Protein 2FB5 (pdb70)

Secondary structure (DSSP, 8-state):
--HHHHHHHHHHHHHHHHHHHHHHHHHHHHHHHHTT-TT--GGGGHHHHHHHHHHHHHHHHHHHHHHHHTTT-S-HHHHHHHHHHHHHHT--EEEEE--SS--TTT-B-SEEEEEEP-HHHHHHHTSTTSTT-SSEEEEETTEEEEEEEB-PPP--TTS-TT--HHHHHHHHHHTTSS-EEEEE-TTT--EEEEETTEEEEE--/--HHHHHHHHHHHHHHHHHHHHHHHHHHHHHHHHTT-TT--GGGGHHHHHHHHHHHHHHHHHHHHHHHHTTT-S-HHHHHHHHHHHHHTT--EEEEE--SS--TTT-B-SEEEEEEP-HHHHHHHTSTTSTT-SSEEEEETTEEEEEEEB-PPP--SSS-TT--HHHHHHHHHHTTSS-EEEEE-TTT--EEEEETTEEEEE--/--HHHHHHHHHHHHHHHHHHHHHHHHHHHHHHHHTT-TT--GGGGHHHHHHHHHHHHHHHHHHHHHHHHTTT-S-HHHHHHHHHHHHHHT--EEEEE--SS--TTT-B-SEEEEEEP-HHHHHHHTSTTSTT-SSEEEEETTEEEEEEEB-PPP--SS--TT--HHHHHHHHHHTTSS-EEEEE-TTT--EEEEETTEEEEE--

Solvent-accessible surface area: 32958 Å² total; per-residue (Å²): 49,14,31,36,98,30,84,6,79,9,9,75,33,69,40,75,14,91,95,35,76,106,81,6,104,139,28,87,40,76,14,158,100,11,101,123,126,178,133,83,80,29,129,95,61,66,137,60,14,123,113,32,101,54,40,27,81,52,36,25,5,54,30,95,12,22,33,60,0,16,85,66,6,98,8,24,77,93,3,32,49,0,2,73,73,0,30,83,119,107,22,7,0,8,0,0,0,17,40,114,82,96,2,130,98,51,12,98,84,40,62,84,48,99,23,123,1,38,10,102,52,0,21,66,4,3,133,70,71,39,129,42,54,113,22,0,0,18,0,93,53,36,97,0,41,2,0,22,2,106,8,42,72,2,184,45,129,165,44,75,126,157,33,40,92,51,20,77,7,0,7,2,0,1,76,134,12,32,0,0,0,7,0,0,14,103,143,87,4,147,10,2,6,0,25,116,26,90,50,90,68,9,47,59,45,16,31,38,94,29,82,7,79,7,10,74,31,68,38,72,15,91,95,32,75,110,81,11,106,133,23,93,42,76,14,157,92,14,111,127,125,186,125,87,79,29,132,94,79,80,138,60,24,133,108,31,114,42,42,21,59,58,32,25,2,54,31,94,11,23,33,58,0,12,85,67,6,97,8,24,75,93,3,30,51,0,3,75,87,2,29,86,156,108,19,7,0,8,0,0,0,17,38,115,80,96,2,133,93,53,12,98,85,43,62,86,47,96,23,124,0,39,11,98,52,0,43,66,4,3,120,68,69,39,129,42,52,112,24,0,0,18,0,95,55,34,96,0,37,2,0,22,2,112,9,45,83,3,188,47,124,164,35,78,130,159,21,41,89,54,10,80,6,0,2,2,0,1,76,135,12,30,0,0,0,6,0,0,10,102,145,87,4,88,8,0,6,0,23,119,22,92,43,91,81,8,47,55,43,15,31,37,98,32,84,6,79,9,9,75,31,70,40,73,14,88,99,33,76,110,78,12,100,142,25,92,43,80,15,158,95,13,110,129,126,186,132,85,79,29,133,92,72,67,132,56,20,128,114,32,106,52,42,22,80,57,32,25,6,53,32,95,8,22,32,59,0,13,86,64,5,98,8,24,71,93,2,26,51,0,1,81,72,0,29,84,116,108,21,8,0,8,0,0,0,18,38,116,81,90,2,130,95,58,12,116,85,44,63,86,47,95,23,125,1,38,10,99,50,0,22,66,3,3,133,69,70,39,129,41,54,112,22,0,0,17,0,97,54,37,94,0,39,2,0,22,3,110,9,47,83,7,191,47,119,158,68,78,118,150,33,41,87,54,20,74,6,0,17,3,0,1,77,133,12,31,0,0,0,3,0,0,15,110,131,81,4,144,9,1,6,0,24,117,28,91,51,93,68,8,45,50

Structure (mmCIF, N/CA/C/O backbone):
data_2FB5
#
_entry.id   2FB5
#
_cell.length_a   109.614
_cell.length_b   109.609
_cell.length_c   77.484
_cell.angle_alpha   90.00
_cell.angle_beta   90.07
_cell.angle_gamma   90.00
#
_symmetry.space_group_name_H-M   'C 1 2 1'
#
loop_
_entity.id
_entity.type
_entity.pdbx_description
1 polymer 'hypothetical Membrane Spanning Protein'
2 water water
#
loop_
_atom_site.group_PDB
_atom_site.id
_atom_site.type_symbol
_atom_site.label_atom_id
_atom_site.label_alt_id
_atom_site.label_comp_id
_atom_site.label_asym_id
_atom_site.label_entity_id
_atom_site.label_seq_id
_atom_site.pdbx_PDB_ins_code
_atom_site.Cartn_x
_atom_site.Cartn_y
_atom_site.Cartn_z
_atom_site.occupancy
_atom_site.B_iso_or_equiv
_atom_site.auth_seq_id
_atom_site.auth_comp_id
_atom_site.auth_asym_id
_atom_site.auth_atom_id
_atom_site.pdbx_PDB_model_num
ATOM 1 N N . SER A 1 2 ? 39.278 99.098 13.274 1.00 33.57 2 SER A N 1
ATOM 2 C CA . SER A 1 2 ? 40.428 99.872 13.805 1.00 32.14 2 SER A CA 1
ATOM 3 C C . SER A 1 2 ? 40.068 101.152 14.568 1.00 30.58 2 SER A C 1
ATOM 4 O O . SER A 1 2 ? 40.945 101.776 15.174 1.00 30.02 2 SER A O 1
ATOM 7 N N . ASN A 1 3 ? 38.802 101.542 14.530 1.00 28.11 3 ASN A N 1
ATOM 8 C CA . ASN A 1 3 ? 38.262 102.480 15.509 1.00 26.54 3 ASN A CA 1
ATOM 9 C C . ASN A 1 3 ? 38.299 101.788 16.889 1.00 25.86 3 ASN A C 1
ATOM 10 O O . ASN A 1 3 ? 37.518 100.887 17.154 1.00 24.61 3 ASN A O 1
ATOM 15 N N . ALA A 1 4 ? 39.229 102.196 17.753 1.00 25.40 4 ALA A N 1
ATOM 16 C CA . ALA A 1 4 ? 39.381 101.562 19.067 1.00 25.49 4 ALA A CA 1
ATOM 17 C C . ALA A 1 4 ? 38.112 101.561 19.946 1.00 26.12 4 ALA A C 1
ATOM 18 O O . ALA A 1 4 ? 37.899 100.622 20.720 1.00 25.51 4 ALA A O 1
ATOM 20 N N . MET A 1 5 ? 37.289 102.606 19.846 1.00 26.57 5 MET A N 1
ATOM 21 C CA . MET A 1 5 ? 36.033 102.672 20.597 1.00 27.69 5 MET A CA 1
ATOM 22 C C . MET A 1 5 ? 35.126 101.532 20.136 1.00 27.70 5 MET A C 1
ATOM 23 O O . MET A 1 5 ? 34.644 100.744 20.962 1.00 27.22 5 MET A O 1
ATOM 28 N N . HIS A 1 6 ? 34.921 101.436 18.820 1.00 27.87 6 HIS A N 1
ATOM 29 C CA . HIS A 1 6 ? 34.122 100.366 18.221 1.00 28.72 6 HIS A CA 1
ATOM 30 C C . HIS A 1 6 ? 34.668 98.980 18.578 1.00 28.20 6 HIS A C 1
ATOM 31 O O . HIS A 1 6 ? 33.912 98.112 19.011 1.00 27.83 6 HIS A O 1
ATOM 38 N N . GLU A 1 7 ? 35.979 98.789 18.429 1.00 27.86 7 GLU A N 1
ATOM 39 C CA . GLU A 1 7 ? 36.621 97.499 18.726 1.00 27.76 7 GLU A CA 1
ATOM 40 C C . GLU A 1 7 ? 36.471 97.108 20.198 1.00 27.53 7 GLU A C 1
ATOM 41 O O . GLU A 1 7 ? 36.362 95.923 20.525 1.00 27.01 7 GLU A O 1
ATOM 47 N N . TRP A 1 8 ? 36.498 98.104 21.081 1.00 27.62 8 TRP A N 1
ATOM 48 C CA . TRP A 1 8 ? 36.311 97.857 22.506 1.00 27.80 8 TRP A CA 1
ATOM 49 C C . TRP A 1 8 ? 34.908 97.303 22.787 1.00 27.42 8 TRP A C 1
ATOM 50 O O . TRP A 1 8 ? 34.746 96.322 23.527 1.00 27.13 8 TRP A O 1
ATOM 61 N N . GLY A 1 9 ? 33.907 97.948 22.204 1.00 26.30 9 GLY A N 1
ATOM 62 C CA . GLY A 1 9 ? 32.543 97.417 22.196 1.00 26.21 9 GLY A CA 1
ATOM 63 C C . GLY A 1 9 ? 32.486 95.982 21.708 1.00 25.92 9 GLY A C 1
ATOM 64 O O . GLY A 1 9 ? 31.782 95.162 22.291 1.00 25.91 9 GLY A O 1
ATOM 65 N N . LEU A 1 10 ? 33.214 95.661 20.638 1.00 25.73 10 LEU A N 1
ATOM 66 C CA . LEU A 1 10 ? 33.172 94.290 20.097 1.00 25.74 10 LEU A CA 1
ATOM 67 C C . LEU A 1 10 ? 33.818 93.292 21.048 1.00 25.37 10 LEU A C 1
ATOM 68 O O . LEU A 1 10 ? 33.310 92.189 21.222 1.00 25.71 10 LEU A O 1
ATOM 73 N N . SER A 1 11 ? 34.942 93.684 21.640 1.00 24.40 11 SER A N 1
ATOM 74 C CA . SER A 1 11 ? 35.616 92.862 22.629 1.00 24.68 11 SER A CA 1
ATOM 75 C C . SER A 1 11 ? 34.672 92.594 23.779 1.00 24.72 11 SER A C 1
ATOM 76 O O . SER A 1 11 ? 34.546 91.451 24.233 1.00 24.57 11 SER A O 1
ATOM 79 N N . GLU A 1 12 ? 34.004 93.652 24.245 1.00 24.36 12 GLU A N 1
ATOM 80 C CA . GLU A 1 12 ? 33.123 93.541 25.405 1.00 24.59 12 GLU A CA 1
ATOM 81 C C . GLU A 1 12 ? 31.934 92.627 25.123 1.00 24.60 12 GLU A C 1
ATOM 82 O O . GLU A 1 12 ? 31.491 91.905 26.010 1.00 24.37 12 GLU A O 1
ATOM 88 N N . GLU A 1 13 ? 31.442 92.628 23.890 1.00 24.61 13 GLU A N 1
ATOM 89 C CA . GLU A 1 13 ? 30.338 91.736 23.543 1.00 25.72 13 GLU A CA 1
ATOM 90 C C . GLU A 1 13 ? 30.763 90.265 23.463 1.00 25.80 13 GLU A C 1
ATOM 91 O O . GLU A 1 13 ? 29.972 89.377 23.784 1.00 25.31 13 GLU A O 1
ATOM 97 N N . LEU A 1 14 ? 31.997 90.017 23.023 1.00 25.66 14 LEU A N 1
ATOM 98 C CA . LEU A 1 14 ? 32.565 88.662 23.021 1.00 26.00 14 LEU A CA 1
ATOM 99 C C . LEU A 1 14 ? 32.726 88.119 24.439 1.00 26.25 14 LEU A C 1
ATOM 100 O O . LEU A 1 14 ? 32.495 86.917 24.682 1.00 26.20 14 LEU A O 1
ATOM 105 N N . LYS A 1 15 ? 33.130 89.007 25.351 1.00 26.04 15 LYS A N 1
ATOM 106 C CA . LYS A 1 15 ? 33.233 88.703 26.779 1.00 26.44 15 LYS A CA 1
ATOM 107 C C . LYS A 1 15 ? 31.873 88.306 27.348 1.00 26.66 15 LYS A C 1
ATOM 108 O O . LYS A 1 15 ? 31.761 87.315 28.071 1.00 26.88 15 LYS A O 1
ATOM 114 N N . ILE A 1 16 ? 30.843 89.081 27.005 1.00 26.58 16 ILE A N 1
ATOM 115 C CA . ILE A 1 16 ? 29.467 88.782 27.394 1.00 26.47 16 ILE A CA 1
ATOM 116 C C . ILE A 1 16 ? 29.038 87.407 26.881 1.00 26.34 16 ILE A C 1
ATOM 117 O O . ILE A 1 16 ? 28.499 86.606 27.639 1.00 26.11 16 ILE A O 1
ATOM 122 N N . GLN A 1 17 ? 29.276 87.134 25.604 1.00 25.96 17 GLN A N 1
ATOM 123 C CA . GLN A 1 17 ? 28.977 85.812 25.030 1.00 26.66 17 GLN A CA 1
ATOM 124 C C . GLN A 1 17 ? 29.703 84.672 25.734 1.00 26.13 17 GLN A C 1
ATOM 125 O O . GLN A 1 17 ? 29.134 83.601 25.932 1.00 27.13 17 GLN A O 1
ATOM 131 N N . THR A 1 18 ? 30.967 84.893 26.087 1.00 25.48 18 THR A N 1
ATOM 132 C CA . THR A 1 18 ? 31.737 83.889 26.819 1.00 24.75 18 THR A CA 1
ATOM 133 C C . THR A 1 18 ? 31.098 83.602 28.190 1.00 24.93 18 THR A C 1
ATOM 134 O O . THR A 1 18 ? 30.890 82.441 28.552 1.00 24.23 18 THR A O 1
ATOM 138 N N . LYS A 1 19 ? 30.748 84.661 28.918 1.00 24.98 19 LYS A N 1
ATOM 139 C CA . LYS A 1 19 ? 30.105 84.529 30.228 1.00 26.09 19 LYS A CA 1
ATOM 140 C C . LYS A 1 19 ? 28.779 83.790 30.109 1.00 26.77 19 LYS A C 1
ATOM 141 O O . LYS A 1 19 ? 28.462 82.946 30.950 1.00 27.29 19 LYS A O 1
ATOM 147 N N . GLN A 1 20 ? 28.020 84.100 29.063 1.00 26.59 20 GLN A N 1
ATOM 148 C CA . GLN A 1 20 ? 26.734 83.444 28.826 1.00 27.71 20 GLN A CA 1
ATOM 149 C C . GLN A 1 20 ? 26.879 81.943 28.544 1.00 27.12 20 GLN A C 1
ATOM 150 O O . GLN A 1 20 ? 26.072 81.151 29.021 1.00 27.46 20 GLN A O 1
ATOM 156 N N . MET A 1 21 ? 27.900 81.539 27.797 1.00 26.89 21 MET A N 1
ATOM 157 C CA . MET A 1 21 ? 28.128 80.106 27.600 1.00 26.80 21 MET A CA 1
ATOM 158 C C . MET A 1 21 ? 28.559 79.407 28.879 1.00 25.97 21 MET A C 1
ATOM 159 O O . MET A 1 21 ? 28.183 78.264 29.104 1.00 24.81 21 MET A O 1
ATOM 164 N N . ILE A 1 22 ? 29.355 80.088 29.701 1.00 25.93 22 ILE A N 1
ATOM 165 C CA . ILE A 1 22 ? 29.748 79.543 30.995 1.00 26.10 22 ILE A CA 1
ATOM 166 C C . ILE A 1 22 ? 28.503 79.330 31.868 1.00 27.15 22 ILE A C 1
ATOM 167 O O . ILE A 1 22 ? 28.381 78.293 32.515 1.00 26.82 22 ILE A O 1
ATOM 172 N N . GLU A 1 23 ? 27.580 80.297 31.864 1.00 28.02 23 GLU A N 1
ATOM 173 C CA . GLU A 1 23 ? 26.335 80.175 32.632 1.00 29.49 23 GLU A CA 1
ATOM 174 C C . GLU A 1 23 ? 25.485 79.007 32.155 1.00 28.80 23 GLU A C 1
ATOM 175 O O . GLU A 1 23 ? 24.892 78.303 32.965 1.00 28.68 23 GLU A O 1
ATOM 181 N N . ILE A 1 24 ? 25.425 78.811 30.841 1.00 28.43 24 ILE A N 1
ATOM 182 C CA . ILE A 1 24 ? 24.697 77.686 30.254 1.00 28.33 24 ILE A CA 1
ATOM 183 C C . ILE A 1 24 ? 25.263 76.332 30.738 1.00 28.00 24 ILE A C 1
ATOM 184 O O . ILE A 1 24 ? 24.504 75.429 31.121 1.00 26.96 24 ILE A O 1
ATOM 189 N N . ALA A 1 25 ? 26.597 76.222 30.751 1.00 27.08 25 ALA A N 1
ATOM 190 C CA . ALA A 1 25 ? 27.276 75.027 31.247 1.00 26.74 25 ALA A CA 1
ATOM 191 C C . ALA A 1 25 ? 27.034 74.816 32.741 1.00 26.68 25 ALA A C 1
ATOM 192 O O . ALA A 1 25 ? 26.772 73.692 33.177 1.00 26.28 25 ALA A O 1
ATOM 194 N N . GLU A 1 26 ? 27.126 75.891 33.518 1.00 26.45 26 GLU A N 1
ATOM 195 C CA . GLU A 1 26 ? 26.880 75.836 34.962 1.00 26.72 26 GLU A CA 1
ATOM 196 C C . GLU A 1 26 ? 25.476 75.323 35.272 1.00 27.42 26 GLU A C 1
ATOM 197 O O . GLU A 1 26 ? 25.285 74.515 36.185 1.00 27.07 26 GLU A O 1
ATOM 203 N N . LYS A 1 27 ? 24.500 75.831 34.521 1.00 27.27 27 LYS A N 1
ATOM 204 C CA . LYS A 1 27 ? 23.092 75.444 34.674 1.00 28.99 27 LYS A CA 1
ATOM 205 C C . LYS A 1 27 ? 22.877 73.964 34.350 1.00 28.29 27 LYS A C 1
ATOM 206 O O . LYS A 1 27 ? 22.238 73.245 35.121 1.00 28.77 27 LYS A O 1
ATOM 212 N N . GLU A 1 28 ? 23.407 73.511 33.217 1.00 27.87 28 GLU A N 1
ATOM 213 C CA . GLU A 1 28 ? 23.309 72.104 32.835 1.00 27.87 28 GLU A CA 1
ATOM 214 C C . GLU A 1 28 ? 23.942 71.174 33.880 1.00 27.50 28 GLU A C 1
ATOM 215 O O . GLU A 1 28 ? 23.386 70.110 34.175 1.00 27.21 28 GLU A O 1
ATOM 221 N N . LEU A 1 29 ? 25.084 71.566 34.447 1.00 26.99 29 LEU A N 1
ATOM 222 C CA . LEU A 1 29 ? 25.710 70.771 35.506 1.00 27.07 29 LEU A CA 1
ATOM 223 C C . LEU A 1 29 ? 24.815 70.674 36.743 1.00 27.58 29 LEU A C 1
ATOM 224 O O . LEU A 1 29 ? 24.682 69.597 37.336 1.00 27.54 29 LEU A O 1
ATOM 229 N N . SER A 1 30 ? 24.197 71.791 37.135 1.00 28.07 30 SER A N 1
ATOM 230 C CA . SER A 1 30 ? 23.310 71.762 38.299 1.00 28.93 30 SER A CA 1
ATOM 231 C C . SER A 1 30 ? 22.087 70.874 38.026 1.00 28.62 30 SER A C 1
ATOM 232 O O . SER A 1 30 ? 21.663 70.141 38.911 1.00 29.16 30 SER A O 1
ATOM 235 N N . ILE A 1 31 ? 21.563 70.900 36.800 1.00 28.96 31 ILE A N 1
ATOM 236 C CA . ILE A 1 31 ? 20.479 70.001 36.388 1.00 29.22 31 ILE A CA 1
ATOM 237 C C . ILE A 1 31 ? 20.915 68.542 36.578 1.00 29.14 31 ILE A C 1
ATOM 238 O O . ILE A 1 31 ? 20.216 67.738 37.199 1.00 28.72 31 ILE A O 1
ATOM 243 N N . MET A 1 32 ? 22.085 68.220 36.042 1.00 28.33 32 MET A N 1
ATOM 244 C CA . MET A 1 32 ? 22.652 66.882 36.121 1.00 28.94 32 MET A CA 1
ATOM 245 C C . MET A 1 32 ? 22.826 66.457 37.590 1.00 28.16 32 MET A C 1
ATOM 246 O O . MET A 1 32 ? 22.511 65.332 37.957 1.00 27.30 32 MET A O 1
ATOM 251 N N . ARG A 1 33 ? 23.296 67.374 38.430 1.00 28.39 33 ARG A N 1
ATOM 252 C CA . ARG A 1 33 ? 23.549 67.065 39.842 1.00 28.77 33 ARG A CA 1
ATOM 253 C C . ARG A 1 33 ? 22.257 66.710 40.599 1.00 28.93 33 ARG A C 1
ATOM 254 O O . ARG A 1 33 ? 22.254 65.841 41.478 1.00 28.57 33 ARG A O 1
ATOM 262 N N . ASN A 1 34 ? 21.165 67.379 40.255 1.00 28.71 34 ASN A N 1
ATOM 263 C CA . ASN A 1 34 ? 19.868 67.054 40.833 1.00 29.52 34 ASN A CA 1
ATOM 264 C C . ASN A 1 34 ? 19.246 65.811 40.190 1.00 29.36 34 ASN A C 1
ATOM 265 O O . ASN A 1 34 ? 18.636 64.995 40.889 1.00 30.32 34 ASN A O 1
ATOM 270 N N . ALA A 1 35 ? 19.432 65.645 38.882 1.00 28.12 35 ALA A N 1
ATOM 271 C CA . ALA A 1 35 ? 18.812 64.523 38.153 1.00 27.78 35 ALA A CA 1
ATOM 272 C C . ALA A 1 35 ? 19.334 63.128 38.541 1.00 27.46 35 ALA A C 1
ATOM 273 O O . ALA A 1 35 ? 18.599 62.145 38.447 1.00 27.02 35 ALA A O 1
ATOM 275 N N . ILE A 1 36 ? 20.594 63.039 38.972 1.00 26.68 36 ILE A N 1
ATOM 276 C CA . ILE A 1 36 ? 21.203 61.739 39.240 1.00 26.71 36 ILE A CA 1
ATOM 277 C C . ILE A 1 36 ? 20.474 60.973 40.359 1.00 27.58 36 ILE A C 1
ATOM 278 O O . ILE A 1 36 ? 20.476 59.731 40.373 1.00 26.94 36 ILE A O 1
ATOM 283 N N . ASP A 1 37 ? 19.826 61.707 41.263 1.00 28.83 37 ASP A N 1
ATOM 284 C CA . ASP A 1 37 ? 19.083 61.088 42.362 1.00 30.73 37 ASP A CA 1
ATOM 285 C C . ASP A 1 37 ? 17.816 60.362 41.920 1.00 31.59 37 ASP A C 1
ATOM 286 O O . ASP A 1 37 ? 17.289 59.529 42.660 1.00 31.88 37 ASP A O 1
ATOM 291 N N . LYS A 1 38 ? 17.337 60.661 40.720 1.00 32.09 38 LYS A N 1
ATOM 292 C CA . LYS A 1 38 ? 16.111 60.051 40.223 1.00 33.20 38 LYS A CA 1
ATOM 293 C C . LYS A 1 38 ? 16.385 58.784 39.405 1.00 34.32 38 LYS A C 1
ATOM 294 O O . LYS A 1 38 ? 17.068 58.825 38.387 1.00 33.81 38 LYS A O 1
ATOM 300 N N . GLU A 1 39 ? 15.860 57.647 39.850 1.00 36.02 39 GLU A N 1
ATOM 301 C CA . GLU A 1 39 ? 16.195 56.399 39.155 1.00 37.68 39 GLU A CA 1
ATOM 302 C C . GLU A 1 39 ? 15.439 56.213 37.835 1.00 37.42 39 GLU A C 1
ATOM 303 O O . GLU A 1 39 ? 15.714 55.262 37.102 1.00 38.28 39 GLU A O 1
ATOM 309 N N . ASP A 1 40 ? 14.531 57.135 37.506 1.00 36.88 40 ASP A N 1
ATOM 310 C CA . ASP A 1 40 ? 13.998 57.209 36.137 1.00 36.54 40 ASP A CA 1
ATOM 311 C C . ASP A 1 40 ? 14.817 58.148 35.229 1.00 35.63 40 ASP A C 1
ATOM 312 O O . ASP A 1 40 ? 14.372 58.541 34.138 1.00 35.66 40 ASP A O 1
ATOM 317 N N . GLU A 1 41 ? 16.019 58.494 35.683 1.00 33.99 41 GLU A N 1
ATOM 318 C CA . GLU A 1 41 ? 16.956 59.296 34.902 1.00 32.85 41 GLU A CA 1
ATOM 319 C C . GLU A 1 41 ? 18.327 58.621 34.838 1.00 31.62 41 GLU A C 1
ATOM 320 O O . GLU A 1 41 ? 18.768 57.984 35.808 1.00 30.89 41 GLU A O 1
ATOM 326 N N . CYS A 1 42 ? 18.994 58.779 33.696 1.00 29.42 42 CYS A N 1
ATOM 327 C CA . CYS A 1 42 ? 20.383 58.386 33.541 1.00 28.71 42 CYS A CA 1
ATOM 328 C C . CYS A 1 42 ? 21.140 59.554 32.930 1.00 27.99 42 CYS A C 1
ATOM 329 O O . CYS A 1 42 ? 20.977 59.852 31.742 1.00 27.60 42 CYS A O 1
ATOM 332 N N . ILE A 1 43 ? 21.969 60.210 33.741 1.00 26.97 43 ILE A N 1
ATOM 333 C CA . ILE A 1 43 ? 22.567 61.493 33.344 1.00 26.34 43 ILE A CA 1
ATOM 334 C C . ILE A 1 43 ? 23.642 61.360 32.264 1.00 26.41 43 ILE A C 1
ATOM 335 O O . ILE A 1 43 ? 24.136 62.361 31.737 1.00 25.61 43 ILE A O 1
ATOM 340 N N . LEU A 1 44 ? 23.986 60.118 31.931 1.00 26.24 44 LEU A N 1
ATOM 341 C CA . LEU A 1 44 ? 24.908 59.844 30.844 1.00 26.82 44 LEU A CA 1
ATOM 342 C C . LEU A 1 44 ? 24.396 60.393 29.506 1.00 27.80 44 LEU A C 1
ATOM 343 O O . LEU A 1 44 ? 25.188 60.711 28.622 1.00 27.54 44 LEU A O 1
ATOM 348 N N . CYS A 1 45 ? 23.080 60.526 29.373 1.00 28.96 45 CYS A N 1
ATOM 349 C CA . CYS A 1 45 ? 22.496 61.069 28.157 1.00 31.26 45 CYS A CA 1
ATOM 350 C C . CYS A 1 45 ? 22.794 62.564 27.971 1.00 31.79 45 CYS A C 1
ATOM 351 O O . CYS A 1 45 ? 22.577 63.107 26.893 1.00 32.39 45 CYS A O 1
ATOM 354 N N . LYS A 1 46 ? 23.301 63.222 29.011 1.00 32.62 46 LYS A N 1
ATOM 355 C CA . LYS A 1 46 ? 23.575 64.664 28.957 1.00 33.73 46 LYS A CA 1
ATOM 356 C C . LYS A 1 46 ? 25.047 65.025 28.754 1.00 34.07 46 LYS A C 1
ATOM 357 O O . LYS A 1 46 ? 25.382 66.207 28.620 1.00 34.10 46 LYS A O 1
ATOM 363 N N . MET A 1 47 ? 25.915 64.016 28.726 1.00 34.15 47 MET A N 1
ATOM 364 C CA . MET A 1 47 ? 27.364 64.241 28.669 1.00 34.44 47 MET A CA 1
ATOM 365 C C . MET A 1 47 ? 27.841 64.888 27.365 1.00 34.87 47 MET A C 1
ATOM 366 O O . MET A 1 47 ? 28.691 65.777 27.392 1.00 35.00 47 MET A O 1
ATOM 371 N N . GLU A 1 48 ? 27.297 64.436 26.237 1.00 35.23 48 GLU A N 1
ATOM 372 C CA . GLU A 1 48 ? 27.578 65.027 24.928 1.00 36.05 48 GLU A CA 1
ATOM 373 C C . GLU A 1 48 ? 27.273 66.531 24.951 1.00 35.36 48 GLU A C 1
ATOM 374 O O . GLU A 1 48 ? 28.120 67.340 24.571 1.00 35.45 48 GLU A O 1
ATOM 380 N N . ASP A 1 49 ? 26.077 66.889 25.422 1.00 34.57 49 ASP A N 1
ATOM 381 C CA . ASP A 1 49 ? 25.666 68.290 25.572 1.00 33.76 49 ASP A CA 1
ATOM 382 C C . ASP A 1 49 ? 26.674 69.115 26.379 1.00 32.72 49 ASP A C 1
ATOM 383 O O . ASP A 1 49 ? 27.148 70.149 25.908 1.00 32.14 49 ASP A O 1
ATOM 388 N N . ILE A 1 50 ? 27.002 68.669 27.588 1.00 31.46 50 ILE A N 1
ATOM 389 C CA . ILE A 1 50 ? 27.932 69.437 28.428 1.00 30.93 50 ILE A CA 1
ATOM 390 C C . ILE A 1 50 ? 29.326 69.550 27.799 1.00 30.40 50 ILE A C 1
ATOM 391 O O . ILE A 1 50 ? 29.941 70.614 27.853 1.00 29.85 50 ILE A O 1
ATOM 396 N N . HIS A 1 51 ? 29.801 68.478 27.165 1.00 30.02 51 HIS A N 1
ATOM 397 C CA . HIS A 1 51 ? 31.063 68.537 26.423 1.00 29.98 51 HIS A CA 1
ATOM 398 C C . HIS A 1 51 ? 31.042 69.634 25.349 1.00 29.36 51 HIS A C 1
ATOM 399 O O . HIS A 1 51 ? 31.974 70.429 25.259 1.00 28.81 51 HIS A O 1
ATOM 406 N N . HIS A 1 52 ? 29.966 69.683 24.563 1.00 28.78 52 HIS A N 1
ATOM 407 C CA . HIS A 1 52 ? 29.775 70.715 23.546 1.00 29.14 52 HIS A CA 1
ATOM 408 C C . HIS A 1 52 ? 29.780 72.127 24.149 1.00 28.19 52 HIS A C 1
ATOM 409 O O . HIS A 1 52 ? 30.423 73.035 23.614 1.00 28.05 52 HIS A O 1
ATOM 416 N N . MET A 1 53 ? 29.075 72.291 25.273 1.00 26.65 53 MET A N 1
ATOM 417 C CA . MET A 1 53 ? 28.970 73.565 25.969 1.00 25.28 53 MET A CA 1
ATOM 418 C C . MET A 1 53 ? 30.355 74.056 26.373 1.00 25.74 53 MET A C 1
ATOM 419 O O . MET A 1 53 ? 30.683 75.233 26.228 1.00 24.91 53 MET A O 1
ATOM 424 N N . LEU A 1 54 ? 31.168 73.133 26.869 1.00 25.90 54 LEU A N 1
ATOM 425 C CA . LEU A 1 54 ? 32.531 73.453 27.274 1.00 27.35 54 LEU A CA 1
ATOM 426 C C . LEU A 1 54 ? 33.401 73.793 26.065 1.00 27.03 54 LEU A C 1
ATOM 427 O O . LEU A 1 54 ? 34.276 74.659 26.141 1.00 26.98 54 LEU A O 1
ATOM 432 N N . ALA A 1 55 ? 33.155 73.099 24.955 1.00 26.98 55 ALA A N 1
ATOM 433 C CA . ALA A 1 55 ? 33.832 73.397 23.694 1.00 27.34 55 ALA A CA 1
ATOM 434 C C . ALA A 1 55 ? 33.490 74.811 23.214 1.00 27.33 55 ALA A C 1
ATOM 435 O O . ALA A 1 55 ? 34.360 75.523 22.710 1.00 27.59 55 ALA A O 1
ATOM 437 N N . ASN A 1 56 ? 32.220 75.199 23.365 1.00 27.06 56 ASN A N 1
ATOM 438 C CA . ASN A 1 56 ? 31.765 76.552 23.069 1.00 26.77 56 ASN A CA 1
ATOM 439 C C . ASN A 1 56 ? 32.398 77.608 23.986 1.00 26.56 56 ASN A C 1
ATOM 440 O O . ASN A 1 56 ? 32.760 78.684 23.523 1.00 26.81 56 ASN A O 1
ATOM 445 N N . VAL A 1 57 ? 32.514 77.316 25.279 1.00 25.72 57 VAL A N 1
ATOM 446 C CA . VAL A 1 57 ? 33.200 78.227 26.198 1.00 25.46 57 VAL A CA 1
ATOM 447 C C . VAL A 1 57 ? 34.614 78.465 25.684 1.00 25.70 57 VAL A C 1
ATOM 448 O O . VAL A 1 57 ? 35.059 79.604 25.612 1.00 25.00 57 VAL A O 1
ATOM 452 N N . GLN A 1 58 ? 35.305 77.387 25.316 1.00 26.21 58 GLN A N 1
ATOM 453 C CA . GLN A 1 58 ? 36.694 77.477 24.859 1.00 27.80 58 GLN A CA 1
ATOM 454 C C . GLN A 1 58 ? 36.804 78.327 23.587 1.00 27.08 58 GLN A C 1
ATOM 455 O O . GLN A 1 58 ? 37.682 79.166 23.483 1.00 27.23 58 GLN A O 1
ATOM 461 N N . THR A 1 59 ? 35.884 78.122 22.649 1.00 26.82 59 THR A N 1
ATOM 462 C CA . THR A 1 59 ? 35.871 78.851 21.387 1.00 27.16 59 THR A CA 1
ATOM 463 C C . THR A 1 59 ? 35.597 80.336 21.590 1.00 26.46 59 THR A C 1
ATOM 464 O O . THR A 1 59 ? 36.285 81.182 21.016 1.00 26.78 59 THR A O 1
ATOM 468 N N . LEU A 1 60 ? 34.604 80.653 22.418 1.00 25.71 60 LEU A N 1
ATOM 469 C CA . LEU A 1 60 ? 34.234 82.047 22.694 1.00 24.77 60 LEU A CA 1
ATOM 470 C C . LEU A 1 60 ? 35.371 82.769 23.405 1.00 24.27 60 LEU A C 1
ATOM 471 O O . LEU A 1 60 ? 35.718 83.899 23.051 1.00 23.56 60 LEU A O 1
ATOM 476 N N . ALA A 1 61 ? 35.951 82.119 24.413 1.00 23.15 61 ALA A N 1
ATOM 477 C CA . ALA A 1 61 ? 37.035 82.737 25.179 1.00 23.36 61 ALA A CA 1
ATOM 478 C C . ALA A 1 61 ? 38.251 83.038 24.300 1.00 23.50 61 ALA A C 1
ATOM 479 O O . ALA A 1 61 ? 38.867 84.102 24.425 1.00 23.35 61 ALA A O 1
ATOM 481 N N . ALA A 1 62 ? 38.605 82.090 23.431 1.00 23.55 62 ALA A N 1
ATOM 482 C CA . ALA A 1 62 ? 39.734 82.276 22.519 1.00 23.79 62 ALA A CA 1
ATOM 483 C C . ALA A 1 62 ? 39.475 83.443 21.564 1.00 23.57 62 ALA A C 1
ATOM 484 O O . ALA A 1 62 ? 40.347 84.283 21.367 1.00 23.77 62 ALA A O 1
ATOM 486 N N . THR A 1 63 ? 38.279 83.495 20.987 1.00 23.37 63 THR A N 1
ATOM 487 C CA . THR A 1 63 ? 37.876 84.609 20.130 1.00 23.91 63 THR A CA 1
ATOM 488 C C . THR A 1 63 ? 37.951 85.934 20.894 1.00 23.82 63 THR A C 1
ATOM 489 O O . THR A 1 63 ? 38.432 86.944 20.359 1.00 23.47 63 THR A O 1
ATOM 493 N N . TYR A 1 64 ? 37.487 85.928 22.146 1.00 23.39 64 TYR A N 1
ATOM 494 C CA . TYR A 1 64 ? 37.561 87.124 22.978 1.00 23.64 64 TYR A CA 1
ATOM 495 C C . TYR A 1 64 ? 39.005 87.593 23.166 1.00 23.73 64 TYR A C 1
ATOM 496 O O . TYR A 1 64 ? 39.312 88.768 22.952 1.00 23.31 64 TYR A O 1
ATOM 505 N N . TYR A 1 65 ? 39.889 86.695 23.591 1.00 24.19 65 TYR A N 1
ATOM 506 C CA . TYR A 1 65 ? 41.271 87.112 23.832 1.00 24.40 65 TYR A CA 1
ATOM 507 C C . TYR A 1 65 ? 42.027 87.554 22.574 1.00 24.65 65 TYR A C 1
ATOM 508 O O . TYR A 1 65 ? 42.792 88.517 22.631 1.00 25.47 65 TYR A O 1
ATOM 517 N N . ILE A 1 66 ? 41.811 86.875 21.453 1.00 24.82 66 ILE A N 1
ATOM 518 C CA . ILE A 1 66 ? 42.456 87.273 20.194 1.00 25.29 66 ILE A CA 1
ATOM 519 C C . ILE A 1 66 ? 42.018 88.706 19.880 1.00 25.47 66 ILE A C 1
ATOM 520 O O . ILE A 1 66 ? 42.850 89.562 19.593 1.00 25.46 66 ILE A O 1
ATOM 525 N N . GLN A 1 67 ? 40.713 88.962 19.987 1.00 25.76 67 GLN A N 1
ATOM 526 C CA . GLN A 1 67 ? 40.147 90.297 19.768 1.00 25.72 67 GLN A CA 1
ATOM 527 C C . GLN A 1 67 ? 40.698 91.357 20.728 1.00 25.54 67 GLN A C 1
ATOM 528 O O . GLN A 1 67 ? 41.106 92.428 20.288 1.00 25.97 67 GLN A O 1
ATOM 534 N N . ALA A 1 68 ? 40.714 91.055 22.027 1.00 24.64 68 ALA A N 1
ATOM 535 C CA . ALA A 1 68 ? 41.149 91.997 23.047 1.00 24.41 68 ALA A CA 1
ATOM 536 C C . ALA A 1 68 ? 42.650 92.292 22.963 1.00 23.92 68 ALA A C 1
ATOM 537 O O . ALA A 1 68 ? 43.071 93.446 23.112 1.00 23.63 68 ALA A O 1
ATOM 539 N N . TYR A 1 69 ? 43.447 91.254 22.720 1.00 23.53 69 TYR A N 1
ATOM 540 C CA . TYR A 1 69 ? 44.908 91.403 22.650 1.00 23.55 69 TYR A CA 1
ATOM 541 C C . TYR A 1 69 ? 45.439 91.932 21.315 1.00 23.24 69 TYR A C 1
ATOM 542 O O . TYR A 1 69 ? 46.490 92.573 21.279 1.00 22.58 69 TYR A O 1
ATOM 551 N N . LEU A 1 70 ? 44.727 91.646 20.223 1.00 22.45 70 LEU A N 1
ATOM 552 C CA . LEU A 1 70 ? 45.229 91.980 18.889 1.00 23.19 70 LEU A CA 1
ATOM 553 C C . LEU A 1 70 ? 44.532 93.155 18.182 1.00 23.66 70 LEU A C 1
ATOM 554 O O . LEU A 1 70 ? 45.152 93.812 17.351 1.00 23.44 70 LEU A O 1
ATOM 559 N N . SER A 1 71 ? 43.273 93.440 18.510 1.00 23.92 71 SER A N 1
ATOM 560 C CA . SER A 1 71 ? 42.541 94.463 17.747 1.00 25.02 71 SER A CA 1
ATOM 561 C C . SER A 1 71 ? 43.197 95.854 17.725 1.00 24.98 71 SER A C 1
ATOM 562 O O . SER A 1 71 ? 43.058 96.553 16.724 1.00 25.26 71 SER A O 1
ATOM 565 N N . PRO A 1 72 ? 43.884 96.270 18.814 1.00 24.99 72 PRO A N 1
ATOM 566 C CA . PRO A 1 72 ? 44.568 97.558 18.737 1.00 24.93 72 PRO A CA 1
ATOM 567 C C . PRO A 1 72 ? 45.793 97.574 17.827 1.00 24.87 72 PRO A C 1
ATOM 568 O O . PRO A 1 72 ? 46.313 98.656 17.515 1.00 24.90 72 PRO A O 1
ATOM 572 N N . TYR A 1 73 ? 46.252 96.395 17.407 1.00 23.84 73 TYR A N 1
ATOM 573 C CA . TYR A 1 73 ? 47.546 96.287 16.735 1.00 23.39 73 TYR A CA 1
ATOM 574 C C . TYR A 1 73 ? 47.493 95.742 15.319 1.00 22.81 73 TYR A C 1
ATOM 575 O O . TYR A 1 73 ? 48.455 95.888 14.555 1.00 22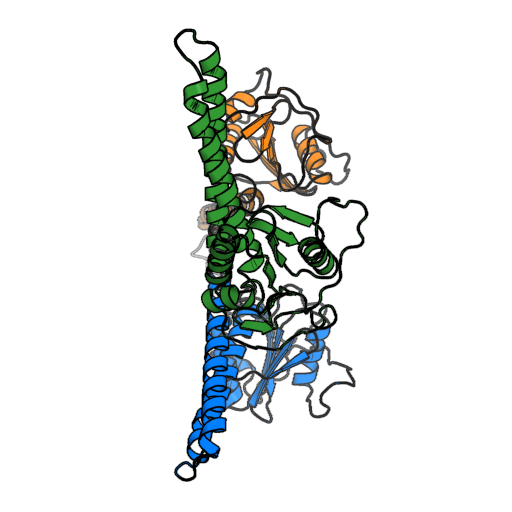.36 73 TYR A O 1
ATOM 584 N N . THR A 1 74 ? 46.373 95.130 14.958 1.00 22.49 74 THR A N 1
ATOM 585 C CA . THR A 1 74 ? 46.200 94.650 13.606 1.00 22.77 74 THR A CA 1
ATOM 586 C C . THR A 1 74 ? 44.734 94.704 13.220 1.00 22.93 74 THR A C 1
ATOM 587 O O . THR A 1 74 ? 43.857 94.606 14.072 1.00 23.74 74 THR A O 1
ATOM 591 N N . GLU A 1 75 ? 44.471 94.863 11.934 1.00 22.79 75 GLU A N 1
ATOM 592 C CA . GLU A 1 75 ? 43.113 94.747 11.423 1.00 23.28 75 GLU A CA 1
ATOM 593 C C . GLU A 1 75 ? 42.959 93.428 10.687 1.00 23.40 75 GLU A C 1
ATOM 594 O O . GLU A 1 75 ? 41.951 93.193 10.015 1.00 22.64 75 GLU A O 1
ATOM 600 N N . SER A 1 76 ? 43.970 92.569 10.804 1.00 22.80 76 SER A N 1
ATOM 601 C CA . SER A 1 76 ? 43.982 91.307 10.070 1.00 23.93 76 SER A CA 1
ATOM 602 C C . SER A 1 76 ? 43.716 90.046 10.909 1.00 24.20 76 SER A C 1
ATOM 603 O O . SER A 1 76 ? 44.064 88.952 10.490 1.00 24.55 76 SER A O 1
ATOM 606 N N . SER A 1 77 ? 43.088 90.172 12.068 1.00 25.02 77 SER A N 1
ATOM 607 C CA . SER A 1 77 ? 42.953 88.997 12.939 1.00 26.34 77 SER A CA 1
ATOM 608 C C . SER A 1 77 ? 42.041 87.915 12.362 1.00 26.16 77 SER A C 1
ATOM 609 O O . SER A 1 77 ? 42.243 86.742 12.642 1.00 26.38 77 SER A O 1
ATOM 612 N N . SER A 1 78 ? 41.067 88.276 11.524 1.00 26.81 78 SER A N 1
ATOM 613 C CA . SER A 1 78 ? 40.225 87.246 10.932 1.00 26.67 78 SER A CA 1
ATOM 614 C C . SER A 1 78 ? 41.007 86.404 9.906 1.00 26.07 78 SER A C 1
ATOM 615 O O . SER A 1 78 ? 40.864 85.181 9.861 1.00 25.63 78 SER A O 1
ATOM 618 N N . PHE A 1 79 ? 41.869 87.057 9.126 1.00 25.26 79 PHE A N 1
ATOM 619 C CA . PHE A 1 79 ? 42.739 86.384 8.156 1.00 24.72 79 PHE A CA 1
ATOM 620 C C . PHE A 1 79 ? 43.744 85.465 8.857 1.00 24.43 79 PHE A C 1
ATOM 621 O O . PHE A 1 79 ? 43.996 84.343 8.410 1.00 24.11 79 PHE A O 1
ATOM 629 N N . ILE A 1 80 ? 44.340 85.967 9.936 1.00 23.45 80 ILE A N 1
ATOM 630 C CA . ILE A 1 80 ? 45.271 85.180 10.751 1.00 23.53 80 ILE A CA 1
ATOM 631 C C . ILE A 1 80 ? 44.534 83.957 11.332 1.00 24.53 80 ILE A C 1
ATOM 632 O O . ILE A 1 80 ? 45.028 82.842 11.230 1.00 24.88 80 ILE A O 1
ATOM 637 N N . THR A 1 81 ? 43.346 84.175 11.898 1.00 24.62 81 THR A N 1
ATOM 638 C CA . THR A 1 81 ? 42.528 83.091 12.469 1.00 25.47 81 THR A CA 1
ATOM 639 C C . THR A 1 81 ? 42.187 82.030 11.408 1.00 25.41 81 THR A C 1
ATOM 640 O O . THR A 1 81 ? 42.334 80.833 11.643 1.00 25.77 81 THR A O 1
ATOM 644 N N . THR A 1 82 ? 41.754 82.472 10.231 1.00 25.44 82 THR A N 1
ATOM 645 C CA . THR A 1 82 ? 41.483 81.544 9.129 1.00 25.45 82 THR A CA 1
ATOM 646 C C . THR A 1 82 ? 42.709 80.692 8.772 1.00 25.51 82 THR A C 1
ATOM 647 O O . THR A 1 82 ? 42.619 79.464 8.668 1.00 24.84 82 THR A O 1
ATOM 651 N N . ALA A 1 83 ? 43.856 81.345 8.606 1.00 25.45 83 ALA A N 1
ATOM 652 C CA . ALA A 1 83 ? 45.088 80.635 8.278 1.00 25.82 83 ALA A CA 1
ATOM 653 C C . ALA A 1 83 ? 45.418 79.600 9.361 1.00 26.18 83 ALA A C 1
ATOM 654 O O . ALA A 1 83 ? 45.730 78.449 9.050 1.00 26.26 83 ALA A O 1
ATOM 656 N N . ILE A 1 84 ? 45.331 80.018 10.623 1.00 26.85 84 ILE A N 1
ATOM 657 C CA . ILE A 1 84 ? 45.609 79.150 11.766 1.00 27.70 84 ILE A CA 1
ATOM 658 C C . ILE A 1 84 ? 44.706 77.917 11.814 1.00 27.65 84 ILE A C 1
ATOM 659 O O . ILE A 1 84 ? 45.180 76.820 12.091 1.00 27.72 84 ILE A O 1
ATOM 664 N N . GLN A 1 85 ? 43.415 78.116 11.557 1.00 28.00 85 GLN A N 1
ATOM 665 C CA . GLN A 1 85 ? 42.442 77.024 11.494 1.00 28.92 85 GLN A CA 1
ATOM 666 C C . GLN A 1 85 ? 42.840 76.019 10.424 1.00 28.47 85 GLN A C 1
ATOM 667 O O . GLN A 1 85 ? 42.804 74.812 10.660 1.00 29.08 85 GLN A O 1
ATOM 673 N N . HIS A 1 86 ? 43.222 76.520 9.249 1.00 27.88 86 HIS A N 1
ATOM 674 C CA . HIS A 1 86 ? 43.600 75.675 8.123 1.00 27.22 86 HIS A CA 1
ATOM 675 C C . HIS A 1 86 ? 44.883 74.907 8.371 1.00 26.74 86 HIS A C 1
ATOM 676 O O . HIS A 1 86 ? 44.969 73.712 8.073 1.00 26.10 86 HIS A O 1
ATOM 683 N N . LEU A 1 87 ? 45.876 75.599 8.931 1.00 25.85 87 LEU A N 1
ATOM 684 C CA . LEU A 1 87 ? 47.138 74.976 9.300 1.00 25.89 87 LEU A CA 1
ATOM 685 C C . LEU A 1 87 ? 46.944 73.916 10.383 1.00 26.17 87 LEU A C 1
ATOM 686 O O . LEU A 1 87 ? 47.544 72.840 10.318 1.00 26.24 87 LEU A O 1
ATOM 691 N N . SER A 1 88 ? 46.119 74.230 11.379 1.00 26.62 88 SER A N 1
ATOM 692 C CA . SER A 1 88 ? 45.801 73.280 12.448 1.00 27.34 88 SER A CA 1
ATOM 693 C C . SER A 1 88 ? 45.199 71.987 11.889 1.00 27.72 88 SER A C 1
ATOM 694 O O . SER A 1 88 ? 45.654 70.891 12.210 1.00 27.95 88 SER A O 1
ATOM 697 N N . ALA A 1 89 ? 44.189 72.128 11.035 1.00 28.50 89 ALA A N 1
ATOM 698 C CA . ALA A 1 89 ? 43.523 70.983 10.418 1.00 29.00 89 ALA A CA 1
ATOM 699 C C . ALA A 1 89 ? 44.501 70.068 9.669 1.00 30.02 89 ALA A C 1
ATOM 700 O O . ALA A 1 89 ? 44.392 68.833 9.737 1.00 30.50 89 ALA A O 1
ATOM 702 N N . ARG A 1 90 ? 45.461 70.677 8.975 1.00 29.80 90 ARG A N 1
ATOM 703 C CA . ARG A 1 90 ? 46.440 69.958 8.172 1.00 30.83 90 ARG A CA 1
ATOM 704 C C . ARG A 1 90 ? 47.641 69.521 9.021 1.00 30.34 90 ARG A C 1
ATOM 705 O O . ARG A 1 90 ? 48.532 68.831 8.530 1.00 30.16 90 ARG A O 1
ATOM 713 N N . LYS A 1 91 ? 47.656 69.922 10.293 1.00 30.11 91 LYS A N 1
ATOM 714 C CA . LYS A 1 91 ? 48.805 69.699 11.173 1.00 30.56 91 LYS A CA 1
ATOM 715 C C . LYS A 1 91 ? 50.115 70.226 10.591 1.00 29.56 91 LYS A C 1
ATOM 716 O O . LYS A 1 91 ? 51.146 69.549 10.647 1.00 30.49 91 LYS A O 1
ATOM 722 N N . HIS A 1 92 ? 50.070 71.441 10.045 1.00 28.49 92 HIS A N 1
ATOM 723 C CA . HIS A 1 92 ? 51.265 72.129 9.559 1.00 27.51 92 HIS A CA 1
ATOM 724 C C . HIS A 1 92 ? 51.786 73.068 10.625 1.00 27.20 92 HIS A C 1
ATOM 725 O O . HIS A 1 92 ? 51.089 74.021 11.003 1.00 26.79 92 HIS A O 1
ATOM 732 N N . GLY A 1 93 ? 53.006 72.806 11.094 1.00 26.01 93 GLY A N 1
ATOM 733 C CA . GLY A 1 93 ? 53.653 73.652 12.090 1.00 25.85 93 GLY A CA 1
ATOM 734 C C . GLY A 1 93 ? 53.697 75.096 11.633 1.00 25.16 93 GLY A C 1
ATOM 735 O O . GLY A 1 93 ? 53.949 75.373 10.460 1.00 24.90 93 GLY A O 1
ATOM 736 N N . ALA A 1 94 ? 53.411 76.014 12.553 1.00 24.28 94 ALA A N 1
ATOM 737 C CA . ALA A 1 94 ? 53.387 77.431 12.231 1.00 23.13 94 ALA A CA 1
ATOM 738 C C . ALA A 1 94 ? 53.784 78.223 13.449 1.00 22.36 94 ALA A C 1
ATOM 739 O O . ALA A 1 94 ? 53.527 77.797 14.568 1.00 22.56 94 ALA A O 1
ATOM 741 N N . LEU A 1 95 ? 54.383 79.389 13.215 1.00 21.88 95 LEU A N 1
ATOM 742 C CA . LEU A 1 95 ? 54.859 80.260 14.276 1.00 21.28 95 LEU A CA 1
ATOM 743 C C . LEU A 1 95 ? 54.688 81.696 13.787 1.00 21.44 95 LEU A C 1
ATOM 744 O O . LEU A 1 95 ? 55.448 82.147 12.928 1.00 21.75 95 LEU A O 1
ATOM 749 N N . ILE A 1 96 ? 53.672 82.390 14.304 1.00 20.97 96 ILE A N 1
ATOM 750 C CA . ILE A 1 96 ? 53.316 83.726 13.819 1.00 20.70 96 ILE A CA 1
ATOM 751 C C . ILE A 1 96 ? 53.384 84.773 14.921 1.00 20.61 96 ILE A C 1
ATOM 752 O O . ILE A 1 96 ? 52.572 84.766 15.852 1.00 21.04 96 ILE A O 1
ATOM 757 N N . VAL A 1 97 ? 54.359 85.669 14.804 1.00 21.38 97 VAL A N 1
ATOM 758 C CA . VAL A 1 97 ? 54.557 86.769 15.754 1.00 21.17 97 VAL A CA 1
ATOM 759 C C . VAL A 1 97 ? 53.676 87.952 15.341 1.00 21.79 97 VAL A C 1
ATOM 760 O O . VAL A 1 97 ? 53.767 88.425 14.205 1.00 21.27 97 VAL A O 1
ATOM 764 N N . VAL A 1 98 ? 52.824 88.431 16.245 1.00 21.57 98 VAL A N 1
ATOM 765 C CA . VAL A 1 98 ? 52.129 89.677 15.978 1.00 21.68 98 VAL A CA 1
ATOM 766 C C . VAL A 1 98 ? 52.732 90.775 16.841 1.00 21.79 98 VAL A C 1
ATOM 767 O O . VAL A 1 98 ? 52.620 90.734 18.066 1.00 21.76 98 VAL A O 1
ATOM 771 N N . GLU A 1 99 ? 53.395 91.729 16.188 1.00 21.39 99 GLU A N 1
ATOM 772 C CA . GLU A 1 99 ? 53.966 92.883 16.860 1.00 21.80 99 GLU A CA 1
ATOM 773 C C . GLU A 1 99 ? 52.865 93.687 17.526 1.00 22.01 99 GLU A C 1
ATOM 774 O O . GLU A 1 99 ? 51.803 93.939 16.920 1.00 21.18 99 GLU A O 1
ATOM 780 N N . ARG A 1 100 ? 53.109 94.068 18.776 1.00 21.82 100 ARG A N 1
ATOM 781 C CA . ARG A 1 100 ? 52.130 94.865 19.520 1.00 22.81 100 ARG A CA 1
ATOM 782 C C . ARG A 1 100 ? 52.718 96.260 19.804 1.00 23.29 100 ARG A C 1
ATOM 783 O O . ARG A 1 100 ? 53.087 96.956 18.852 1.00 23.19 100 ARG A O 1
ATOM 791 N N . ASN A 1 101 ? 52.813 96.680 21.062 1.00 23.94 101 ASN A N 1
ATOM 792 C CA . ASN A 1 101 ? 53.312 98.029 21.341 1.00 25.85 101 ASN A CA 1
ATOM 793 C C . ASN A 1 101 ? 54.839 98.169 21.227 1.00 26.54 101 ASN A C 1
ATOM 794 O O . ASN A 1 101 ? 55.347 99.262 20.960 1.00 27.22 101 ASN A O 1
ATOM 799 N N . GLU A 1 102 ? 55.571 97.076 21.420 1.00 26.48 102 GLU A N 1
ATOM 800 C CA . GLU A 1 102 ? 57.029 97.135 21.427 1.00 27.30 102 GLU A CA 1
ATOM 801 C C . GLU A 1 102 ? 57.658 96.629 20.125 1.00 26.95 102 GLU A C 1
ATOM 802 O O . GLU A 1 102 ? 57.231 95.601 19.567 1.00 26.02 102 GLU A O 1
ATOM 808 N N . THR A 1 103 ? 58.665 97.357 19.640 1.00 26.63 103 THR A N 1
ATOM 809 C CA . THR A 1 103 ? 59.348 96.981 18.391 1.00 26.75 103 THR A CA 1
ATOM 810 C C . THR A 1 103 ? 60.285 95.794 18.627 1.00 26.47 103 THR A C 1
ATOM 811 O O . THR A 1 103 ? 60.796 95.601 19.731 1.00 26.09 103 THR A O 1
ATOM 815 N N . LEU A 1 104 ? 60.509 95.004 17.584 1.00 25.67 104 LEU A N 1
ATOM 816 C CA . LEU A 1 104 ? 61.097 93.684 17.752 1.00 25.38 104 LEU A CA 1
ATOM 817 C C . LEU A 1 104 ? 62.383 93.426 16.967 1.00 25.17 104 LEU A C 1
ATOM 818 O O . LEU A 1 104 ? 62.924 92.319 17.019 1.00 24.04 104 LEU A O 1
ATOM 823 N N . GLU A 1 105 ? 62.870 94.438 16.249 1.00 25.37 105 GLU A N 1
ATOM 824 C CA . GLU A 1 105 ? 64.005 94.247 15.332 1.00 25.82 105 GLU A CA 1
ATOM 825 C C . GLU A 1 105 ? 65.317 93.834 16.026 1.00 25.40 105 GLU A C 1
ATOM 826 O O . GLU A 1 105 ? 66.142 93.158 15.422 1.00 25.10 105 GLU A O 1
ATOM 832 N N . ALA A 1 106 ? 65.499 94.223 17.284 1.00 24.72 106 ALA A N 1
ATOM 833 C CA . ALA A 1 106 ? 66.705 93.826 18.021 1.00 24.62 106 ALA A CA 1
ATOM 834 C C . ALA A 1 106 ? 66.596 92.403 18.576 1.00 24.13 106 ALA A C 1
ATOM 835 O O . ALA A 1 106 ? 67.595 91.810 18.974 1.00 23.82 106 ALA A O 1
ATOM 837 N N . LEU A 1 107 ? 65.379 91.858 18.593 1.00 23.92 107 LEU A N 1
ATOM 838 C CA . LEU A 1 107 ? 65.129 90.541 19.192 1.00 23.88 107 LEU A CA 1
ATOM 839 C C . LEU A 1 107 ? 64.960 89.410 18.179 1.00 24.35 107 LEU A C 1
ATOM 840 O O . LEU A 1 107 ? 65.094 88.230 18.526 1.00 24.15 107 LEU A O 1
ATOM 845 N N . ILE A 1 108 ? 64.629 89.779 16.941 1.00 24.48 108 ILE A N 1
ATOM 846 C CA . ILE A 1 108 ? 64.353 88.814 15.888 1.00 24.71 108 ILE A CA 1
ATOM 847 C C . ILE A 1 108 ? 65.470 88.878 14.857 1.00 24.86 108 ILE A C 1
ATOM 848 O O . ILE A 1 108 ? 65.831 89.961 14.395 1.00 25.47 108 ILE A O 1
ATOM 853 N N . GLN A 1 109 ? 66.032 87.726 14.511 1.00 24.91 109 GLN A N 1
ATOM 854 C CA . GLN A 1 109 ? 66.975 87.675 13.407 1.00 25.54 109 GLN A CA 1
ATOM 855 C C . GLN A 1 109 ? 66.193 87.359 12.130 1.00 24.45 109 GLN A C 1
ATOM 856 O O . GLN A 1 109 ? 65.576 86.294 12.013 1.00 24.17 109 GLN A O 1
ATOM 862 N N . THR A 1 110 ? 66.219 88.297 11.190 1.00 24.11 110 THR A N 1
ATOM 863 C CA . THR A 1 110 ? 65.399 88.213 9.976 1.00 23.81 110 THR A CA 1
ATOM 864 C C . THR A 1 110 ? 65.854 87.075 9.062 1.00 23.90 110 THR A C 1
ATOM 865 O O . THR A 1 110 ? 67.049 86.904 8.822 1.00 23.61 110 THR A O 1
ATOM 869 N N . GLY A 1 111 ? 64.893 86.291 8.568 1.00 23.42 111 GLY A N 1
ATOM 870 C CA . GLY A 1 111 ? 65.174 85.291 7.552 1.00 23.35 111 GLY A CA 1
ATOM 871 C C . GLY A 1 111 ? 65.098 85.965 6.200 1.00 23.48 111 GLY A C 1
ATOM 872 O O . GLY A 1 111 ? 66.089 86.467 5.697 1.00 23.38 111 GLY A O 1
ATOM 873 N N . THR A 1 112 ? 63.899 85.991 5.628 1.00 22.81 112 THR A N 1
ATOM 874 C CA . THR A 1 112 ? 63.638 86.616 4.339 1.00 22.79 112 THR A CA 1
ATOM 875 C C . THR A 1 112 ? 62.622 87.739 4.533 1.00 22.43 112 THR A C 1
ATOM 876 O O . THR A 1 112 ? 61.598 87.539 5.169 1.00 22.63 112 THR A O 1
ATOM 880 N N . THR A 1 113 ? 62.905 88.915 3.979 1.00 21.77 113 THR A N 1
ATOM 881 C CA . THR A 1 113 ? 61.988 90.052 4.064 1.00 21.04 113 THR A CA 1
ATOM 882 C C . THR A 1 113 ? 60.955 89.951 2.944 1.00 20.57 113 THR A C 1
ATOM 883 O O . THR A 1 113 ? 61.319 89.743 1.781 1.00 19.97 113 THR A O 1
ATOM 887 N N . LEU A 1 114 ? 59.680 90.084 3.303 1.00 20.47 114 LEU A N 1
ATOM 888 C CA . LEU A 1 114 ? 58.581 90.101 2.324 1.00 20.36 114 LEU A CA 1
ATOM 889 C C . LEU A 1 114 ? 57.890 91.461 2.210 1.00 20.38 114 LEU A C 1
ATOM 890 O O . LEU A 1 114 ? 57.553 91.895 1.103 1.00 20.23 114 LEU A O 1
ATOM 895 N N . ASN A 1 115 ? 57.641 92.122 3.346 1.00 20.31 115 ASN A N 1
ATOM 896 C CA . ASN A 1 115 ? 56.821 93.345 3.353 1.00 20.08 115 ASN A CA 1
ATOM 897 C C . ASN A 1 115 ? 55.558 93.168 2.491 1.00 19.71 115 ASN A C 1
ATOM 898 O O . ASN A 1 115 ? 55.215 94.046 1.690 1.00 19.72 115 ASN A O 1
ATOM 903 N N . ALA A 1 116 ? 54.870 92.040 2.682 1.00 19.07 116 ALA A N 1
ATOM 904 C CA . ALA A 1 116 ? 53.716 91.642 1.839 1.00 19.12 116 ALA A CA 1
ATOM 905 C C . ALA A 1 116 ? 52.367 91.951 2.463 1.00 19.57 116 ALA A C 1
ATOM 906 O O . ALA A 1 116 ? 52.236 91.990 3.686 1.00 19.51 116 ALA A O 1
ATOM 908 N N . HIS A 1 117 ? 51.358 92.121 1.610 1.00 19.61 117 HIS A N 1
ATOM 909 C CA . HIS A 1 117 ? 49.979 92.166 2.038 1.00 20.42 117 HIS A CA 1
ATOM 910 C C . HIS A 1 117 ? 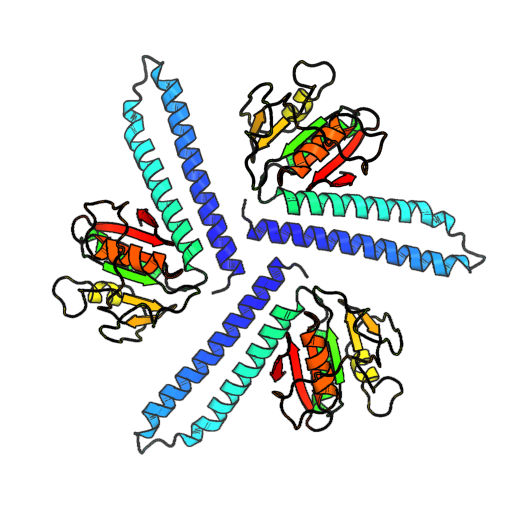49.658 90.843 2.743 1.00 20.77 117 HIS A C 1
ATOM 911 O O . HIS A 1 117 ? 49.919 89.754 2.213 1.00 20.14 117 HIS A O 1
ATOM 918 N N . LEU A 1 118 ? 49.131 90.935 3.963 1.00 21.14 118 LEU A N 1
ATOM 919 C CA . LEU A 1 118 ? 48.798 89.732 4.725 1.00 21.00 118 LEU A CA 1
ATOM 920 C C . LEU A 1 118 ? 47.488 89.170 4.225 1.00 21.40 118 LEU A C 1
ATOM 921 O O . LEU A 1 118 ? 46.466 89.865 4.249 1.00 20.47 118 LEU A O 1
ATOM 926 N N . THR A 1 119 ? 47.522 87.915 3.764 1.00 21.63 119 THR A N 1
ATOM 927 C CA . THR A 1 119 ? 46.291 87.188 3.413 1.00 21.73 119 THR A CA 1
ATOM 928 C C . THR A 1 119 ? 46.436 85.799 4.007 1.00 21.48 119 THR A C 1
ATOM 929 O O . THR A 1 119 ? 47.550 85.368 4.296 1.00 21.37 119 THR A O 1
ATOM 933 N N . ALA A 1 120 ? 45.322 85.103 4.195 1.00 21.30 120 ALA A N 1
ATOM 934 C CA . ALA A 1 120 ? 45.387 83.721 4.640 1.00 21.93 120 ALA A CA 1
ATOM 935 C C . ALA A 1 120 ? 46.124 82.794 3.651 1.00 21.98 120 ALA A C 1
ATOM 936 O O . ALA A 1 120 ? 47.020 82.065 4.079 1.00 22.83 120 ALA A O 1
ATOM 938 N N . PRO A 1 121 ? 45.788 82.816 2.333 1.00 22.32 121 PRO A N 1
ATOM 939 C CA . PRO A 1 121 ? 46.597 81.969 1.436 1.00 22.44 121 PRO A CA 1
ATOM 940 C C . PRO A 1 121 ? 48.126 82.174 1.577 1.00 22.53 121 PRO A C 1
ATOM 941 O O . PRO A 1 121 ? 48.880 81.204 1.528 1.00 22.62 121 PRO A O 1
ATOM 945 N N . LEU A 1 122 ? 48.583 83.411 1.754 1.00 21.93 122 LEU A N 1
ATOM 946 C CA . LEU A 1 122 ? 50.025 83.621 1.850 1.00 22.02 122 LEU A CA 1
ATOM 947 C C . LEU A 1 122 ? 50.610 83.029 3.143 1.00 21.89 122 LEU A C 1
ATOM 948 O O . LEU A 1 122 ? 51.680 82.391 3.135 1.00 22.90 122 LEU A O 1
ATOM 953 N N . LEU A 1 123 ? 49.917 83.214 4.256 1.00 22.39 123 LEU A N 1
ATOM 954 C CA . LEU A 1 123 ? 50.387 82.631 5.522 1.00 22.71 123 LEU A CA 1
ATOM 955 C C . LEU A 1 123 ? 50.435 81.108 5.399 1.00 23.39 123 LEU A C 1
ATOM 956 O O . LEU A 1 123 ? 51.376 80.459 5.865 1.00 23.28 123 LEU A O 1
ATOM 961 N N . GLU A 1 124 ? 49.412 80.536 4.771 1.00 23.47 124 GLU A N 1
ATOM 962 C CA . GLU A 1 124 ? 49.348 79.082 4.636 1.00 24.36 124 GLU A CA 1
ATOM 963 C C . GLU A 1 124 ? 50.431 78.546 3.702 1.00 24.01 124 GLU A C 1
ATOM 964 O O . GLU A 1 124 ? 50.978 77.474 3.935 1.00 24.84 124 GLU A O 1
ATOM 970 N N . SER A 1 125 ? 50.738 79.309 2.656 1.00 23.72 125 SER A N 1
ATOM 971 C CA . SER A 1 125 ? 51.790 78.971 1.715 1.00 23.07 125 SER A CA 1
ATOM 972 C C . SER A 1 125 ? 53.166 78.984 2.409 1.00 22.79 125 SER A C 1
ATOM 973 O O . SER A 1 125 ? 53.980 78.070 2.225 1.00 21.79 125 SER A O 1
ATOM 976 N N . ILE A 1 126 ? 53.413 80.008 3.218 1.00 22.06 126 ILE A N 1
ATOM 977 C CA . ILE A 1 126 ? 54.690 80.130 3.948 1.00 22.50 126 ILE A CA 1
ATOM 978 C C . ILE A 1 126 ? 54.978 78.900 4.810 1.00 22.82 126 ILE A C 1
ATOM 979 O O . ILE A 1 126 ? 56.124 78.442 4.883 1.00 23.35 126 ILE A O 1
ATOM 984 N N . PHE A 1 127 ? 53.937 78.368 5.457 1.00 23.41 127 PHE A N 1
ATOM 985 C CA . PHE A 1 127 ? 54.086 77.232 6.377 1.00 24.07 127 PHE A CA 1
ATOM 986 C C . PHE A 1 127 ? 53.754 75.863 5.776 1.00 25.31 127 PHE A C 1
ATOM 987 O O . PHE A 1 127 ? 53.562 74.870 6.510 1.00 24.94 127 PHE A O 1
ATOM 995 N N . TYR A 1 128 ? 53.688 75.793 4.447 1.00 25.83 128 TYR A N 1
ATOM 996 C CA . TYR A 1 128 ? 53.528 74.491 3.799 1.00 26.28 128 TYR A CA 1
ATOM 997 C C . TYR A 1 128 ? 54.790 73.651 4.030 1.00 26.19 128 TYR A C 1
ATOM 998 O O . TYR A 1 128 ? 55.887 74.107 3.751 1.00 26.21 128 TYR A O 1
ATOM 1007 N N . PRO A 1 129 ? 54.641 72.423 4.566 1.00 26.78 129 PRO A N 1
ATOM 1008 C CA . PRO A 1 129 ? 55.834 71.666 4.972 1.00 27.23 129 PRO A CA 1
ATOM 1009 C C . PRO A 1 129 ? 56.787 71.381 3.816 1.00 27.44 129 PRO A C 1
ATOM 1010 O O . PRO A 1 129 ? 56.352 71.090 2.695 1.00 27.81 129 PRO A O 1
ATOM 1014 N N . GLY A 1 130 ? 58.075 71.517 4.093 1.00 27.66 130 GLY A N 1
ATOM 1015 C CA . GLY A 1 130 ? 59.108 71.259 3.102 1.00 28.32 130 GLY A CA 1
ATOM 1016 C C . GLY A 1 130 ? 59.559 72.466 2.288 1.00 28.61 130 GLY A C 1
ATOM 1017 O O . GLY A 1 130 ? 60.626 72.412 1.678 1.00 28.70 130 GLY A O 1
ATOM 1018 N N . ASN A 1 131 ? 58.761 73.541 2.262 1.00 27.98 131 ASN A N 1
ATOM 1019 C CA . ASN A 1 131 ? 59.077 74.705 1.414 1.00 28.28 131 ASN A CA 1
ATOM 1020 C C . ASN A 1 131 ? 60.188 75.587 2.007 1.00 28.54 131 ASN A C 1
ATOM 1021 O O . ASN A 1 131 ? 60.459 75.508 3.190 1.00 29.63 131 ASN A O 1
ATOM 1026 N N . PRO A 1 132 ? 60.842 76.427 1.180 1.00 28.52 132 PRO A N 1
ATOM 1027 C CA . PRO A 1 132 ? 61.941 77.258 1.655 1.00 28.32 132 PRO A CA 1
ATOM 1028 C C . PRO A 1 132 ? 61.642 78.191 2.848 1.00 28.48 132 PRO A C 1
ATOM 1029 O O . PRO A 1 132 ? 62.568 78.565 3.555 1.00 28.07 132 PRO A O 1
ATOM 1033 N N . LEU A 1 133 ? 60.382 78.549 3.095 1.00 27.67 133 LEU A N 1
ATOM 1034 C CA . LEU A 1 133 ? 60.095 79.561 4.136 1.00 27.37 133 LEU A CA 1
ATOM 1035 C C . LEU A 1 133 ? 59.430 79.037 5.416 1.00 27.76 133 LEU A C 1
ATOM 1036 O O . LEU A 1 133 ? 59.119 79.813 6.339 1.00 27.70 133 LEU A O 1
ATOM 1041 N N . HIS A 1 134 ? 59.236 77.723 5.484 1.00 28.26 134 HIS A N 1
ATOM 1042 C CA . HIS A 1 134 ? 58.446 77.127 6.547 1.00 29.04 134 HIS A CA 1
ATOM 1043 C C . HIS A 1 134 ? 59.192 77.079 7.887 1.00 29.34 134 HIS A C 1
ATOM 1044 O O . HIS A 1 134 ? 58.563 77.116 8.927 1.00 29.49 134 HIS A O 1
ATOM 1051 N N . ASP A 1 135 ? 60.519 77.013 7.854 1.00 29.93 135 ASP A N 1
ATOM 1052 C CA . ASP A 1 135 ? 61.309 76.794 9.073 1.00 30.87 135 ASP A CA 1
ATOM 1053 C C . ASP A 1 135 ? 61.681 78.121 9.756 1.00 30.57 135 ASP A C 1
ATOM 1054 O O . ASP A 1 135 ? 62.687 78.740 9.425 1.00 32.19 135 ASP A O 1
ATOM 1059 N N . GLY A 1 136 ? 60.877 78.542 10.725 1.00 29.44 136 GLY A N 1
ATOM 1060 C CA . GLY A 1 136 ? 61.109 79.802 11.432 1.00 27.06 136 GLY A CA 1
ATOM 1061 C C . GLY A 1 136 ? 59.806 80.568 11.571 1.00 25.91 136 GLY A C 1
ATOM 1062 O O . GLY A 1 136 ? 58.753 80.048 11.227 1.00 25.76 136 GLY A O 1
ATOM 1063 N N . ALA A 1 137 ? 59.881 81.799 12.071 1.00 24.35 137 ALA A N 1
ATOM 1064 C CA . ALA A 1 137 ? 58.698 82.585 12.403 1.00 23.17 137 ALA A CA 1
ATOM 1065 C C . ALA A 1 137 ? 58.340 83.591 11.325 1.00 22.70 137 ALA A C 1
ATOM 1066 O O . ALA A 1 137 ? 59.217 84.190 10.705 1.00 22.49 137 ALA A O 1
ATOM 1068 N N . VAL A 1 138 ? 57.041 83.795 11.140 1.00 21.47 138 VAL A N 1
ATOM 1069 C CA . VAL A 1 138 ? 56.549 84.947 10.402 1.00 21.07 138 VAL A CA 1
ATOM 1070 C C . VAL A 1 138 ? 56.394 86.117 11.375 1.00 21.10 138 VAL A C 1
ATOM 1071 O O . VAL A 1 138 ? 55.956 85.926 12.508 1.00 21.59 138 VAL A O 1
ATOM 1075 N N . LEU A 1 139 ? 56.765 87.314 10.935 1.00 20.68 139 LEU A N 1
ATOM 1076 C CA . LEU A 1 139 ? 56.507 88.533 11.695 1.00 20.76 139 LEU A CA 1
ATOM 1077 C C . LEU A 1 139 ? 55.398 89.314 11.008 1.00 20.72 139 LEU A C 1
ATOM 1078 O O . LEU A 1 139 ? 55.490 89.586 9.813 1.00 19.85 139 LEU A O 1
ATOM 1083 N N . VAL A 1 140 ? 54.376 89.693 11.775 1.00 20.81 140 VAL A N 1
ATOM 1084 C CA . VAL A 1 140 ? 53.251 90.474 11.254 1.00 21.38 140 VAL A CA 1
ATOM 1085 C C . VAL A 1 140 ? 53.283 91.845 11.944 1.00 22.06 140 VAL A C 1
ATOM 1086 O O . VAL A 1 140 ? 53.398 91.920 13.169 1.00 22.01 140 VAL A O 1
ATOM 1090 N N . LYS A 1 141 ? 53.223 92.914 11.154 1.00 21.44 141 LYS A N 1
ATOM 1091 C CA . LYS A 1 141 ? 53.046 94.254 11.695 1.00 21.78 141 LYS A CA 1
ATOM 1092 C C . LYS A 1 141 ? 51.777 94.791 11.063 1.00 21.93 141 LYS A C 1
ATOM 1093 O O . LYS A 1 141 ? 51.755 95.057 9.869 1.00 21.44 141 LYS A O 1
ATOM 1099 N N . ASN A 1 142 ? 50.733 94.935 11.875 1.00 22.00 142 ASN A N 1
ATOM 1100 C CA . ASN A 1 142 ? 49.422 95.395 11.403 1.00 22.58 142 ASN A CA 1
ATOM 1101 C C . ASN A 1 142 ? 48.903 94.498 10.273 1.00 22.22 142 ASN A C 1
ATOM 1102 O O . ASN A 1 142 ? 48.600 93.330 10.522 1.00 22.65 142 ASN A O 1
ATOM 1107 N N . ASN A 1 143 ? 48.827 95.008 9.041 1.00 21.84 143 ASN A N 1
ATOM 1108 C CA . ASN A 1 143 ? 48.272 94.235 7.934 1.00 21.22 143 ASN A CA 1
ATOM 1109 C C . ASN A 1 143 ? 49.337 93.779 6.926 1.00 21.05 143 ASN A C 1
ATOM 1110 O O . ASN A 1 143 ? 49.023 93.492 5.767 1.00 19.21 143 ASN A O 1
ATOM 1115 N N . HIS A 1 144 ? 50.594 93.707 7.377 1.00 20.47 144 HIS A N 1
ATOM 1116 C CA . HIS A 1 144 ? 51.685 93.238 6.524 1.00 20.92 144 HIS A CA 1
ATOM 1117 C C . HIS A 1 144 ? 52.381 92.033 7.140 1.00 20.79 144 HIS A C 1
ATOM 1118 O O . HIS A 1 144 ? 52.498 91.930 8.358 1.00 19.83 144 HIS A O 1
ATOM 1125 N N . ILE A 1 145 ? 52.837 91.130 6.282 1.00 20.13 145 ILE A N 1
ATOM 1126 C CA . ILE A 1 145 ? 53.768 90.093 6.668 1.00 20.07 145 ILE A CA 1
ATOM 1127 C C . ILE A 1 145 ? 55.126 90.723 6.410 1.00 20.17 145 ILE A C 1
ATOM 1128 O O . ILE A 1 145 ? 55.521 90.922 5.260 1.00 20.34 145 ILE A O 1
ATOM 1133 N N . VAL A 1 146 ? 55.821 91.093 7.480 1.00 19.44 146 VAL A N 1
ATOM 1134 C CA . VAL A 1 146 ? 57.108 91.768 7.338 1.00 19.03 146 VAL A CA 1
ATOM 1135 C C . VAL A 1 146 ? 58.133 90.798 6.750 1.00 18.95 146 VAL A C 1
ATOM 1136 O O . VAL A 1 146 ? 58.844 91.131 5.798 1.00 19.18 146 VAL A O 1
ATOM 1140 N N . SER A 1 147 ? 58.213 89.604 7.339 1.00 19.23 147 SER A N 1
ATOM 1141 C CA . SER A 1 147 ? 59.260 88.651 7.039 1.00 19.21 147 SER A CA 1
ATOM 1142 C C . SER A 1 147 ? 58.856 87.254 7.482 1.00 20.03 147 SER A C 1
ATOM 1143 O O . SER A 1 147 ? 57.881 87.091 8.221 1.00 19.98 147 SER A O 1
ATOM 1146 N N . ALA A 1 148 ? 59.631 86.258 7.045 1.00 20.12 148 ALA A N 1
ATOM 1147 C CA . ALA A 1 148 ? 59.383 84.855 7.371 1.00 20.29 148 ALA A CA 1
ATOM 1148 C C . ALA A 1 148 ? 60.705 84.148 7.594 1.00 20.55 148 ALA A C 1
ATOM 1149 O O . ALA A 1 148 ? 61.766 84.711 7.319 1.00 20.03 148 ALA A O 1
ATOM 1151 N N . ALA A 1 149 ? 60.638 82.903 8.060 1.00 21.09 149 ALA A N 1
ATOM 1152 C CA . ALA A 1 149 ? 61.830 82.118 8.373 1.00 21.76 149 ALA A CA 1
ATOM 1153 C C . ALA A 1 149 ? 62.714 82.839 9.404 1.00 22.11 149 ALA A C 1
ATOM 1154 O O . ALA A 1 149 ? 63.944 82.680 9.426 1.00 22.58 149 ALA A O 1
ATOM 1156 N N . ASN A 1 150 ? 62.077 83.645 10.255 1.00 22.44 150 ASN A N 1
ATOM 1157 C CA . ASN A 1 150 ? 62.807 84.423 11.269 1.00 22.82 150 ASN A CA 1
ATOM 1158 C C . ASN A 1 150 ? 63.258 83.527 12.425 1.00 23.00 150 ASN A C 1
ATOM 1159 O O . ASN A 1 150 ? 62.622 82.508 12.710 1.00 22.57 150 ASN A O 1
ATOM 1164 N N . ILE A 1 151 ? 64.338 83.926 13.093 1.00 23.27 151 ILE A N 1
ATOM 1165 C CA . ILE A 1 151 ? 64.824 83.238 14.295 1.00 24.26 151 ILE A CA 1
ATOM 1166 C C . ILE A 1 151 ? 64.504 84.048 15.553 1.00 24.06 151 ILE A C 1
ATOM 1167 O O . ILE A 1 151 ? 64.870 85.221 15.651 1.00 24.64 151 ILE A O 1
ATOM 1172 N N . LEU A 1 152 ? 63.821 83.411 16.502 1.00 23.45 152 LEU A N 1
ATOM 1173 C CA . LEU A 1 152 ? 63.432 84.027 17.772 1.00 23.82 152 LEU A CA 1
ATOM 1174 C C . LEU A 1 152 ? 64.277 83.466 18.915 1.00 24.03 152 LEU A C 1
ATOM 1175 O O . LEU A 1 152 ? 64.788 82.355 18.788 1.00 23.39 152 LEU A O 1
ATOM 1180 N N . PRO A 1 153 ? 64.385 84.206 20.043 1.00 24.67 153 PRO A N 1
ATOM 1181 C CA . PRO A 1 153 ? 65.097 83.647 21.217 1.00 26.00 153 PRO A CA 1
ATOM 1182 C C . PRO A 1 153 ? 64.273 82.511 21.842 1.00 26.95 153 PRO A C 1
ATOM 1183 O O . PRO A 1 153 ? 63.041 82.579 21.852 1.00 26.91 153 PRO A O 1
ATOM 1187 N N . LEU A 1 154 ? 64.937 81.456 22.300 1.00 28.22 154 LEU A N 1
ATOM 1188 C CA . LEU A 1 154 ? 64.231 80.329 22.897 1.00 30.28 154 LEU A CA 1
ATOM 1189 C C . LEU A 1 154 ? 64.199 80.515 24.399 1.00 31.69 154 LEU A C 1
ATOM 1190 O O . LEU A 1 154 ? 65.210 80.913 24.983 1.00 31.23 154 LEU A O 1
ATOM 1195 N N . THR A 1 155 ? 63.062 80.228 25.032 1.00 33.32 155 THR A N 1
ATOM 1196 C CA . THR A 1 155 ? 63.018 80.286 26.494 1.00 36.08 155 THR A CA 1
ATOM 1197 C C . THR A 1 155 ? 64.029 79.319 27.120 1.00 38.45 155 THR A C 1
ATOM 1198 O O . THR A 1 155 ? 64.243 78.221 26.606 1.00 38.76 155 THR A O 1
ATOM 1202 N N . LYS A 1 156 ? 64.648 79.752 28.213 1.00 41.94 156 LYS A N 1
ATOM 1203 C CA . LYS A 1 156 ? 65.523 78.901 29.029 1.00 45.23 156 LYS A CA 1
ATOM 1204 C C . LYS A 1 156 ? 64.733 78.316 30.193 1.00 47.18 156 LYS A C 1
ATOM 1205 O O . LYS A 1 156 ? 65.210 77.407 30.878 1.00 47.51 156 LYS A O 1
ATOM 1211 N N . SER A 1 157 ? 63.530 78.850 30.419 1.00 49.31 157 SER A N 1
ATOM 1212 C CA . SER A 1 157 ? 62.726 78.504 31.589 1.00 51.54 157 SER A CA 1
ATOM 1213 C C . SER A 1 157 ? 62.732 77.014 31.888 1.00 53.25 157 SER A C 1
ATOM 1214 O O . SER A 1 157 ? 62.429 76.196 31.018 1.00 53.44 157 SER A O 1
ATOM 1217 N N . THR A 1 158 ? 63.094 76.677 33.124 1.00 55.39 158 THR A N 1
ATOM 1218 C CA . THR A 1 158 ? 63.073 75.291 33.599 1.00 57.42 158 THR A CA 1
ATOM 1219 C C . THR A 1 158 ? 61.649 74.882 33.991 1.00 58.69 158 THR A C 1
ATOM 1220 O O . THR A 1 158 ? 61.324 73.690 34.046 1.00 59.08 158 THR A O 1
ATOM 1224 N N . GLU A 1 159 ? 60.808 75.887 34.242 1.00 60.16 159 GLU A N 1
ATOM 1225 C CA . GLU A 1 159 ? 59.424 75.693 34.688 1.00 61.58 159 GLU A CA 1
ATOM 1226 C C . GLU A 1 159 ? 58.430 75.455 33.546 1.00 62.05 159 GLU A C 1
ATOM 1227 O O . GLU A 1 159 ? 57.214 75.535 33.753 1.00 62.32 159 GLU A O 1
ATOM 1233 N N . VAL A 1 160 ? 58.940 75.163 32.348 1.00 62.56 160 VAL A N 1
ATOM 1234 C CA . VAL A 1 160 ? 58.079 74.915 31.180 1.00 62.90 160 VAL A CA 1
ATOM 1235 C C . VAL A 1 160 ? 57.537 73.488 31.151 1.00 62.76 160 VAL A C 1
ATOM 1236 O O . VAL A 1 160 ? 57.811 72.685 32.047 1.00 63.16 160 VAL A O 1
ATOM 1240 N N . ASP A 1 161 ? 56.752 73.193 30.117 1.00 62.42 161 ASP A N 1
ATOM 1241 C CA . ASP A 1 161 ? 56.411 71.821 29.762 1.00 61.92 161 ASP A CA 1
ATOM 1242 C C . ASP A 1 161 ? 57.620 71.245 29.009 1.00 61.31 161 ASP A C 1
ATOM 1243 O O . ASP A 1 161 ? 58.038 71.807 27.991 1.00 61.58 161 ASP A O 1
ATOM 1248 N N . PRO A 1 162 ? 58.213 70.149 29.528 1.00 60.47 162 PRO A N 1
ATOM 1249 C CA . PRO A 1 162 ? 59.405 69.542 28.906 1.00 59.56 162 PRO A CA 1
ATOM 1250 C C . PRO A 1 162 ? 59.141 68.868 27.550 1.00 58.51 162 PRO A C 1
ATOM 1251 O O . PRO A 1 162 ? 60.086 68.592 26.803 1.00 58.58 162 PRO A O 1
ATOM 1255 N N . GLU A 1 163 ? 57.873 68.610 27.239 1.00 57.08 163 GLU A N 1
ATOM 1256 C CA . GLU A 1 163 ? 57.495 68.038 25.947 1.00 55.60 163 GLU A CA 1
ATOM 1257 C C . GLU A 1 163 ? 57.361 69.099 24.839 1.00 54.03 163 GLU A C 1
ATOM 1258 O O . GLU A 1 163 ? 56.946 68.775 23.711 1.00 54.07 163 GLU A O 1
ATOM 1264 N N . LEU A 1 164 ? 57.707 70.352 25.154 1.00 51.49 164 LEU A N 1
ATOM 1265 C CA . LEU A 1 164 ? 57.582 71.458 24.188 1.00 48.99 164 LEU A CA 1
ATOM 1266 C C . LEU A 1 164 ? 58.755 71.506 23.224 1.00 46.74 164 LEU A C 1
ATOM 1267 O O . LEU A 1 164 ? 59.913 71.524 23.644 1.00 46.19 164 LEU A O 1
ATOM 1272 N N . GLY A 1 165 ? 58.431 71.550 21.933 1.00 44.42 165 GLY A N 1
ATOM 1273 C CA . GLY A 1 165 ? 59.423 71.678 20.872 1.00 41.74 165 GLY A CA 1
ATOM 1274 C C . GLY A 1 165 ? 59.920 73.100 20.693 1.00 39.88 165 GLY A C 1
ATOM 1275 O O . GLY A 1 165 ? 59.503 74.016 21.407 1.00 39.44 165 GLY A O 1
ATOM 1276 N N . THR A 1 166 ? 60.812 73.280 19.725 1.00 37.92 166 THR A N 1
ATOM 1277 C CA . THR A 1 166 ? 61.486 74.561 19.520 1.00 36.23 166 THR A CA 1
ATOM 1278 C C . THR A 1 166 ? 60.537 75.685 19.073 1.00 34.27 166 THR A C 1
ATOM 1279 O O . THR A 1 166 ? 60.764 76.843 19.420 1.00 33.74 166 THR A O 1
ATOM 1283 N N . ARG A 1 167 ? 59.485 75.348 18.322 1.00 32.33 167 ARG A N 1
ATOM 1284 C CA . ARG A 1 167 ? 58.464 76.328 17.944 1.00 30.77 167 ARG A CA 1
ATOM 1285 C C . ARG A 1 167 ? 57.830 76.961 19.174 1.00 29.77 167 ARG A C 1
ATOM 1286 O O . ARG A 1 167 ? 57.718 78.185 19.276 1.00 29.44 167 ARG A O 1
ATOM 1294 N N . HIS A 1 168 ? 57.403 76.113 20.103 1.00 28.50 168 HIS A N 1
ATOM 1295 C CA . HIS A 1 168 ? 56.740 76.582 21.307 1.00 27.58 168 HIS A CA 1
ATOM 1296 C C . HIS A 1 168 ? 57.710 77.340 22.203 1.00 27.07 168 HIS A C 1
ATOM 1297 O O . HIS A 1 168 ? 57.356 78.365 22.779 1.00 26.72 168 HIS A O 1
ATOM 1304 N N . ARG A 1 169 ? 58.935 76.840 22.314 1.00 26.34 169 ARG A N 1
ATOM 1305 C CA . ARG A 1 169 ? 59.951 77.522 23.121 1.00 26.37 169 ARG A CA 1
ATOM 1306 C C . ARG A 1 169 ? 60.350 78.887 22.558 1.00 25.58 169 ARG A C 1
ATOM 1307 O O . ARG A 1 169 ? 60.726 79.776 23.316 1.00 25.60 169 ARG A O 1
ATOM 1315 N N . ALA A 1 170 ? 60.285 79.044 21.235 1.00 25.04 170 ALA A N 1
ATOM 1316 C CA . ALA A 1 170 ? 60.610 80.321 20.583 1.00 24.83 170 ALA A CA 1
ATOM 1317 C C . ALA A 1 170 ? 59.508 81.350 20.831 1.00 24.88 170 ALA A C 1
ATOM 1318 O O . ALA A 1 170 ? 59.783 82.536 21.043 1.00 24.53 170 ALA A O 1
ATOM 1320 N N . ALA A 1 171 ? 58.262 80.882 20.786 1.00 24.33 171 ALA A N 1
ATOM 1321 C CA . ALA A 1 171 ? 57.113 81.706 21.089 1.00 24.62 171 ALA A CA 1
ATOM 1322 C C . ALA A 1 171 ? 57.192 82.214 22.525 1.00 24.93 171 ALA A C 1
ATOM 1323 O O . ALA A 1 171 ? 57.073 83.414 22.779 1.00 24.21 171 ALA A O 1
ATOM 1325 N N . ILE A 1 172 ? 57.389 81.287 23.459 1.00 24.98 172 ILE A N 1
ATOM 1326 C CA . ILE A 1 172 ? 57.502 81.645 24.864 1.00 25.42 172 ILE A CA 1
ATOM 1327 C C . ILE A 1 172 ? 58.675 82.595 25.029 1.00 24.81 172 ILE A C 1
ATOM 1328 O O . ILE A 1 172 ? 58.548 83.626 25.692 1.00 25.66 172 ILE A O 1
ATOM 1333 N N . GLY A 1 173 ? 59.789 82.267 24.380 1.00 24.57 173 GLY A N 1
ATOM 1334 C CA . GLY A 1 173 ? 61.035 83.031 24.509 1.00 23.72 173 GLY A CA 1
ATOM 1335 C C . GLY A 1 173 ? 60.898 84.476 24.067 1.00 23.37 173 GLY A C 1
ATOM 1336 O O . GLY A 1 173 ? 61.368 85.385 24.748 1.00 22.57 173 GLY A O 1
ATOM 1337 N N . LEU A 1 174 ? 60.238 84.700 22.926 1.00 22.56 174 LEU A N 1
ATOM 1338 C CA . LEU A 1 174 ? 60.017 86.062 22.459 1.00 21.92 174 LEU A CA 1
ATOM 1339 C C . LEU A 1 174 ? 59.027 86.803 23.367 1.00 22.27 174 LEU A C 1
ATOM 1340 O O . LEU A 1 174 ? 59.192 88.005 23.641 1.00 22.04 174 LEU A O 1
ATOM 1345 N N . SER A 1 175 ? 58.014 86.086 23.847 1.00 22.47 175 SER A N 1
ATOM 1346 C CA . SER A 1 175 ? 56.994 86.694 24.697 1.00 22.93 175 SER A CA 1
ATOM 1347 C C . SER A 1 175 ? 57.524 87.155 26.063 1.00 23.25 175 SER A C 1
ATOM 1348 O O . SER A 1 175 ? 56.873 87.979 26.727 1.00 23.16 175 SER A O 1
ATOM 1351 N N . GLU A 1 176 ? 58.679 86.616 26.468 1.00 23.47 176 GLU A N 1
ATOM 1352 C CA . GLU A 1 176 ? 59.370 87.004 27.722 1.00 24.56 176 GLU A CA 1
ATOM 1353 C C . GLU A 1 176 ? 60.129 88.324 27.587 1.00 24.51 176 GLU A C 1
ATOM 1354 O O . GLU A 1 176 ? 60.415 88.986 28.581 1.00 25.03 176 GLU A O 1
ATOM 1360 N N . LYS A 1 177 ? 60.481 88.693 26.361 1.00 24.19 177 LYS A N 1
ATOM 1361 C CA . LYS A 1 177 ? 61.341 89.853 26.125 1.00 24.37 177 LYS A CA 1
ATOM 1362 C C . LYS A 1 177 ? 60.595 91.030 25.515 1.00 24.42 177 LYS A C 1
ATOM 1363 O O . LYS A 1 177 ? 61.172 92.096 25.307 1.00 24.62 177 LYS A O 1
ATOM 1369 N N . SER A 1 178 ? 59.317 90.817 25.216 1.00 24.38 178 SER A N 1
ATOM 1370 C CA . SER A 1 178 ? 58.482 91.819 24.559 1.00 24.65 178 SER A CA 1
ATOM 1371 C C . SER A 1 178 ? 57.009 91.580 24.846 1.00 24.40 178 SER A C 1
ATOM 1372 O O . SER A 1 178 ? 56.628 90.551 25.402 1.00 24.58 178 SER A O 1
ATOM 1375 N N . ASP A 1 179 ? 56.177 92.535 24.451 1.00 24.51 179 ASP A N 1
ATOM 1376 C CA . ASP A 1 179 ? 54.739 92.396 24.585 1.00 24.69 179 ASP A CA 1
ATOM 1377 C C . ASP A 1 179 ? 54.123 91.769 23.323 1.00 24.23 179 ASP A C 1
ATOM 1378 O O . ASP A 1 179 ? 52.908 91.784 23.144 1.00 23.80 179 ASP A O 1
ATOM 1383 N N . ALA A 1 180 ? 54.952 91.208 22.444 1.00 23.90 180 ALA A N 1
ATOM 1384 C CA . ALA A 1 180 ? 54.405 90.531 21.248 1.00 22.39 180 ALA A CA 1
ATOM 1385 C C . ALA A 1 180 ? 53.509 89.350 21.625 1.00 22.21 180 ALA A C 1
ATOM 1386 O O . ALA A 1 180 ? 53.724 88.705 22.645 1.00 21.67 180 ALA A O 1
ATOM 1388 N N . LEU A 1 181 ? 52.491 89.080 20.804 1.00 21.37 181 LEU A N 1
ATOM 1389 C CA . LEU A 1 181 ? 51.707 87.870 20.971 1.00 21.70 181 LEU A CA 1
ATOM 1390 C C . LEU A 1 181 ? 52.161 86.894 19.891 1.00 21.32 181 LEU A C 1
ATOM 1391 O O . LEU A 1 181 ? 52.225 87.264 18.725 1.00 22.42 181 LEU A O 1
ATOM 1396 N N . ILE A 1 182 ? 52.483 85.662 20.259 1.00 21.24 182 ILE A N 1
ATOM 1397 C CA . ILE A 1 182 ? 53.016 84.704 19.270 1.00 20.99 182 ILE A CA 1
ATOM 1398 C C . ILE A 1 182 ? 52.137 83.457 19.164 1.00 21.22 182 ILE A C 1
ATOM 1399 O O . ILE A 1 182 ? 52.033 82.683 20.108 1.00 21.12 182 ILE A O 1
ATOM 1404 N N . LEU A 1 183 ? 51.527 83.274 17.996 1.00 20.72 183 LEU A N 1
ATOM 1405 C CA . LEU A 1 183 ? 50.675 82.128 17.723 1.00 21.40 183 LEU A CA 1
ATOM 1406 C C . LEU A 1 183 ? 51.521 80.944 17.292 1.00 21.76 183 LEU A C 1
ATOM 1407 O O . LEU A 1 183 ? 52.502 81.109 16.560 1.00 21.82 183 LEU A O 1
ATOM 1412 N N . VAL A 1 184 ? 51.138 79.749 17.746 1.00 22.57 184 VAL A N 1
ATOM 1413 C CA . VAL A 1 184 ? 51.822 78.511 17.371 1.00 23.17 184 VAL A CA 1
ATOM 1414 C C . VAL A 1 184 ? 50.791 77.477 16.914 1.00 23.54 184 VAL A C 1
ATOM 1415 O O . VAL A 1 184 ? 49.717 77.376 17.506 1.00 23.87 184 VAL A O 1
ATOM 1419 N N . VAL A 1 185 ? 51.111 76.748 15.842 1.00 24.13 185 VAL A N 1
ATOM 1420 C CA . VAL A 1 185 ? 50.405 75.515 15.468 1.00 24.50 185 VAL A CA 1
ATOM 1421 C C . VAL A 1 185 ? 51.435 74.402 15.599 1.00 25.80 185 VAL A C 1
ATOM 1422 O O . VAL A 1 185 ? 52.538 74.494 15.059 1.00 25.50 185 VAL A O 1
ATOM 1426 N N . SER A 1 186 ? 51.101 73.378 16.374 1.00 27.53 186 SER A N 1
ATOM 1427 C CA . SER A 1 186 ? 51.980 72.216 16.512 1.00 29.10 186 SER A CA 1
ATOM 1428 C C . SER A 1 186 ? 51.920 71.335 15.265 1.00 29.92 186 SER A C 1
ATOM 1429 O O . SER A 1 186 ? 50.839 70.975 14.806 1.00 30.26 186 SER A O 1
ATOM 1432 N N . GLU A 1 187 ? 53.081 70.991 14.726 1.00 31.85 187 GLU A N 1
ATOM 1433 C CA . GLU A 1 187 ? 53.165 70.043 13.609 1.00 34.23 187 GLU A CA 1
ATOM 1434 C C . GLU A 1 187 ? 52.837 68.601 14.028 1.00 34.96 187 GLU A C 1
ATOM 1435 O O . GLU A 1 187 ? 52.475 67.776 13.192 1.00 35.01 187 GLU A O 1
ATOM 1441 N N . GLU A 1 188 ? 52.965 68.307 15.322 1.00 35.97 188 GLU A N 1
ATOM 1442 C CA . GLU A 1 188 ? 52.663 66.975 15.852 1.00 37.04 188 GLU A CA 1
ATOM 1443 C C . GLU A 1 188 ? 51.168 66.706 15.995 1.00 37.03 188 GLU A C 1
ATOM 1444 O O . GLU A 1 188 ? 50.686 65.651 15.585 1.00 38.01 188 GLU A O 1
ATOM 1450 N N . THR A 1 189 ? 50.436 67.661 16.569 1.00 36.46 189 THR A N 1
ATOM 1451 C CA . THR A 1 189 ? 49.042 67.446 16.950 1.00 35.28 189 THR A CA 1
ATOM 1452 C C . THR A 1 189 ? 48.058 68.411 16.299 1.00 34.99 189 THR A C 1
ATOM 1453 O O . THR A 1 189 ? 46.852 68.182 16.342 1.00 35.13 189 THR A O 1
ATOM 1457 N N . GLY A 1 190 ? 48.559 69.506 15.732 1.00 34.22 190 GLY A N 1
ATOM 1458 C CA . GLY A 1 190 ? 47.678 70.572 15.236 1.00 33.50 190 GLY A CA 1
ATOM 1459 C C . GLY A 1 190 ? 47.116 71.483 16.322 1.00 33.13 190 GLY A C 1
ATOM 1460 O O . GLY A 1 190 ? 46.361 72.414 16.027 1.00 33.17 190 GLY A O 1
ATOM 1461 N N . ARG A 1 191 ? 47.477 71.228 17.578 1.00 32.60 191 ARG A N 1
ATOM 1462 C CA . ARG A 1 191 ? 47.066 72.103 18.675 1.00 32.69 191 ARG A CA 1
ATOM 1463 C C . ARG A 1 191 ? 47.554 73.527 18.415 1.00 31.17 191 ARG A C 1
ATOM 1464 O O . ARG A 1 191 ? 48.711 73.737 18.047 1.00 30.85 191 ARG A O 1
ATOM 1472 N N . THR A 1 192 ? 46.670 74.492 18.631 1.00 29.92 192 THR A N 1
ATOM 1473 C CA . THR A 1 192 ? 47.016 75.893 18.453 1.00 28.96 192 THR A CA 1
ATOM 1474 C C . THR A 1 192 ? 47.095 76.591 19.801 1.00 28.56 192 THR A C 1
ATOM 1475 O O . THR A 1 192 ? 46.233 76.385 20.661 1.00 28.69 192 THR A O 1
ATOM 1479 N N . SER A 1 193 ? 48.152 77.389 19.969 1.00 27.43 193 SER A N 1
ATOM 1480 C CA . SER A 1 193 ? 48.456 78.131 21.190 1.00 26.63 193 SER A CA 1
ATOM 1481 C C . SER A 1 193 ? 48.828 79.579 20.856 1.00 25.71 193 SER A C 1
ATOM 1482 O O . SER A 1 193 ? 49.115 79.897 19.698 1.00 25.29 193 SER A O 1
ATOM 1485 N N . PHE A 1 194 ? 48.826 80.453 21.858 1.00 24.61 194 PHE A N 1
ATOM 1486 C CA . PHE A 1 194 ? 49.632 81.675 21.759 1.00 24.33 194 PHE A CA 1
ATOM 1487 C C . PHE A 1 194 ? 50.434 81.892 23.021 1.00 23.95 194 PHE A C 1
ATOM 1488 O O . PHE A 1 194 ? 50.005 81.483 24.105 1.00 24.32 194 PHE A O 1
ATOM 1496 N N . ALA A 1 195 ? 51.597 82.512 22.870 1.00 23.24 195 ALA A N 1
ATOM 1497 C CA . ALA A 1 195 ? 52.392 82.940 24.008 1.00 23.18 195 ALA A CA 1
ATOM 1498 C C . ALA A 1 195 ? 52.236 84.436 24.208 1.00 23.29 195 ALA A C 1
ATOM 1499 O O . ALA A 1 195 ? 52.252 85.218 23.244 1.00 22.84 195 ALA A O 1
ATOM 1501 N N . LEU A 1 196 ? 52.101 84.823 25.469 1.00 23.39 196 LEU A N 1
ATOM 1502 C CA . LEU A 1 196 ? 52.008 86.220 25.854 1.00 23.95 196 LEU A CA 1
ATOM 1503 C C . LEU A 1 196 ? 52.641 86.378 27.232 1.00 24.62 196 LEU A C 1
ATOM 1504 O O . LEU A 1 196 ? 52.271 85.687 28.183 1.00 24.74 196 LEU A O 1
ATOM 1509 N N . ASN A 1 197 ? 53.610 87.274 27.326 1.00 25.13 197 ASN A N 1
ATOM 1510 C CA . ASN A 1 197 ? 54.290 87.550 28.598 1.00 26.77 197 ASN A CA 1
ATOM 1511 C C . ASN A 1 197 ? 54.811 86.292 29.315 1.00 26.80 197 ASN A C 1
ATOM 1512 O O . ASN A 1 197 ? 54.643 86.127 30.531 1.00 27.54 197 ASN A O 1
ATOM 1517 N N . GLY A 1 198 ? 55.434 85.395 28.559 1.00 26.82 198 GLY A N 1
ATOM 1518 C CA . GLY A 1 198 ? 56.096 84.235 29.155 1.00 26.77 198 GLY A CA 1
ATOM 1519 C C . GLY A 1 198 ? 55.183 83.052 29.424 1.00 27.10 198 GLY A C 1
ATOM 1520 O O . GLY A 1 198 ? 55.637 82.033 29.925 1.00 26.50 198 GLY A O 1
ATOM 1521 N N . ILE A 1 199 ? 53.903 83.175 29.067 1.00 26.61 199 ILE A N 1
ATOM 1522 C CA . ILE A 1 199 ? 52.931 82.117 29.327 1.00 27.10 199 ILE A CA 1
ATOM 1523 C C . ILE A 1 199 ? 52.321 81.608 28.026 1.00 27.21 199 ILE A C 1
ATOM 1524 O O . ILE A 1 199 ? 51.949 82.404 27.164 1.00 26.75 199 ILE A O 1
ATOM 1529 N N . LEU A 1 200 ? 52.231 80.286 27.893 1.00 27.09 200 LEU A N 1
ATOM 1530 C CA . LEU A 1 200 ? 51.620 79.665 26.722 1.00 27.72 200 LEU A CA 1
ATOM 1531 C C . LEU A 1 200 ? 50.172 79.275 27.006 1.00 27.57 200 LEU A C 1
ATOM 1532 O O . LEU A 1 200 ? 49.904 78.570 27.991 1.00 26.87 200 LEU A O 1
ATOM 1537 N N . TYR A 1 201 ? 49.249 79.728 26.150 1.00 27.21 201 TYR A N 1
ATOM 1538 C CA . TYR A 1 201 ? 47.815 79.448 26.307 1.00 27.62 201 TYR A CA 1
ATOM 1539 C C . TYR A 1 201 ? 47.282 78.648 25.133 1.00 28.38 201 TYR A C 1
ATOM 1540 O O . TYR A 1 201 ? 47.499 79.024 23.984 1.00 27.69 201 TYR A O 1
ATOM 1549 N N . THR A 1 202 ? 46.564 77.567 25.426 1.00 29.34 202 THR A N 1
ATOM 1550 C CA . THR A 1 202 ? 45.911 76.780 24.392 1.00 30.78 202 THR A CA 1
ATOM 1551 C C . THR A 1 202 ? 44.699 77.542 23.900 1.00 31.74 202 THR A C 1
ATOM 1552 O O . THR A 1 202 ? 43.959 78.119 24.695 1.00 31.68 202 THR A O 1
ATOM 1556 N N . ILE A 1 203 ? 44.519 77.579 22.588 1.00 32.93 203 ILE A N 1
ATOM 1557 C CA . ILE A 1 203 ? 43.322 78.157 22.002 1.00 34.81 203 ILE A CA 1
ATOM 1558 C C . ILE A 1 203 ? 42.644 77.137 21.099 1.00 36.51 203 ILE A C 1
ATOM 1559 O O . ILE A 1 203 ? 43.299 76.265 20.529 1.00 36.12 203 ILE A O 1
ATOM 1564 N N . SER A 1 204 ? 41.329 77.247 20.982 1.00 38.85 204 SER A N 1
ATOM 1565 C CA . SER A 1 204 ? 40.580 76.426 20.039 1.00 41.83 204 SER A CA 1
ATOM 1566 C C . SER A 1 204 ? 39.732 77.338 19.165 1.00 42.89 204 SER A C 1
ATOM 1567 O O . SER A 1 204 ? 38.865 78.047 19.667 1.00 43.24 204 SER A O 1
ATOM 1570 N N . LEU A 1 205 ? 39.999 77.337 17.861 1.00 44.76 205 LEU A N 1
ATOM 1571 C CA . LEU A 1 205 ? 39.167 78.089 16.906 1.00 45.93 205 LEU A CA 1
ATOM 1572 C C . LEU A 1 205 ? 38.938 77.383 15.562 1.00 46.55 205 LEU A C 1
ATOM 1573 O O . LEU A 1 205 ? 38.891 76.147 15.488 1.00 47.32 205 LEU A O 1
ATOM 1578 N N . SER B 1 2 ? 31.953 117.048 27.380 1.00 28.59 2 SER B N 1
ATOM 1579 C CA . SER B 1 2 ? 31.208 116.245 26.353 1.00 28.80 2 SER B CA 1
ATOM 1580 C C . SER B 1 2 ? 31.358 114.771 26.693 1.00 27.80 2 SER B C 1
ATOM 1581 O O . SER B 1 2 ? 32.136 114.411 27.580 1.00 28.30 2 SER B O 1
ATOM 1584 N N . ASN B 1 3 ? 30.644 113.925 25.966 1.00 26.76 3 ASN B N 1
ATOM 1585 C CA . ASN B 1 3 ? 30.676 112.483 26.187 1.00 26.05 3 ASN B CA 1
ATOM 1586 C C . ASN B 1 3 ? 32.017 111.891 25.723 1.00 25.97 3 ASN B C 1
ATOM 1587 O O . ASN B 1 3 ? 32.274 111.773 24.530 1.00 25.06 3 ASN B O 1
ATOM 1592 N N . ALA B 1 4 ? 32.877 111.538 26.677 1.00 25.69 4 ALA B N 1
ATOM 1593 C CA . ALA B 1 4 ? 34.203 111.019 26.341 1.00 26.09 4 ALA B CA 1
ATOM 1594 C C . ALA B 1 4 ? 34.197 109.762 25.452 1.00 26.69 4 ALA B C 1
ATOM 1595 O O . ALA B 1 4 ? 35.109 109.588 24.639 1.00 26.04 4 ALA B O 1
ATOM 1597 N N . MET B 1 5 ? 33.200 108.884 25.617 1.00 27.54 5 MET B N 1
ATOM 1598 C CA . MET B 1 5 ? 33.084 107.683 24.770 1.00 28.37 5 MET B CA 1
ATOM 1599 C C . MET B 1 5 ? 32.851 108.111 23.315 1.00 28.78 5 MET B C 1
ATOM 1600 O O . MET B 1 5 ? 33.556 107.658 22.406 1.00 28.65 5 MET B O 1
ATOM 1605 N N . HIS B 1 6 ? 31.883 109.003 23.113 1.00 28.86 6 HIS B N 1
ATOM 1606 C CA . HIS B 1 6 ? 31.595 109.559 21.799 1.00 29.76 6 HIS B CA 1
ATOM 1607 C C . HIS B 1 6 ? 32.810 110.286 21.204 1.00 29.32 6 HIS B C 1
ATOM 1608 O O . HIS B 1 6 ? 33.167 110.062 20.047 1.00 28.82 6 HIS B O 1
ATOM 1615 N N . GLU B 1 7 ? 33.467 111.122 22.007 1.00 29.15 7 GLU B N 1
ATOM 1616 C CA . GLU B 1 7 ? 34.633 111.884 21.537 1.00 29.04 7 GLU B CA 1
ATOM 1617 C C . GLU B 1 7 ? 35.799 110.964 21.149 1.00 28.73 7 GLU B C 1
ATOM 1618 O O . GLU B 1 7 ? 36.568 111.266 20.225 1.00 28.40 7 GLU B O 1
ATOM 1624 N N . TRP B 1 8 ? 35.937 109.854 21.869 1.00 28.48 8 TRP B N 1
ATOM 1625 C CA . TRP B 1 8 ? 36.975 108.877 21.567 1.00 28.61 8 TRP B CA 1
ATOM 1626 C C . TRP B 1 8 ? 36.751 108.259 20.185 1.00 28.09 8 TRP B C 1
ATOM 1627 O O . TRP B 1 8 ? 37.694 108.113 19.404 1.00 28.33 8 TRP B O 1
ATOM 1638 N N . GLY B 1 9 ? 35.503 107.901 19.902 1.00 26.92 9 GLY B N 1
ATOM 1639 C CA . GLY B 1 9 ? 35.101 107.464 18.570 1.00 26.29 9 GLY B CA 1
ATOM 1640 C C . GLY B 1 9 ? 35.438 108.497 17.510 1.00 26.04 9 GLY B C 1
ATOM 1641 O O . GLY B 1 9 ? 35.904 108.143 16.431 1.00 25.95 9 GLY B O 1
ATOM 1642 N N . LEU B 1 10 ? 35.209 109.778 17.801 1.00 25.26 10 LEU B N 1
ATOM 1643 C CA . LEU B 1 10 ? 35.519 110.821 16.814 1.00 25.37 10 LEU B CA 1
ATOM 1644 C C . LEU B 1 10 ? 37.022 110.942 16.582 1.00 24.88 10 LEU B C 1
ATOM 1645 O O . LEU B 1 10 ? 37.463 111.066 15.443 1.00 24.91 10 LEU B O 1
ATOM 1650 N N . SER B 1 11 ? 37.798 110.901 17.665 1.00 24.01 11 SER B N 1
ATOM 1651 C CA . SER B 1 11 ? 39.244 110.932 17.571 1.00 24.36 11 SER B CA 1
ATOM 1652 C C . SER B 1 11 ? 39.720 109.782 16.699 1.00 24.25 11 SER B C 1
ATOM 1653 O O . SER B 1 11 ? 40.530 109.974 15.792 1.00 23.94 11 SER B O 1
ATOM 1656 N N . GLU B 1 12 ? 39.185 108.592 16.968 1.00 23.99 12 GLU B N 1
ATOM 1657 C CA . GLU B 1 12 ? 39.615 107.391 16.275 1.00 24.29 12 GLU B CA 1
ATOM 1658 C C . GLU B 1 12 ? 39.280 107.448 14.792 1.00 24.36 12 GLU B C 1
ATOM 1659 O O . GLU B 1 12 ? 40.051 106.951 13.976 1.00 24.31 12 GLU B O 1
ATOM 1665 N N . GLU B 1 13 ? 38.158 108.069 14.441 1.00 24.36 13 GLU B N 1
ATOM 1666 C CA . GLU B 1 13 ? 37.818 108.227 13.030 1.00 25.23 13 GLU B CA 1
ATOM 1667 C C . GLU B 1 13 ? 38.724 109.228 12.310 1.00 25.14 13 GLU B C 1
ATOM 1668 O O . GLU B 1 13 ? 39.027 109.052 11.127 1.00 24.83 13 GLU B O 1
ATOM 1674 N N . LEU B 1 14 ? 39.146 110.274 13.019 1.00 24.69 14 LEU B N 1
ATOM 1675 C CA . LEU B 1 14 ? 40.093 111.247 12.464 1.00 24.89 14 LEU B CA 1
ATOM 1676 C C . LEU B 1 14 ? 41.452 110.607 12.195 1.00 25.41 14 LEU B C 1
ATOM 1677 O O . LEU B 1 14 ? 42.102 110.913 11.179 1.00 24.93 14 LEU B O 1
ATOM 1682 N N . LYS B 1 15 ? 41.858 109.718 13.106 1.00 25.68 15 LYS B N 1
ATOM 1683 C CA . LYS B 1 15 ? 43.062 108.904 12.942 1.00 26.69 15 LYS B CA 1
ATOM 1684 C C . LYS B 1 15 ? 42.962 108.012 11.699 1.00 27.05 15 LYS B C 1
ATOM 1685 O O . LYS B 1 15 ? 43.909 107.924 10.913 1.00 27.66 15 LYS B O 1
ATOM 1691 N N . ILE B 1 16 ? 41.810 107.367 11.522 1.00 27.06 16 ILE B N 1
ATOM 1692 C CA . ILE B 1 16 ? 41.537 106.561 10.330 1.00 27.17 16 ILE B CA 1
ATOM 1693 C C . ILE B 1 16 ? 41.665 107.381 9.046 1.00 27.09 16 ILE B C 1
ATOM 1694 O O . ILE B 1 16 ? 42.303 106.942 8.093 1.00 26.73 16 ILE B O 1
ATOM 1699 N N . GLN B 1 17 ? 41.071 108.568 9.032 1.00 26.62 17 GLN B N 1
ATOM 1700 C CA . GLN B 1 17 ? 41.141 109.455 7.869 1.00 27.53 17 GLN B CA 1
ATOM 1701 C C . GLN B 1 17 ? 42.564 109.903 7.558 1.00 26.65 17 GLN B C 1
ATOM 1702 O O . GLN B 1 17 ? 42.937 110.025 6.394 1.00 27.03 17 GLN B O 1
ATOM 1708 N N . THR B 1 18 ? 43.345 110.179 8.603 1.00 26.08 18 THR B N 1
ATOM 1709 C CA . THR B 1 18 ? 44.748 110.539 8.443 1.00 25.68 18 THR B CA 1
ATOM 1710 C C . THR B 1 18 ? 45.544 109.390 7.798 1.00 25.68 18 THR B C 1
ATOM 1711 O O . THR B 1 18 ? 46.251 109.599 6.811 1.00 25.12 18 THR B O 1
ATOM 1715 N N . LYS B 1 19 ? 45.391 108.182 8.338 1.00 25.59 19 LYS B N 1
ATOM 1716 C CA . LYS B 1 19 ? 46.018 106.989 7.780 1.00 26.57 19 LYS B CA 1
ATOM 1717 C C . LYS B 1 19 ? 45.647 106.779 6.317 1.00 26.79 19 LYS B C 1
ATOM 1718 O O . LYS B 1 19 ? 46.508 106.432 5.509 1.00 26.80 19 LYS B O 1
ATOM 1724 N N . GLN B 1 20 ? 44.375 106.992 5.989 1.00 27.08 20 GLN B N 1
ATOM 1725 C CA . GLN B 1 20 ? 43.892 106.851 4.616 1.00 28.14 20 GLN B CA 1
ATOM 1726 C C . GLN B 1 20 ? 44.532 107.863 3.644 1.00 27.91 20 GLN B C 1
ATOM 1727 O O . GLN B 1 20 ? 44.857 107.511 2.510 1.00 28.15 20 GLN B O 1
ATOM 1733 N N . MET B 1 21 ? 44.732 109.105 4.086 1.00 27.34 21 MET B N 1
ATOM 1734 C CA . MET B 1 21 ? 45.396 110.102 3.243 1.00 27.05 21 MET B CA 1
ATOM 1735 C C . MET B 1 21 ? 46.859 109.750 3.018 1.00 26.25 21 MET B C 1
ATOM 1736 O O . MET B 1 21 ? 47.394 110.010 1.952 1.00 25.27 21 MET B O 1
ATOM 1741 N N . ILE B 1 22 ? 47.508 109.197 4.042 1.00 25.57 22 ILE B N 1
ATOM 1742 C CA . ILE B 1 22 ? 48.894 108.755 3.927 1.00 25.59 22 ILE B CA 1
ATOM 1743 C C . ILE B 1 22 ? 49.004 107.601 2.921 1.00 26.73 22 ILE B C 1
ATOM 1744 O O . ILE B 1 22 ? 49.933 107.579 2.117 1.00 26.48 22 ILE B O 1
ATOM 1749 N N . GLU B 1 23 ? 48.062 106.657 2.974 1.00 27.84 23 GLU B N 1
ATOM 1750 C CA . GLU B 1 23 ? 48.032 105.538 2.022 1.00 29.39 23 GLU B CA 1
ATOM 1751 C C . GLU B 1 23 ? 47.844 106.019 0.591 1.00 28.88 23 GLU B C 1
ATOM 1752 O O . GLU B 1 23 ? 48.455 105.493 -0.336 1.00 29.07 23 GLU B O 1
ATOM 1758 N N . ILE B 1 24 ? 46.981 107.008 0.409 1.00 29.02 24 ILE B N 1
ATOM 1759 C CA . ILE B 1 24 ? 46.783 107.619 -0.901 1.00 28.83 24 ILE B CA 1
ATOM 1760 C C . ILE B 1 24 ? 48.104 108.226 -1.437 1.00 28.68 24 ILE B C 1
ATOM 1761 O O . ILE B 1 24 ? 48.487 107.995 -2.596 1.00 27.66 24 ILE B O 1
ATOM 1766 N N . ALA B 1 25 ? 48.796 108.982 -0.579 1.00 27.57 25 ALA B N 1
ATOM 1767 C CA . ALA B 1 25 ? 50.070 109.586 -0.942 1.00 27.28 25 ALA B CA 1
ATOM 1768 C C . ALA B 1 25 ? 51.120 108.513 -1.275 1.00 27.43 25 ALA B C 1
ATOM 1769 O O . ALA B 1 25 ? 51.815 108.613 -2.298 1.00 26.79 25 ALA B O 1
ATOM 1771 N N . GLU B 1 26 ? 51.221 107.497 -0.420 1.00 27.17 26 GLU B N 1
ATOM 1772 C CA . GLU B 1 26 ? 52.135 106.367 -0.631 1.00 27.83 26 GLU B CA 1
ATOM 1773 C C . GLU B 1 26 ? 51.907 105.711 -1.992 1.00 28.05 26 GLU B C 1
ATOM 1774 O O . GLU B 1 26 ? 52.857 105.391 -2.712 1.00 27.81 26 GLU B O 1
ATOM 1780 N N . LYS B 1 27 ? 50.638 105.497 -2.320 1.00 27.88 27 LYS B N 1
ATOM 1781 C CA . LYS B 1 27 ? 50.249 104.861 -3.576 1.00 29.26 27 LYS B CA 1
ATOM 1782 C C . LYS B 1 27 ? 50.648 105.719 -4.781 1.00 28.44 27 LYS B C 1
ATOM 1783 O O . LYS B 1 27 ? 51.191 105.204 -5.760 1.00 28.73 27 LYS B O 1
ATOM 1789 N N . GLU B 1 28 ? 50.378 107.021 -4.711 1.00 27.86 28 GLU B N 1
ATOM 1790 C CA . GLU B 1 28 ? 50.747 107.930 -5.794 1.00 27.93 28 GLU B CA 1
ATOM 1791 C C . GLU B 1 28 ? 52.263 107.966 -6.010 1.00 27.43 28 GLU B C 1
ATOM 1792 O O . GLU B 1 28 ? 52.723 108.002 -7.153 1.00 27.12 28 GLU B O 1
ATOM 1798 N N . LEU B 1 29 ? 53.038 107.940 -4.924 1.00 26.82 29 LEU B N 1
ATOM 1799 C CA . LEU B 1 29 ? 54.493 107.916 -5.045 1.00 26.40 29 LEU B CA 1
ATOM 1800 C C . LEU B 1 29 ? 54.951 106.641 -5.739 1.00 26.75 29 LEU B C 1
ATOM 1801 O O . LEU B 1 29 ? 55.854 106.671 -6.575 1.00 26.53 29 LEU B O 1
ATOM 1806 N N . SER B 1 30 ? 54.312 105.523 -5.399 1.00 27.08 30 SER B N 1
ATOM 1807 C CA . SER B 1 30 ? 54.658 104.248 -6.007 1.00 28.10 30 SER B CA 1
ATOM 1808 C C . SER B 1 30 ? 54.357 104.255 -7.505 1.00 27.91 30 SER B C 1
ATOM 1809 O O . SER B 1 30 ? 55.149 103.741 -8.297 1.00 28.37 30 SER B O 1
ATOM 1812 N N . ILE B 1 31 ? 53.227 104.849 -7.889 1.00 28.17 31 ILE B N 1
ATOM 1813 C CA . ILE B 1 31 ? 52.880 105.023 -9.296 1.00 28.69 31 ILE B CA 1
ATOM 1814 C C . ILE B 1 31 ? 53.950 105.848 -10.028 1.00 28.52 31 ILE B C 1
ATOM 1815 O O . ILE B 1 31 ? 54.452 105.448 -11.083 1.00 28.31 31 ILE B O 1
ATOM 1820 N N . MET B 1 32 ? 54.307 106.981 -9.441 1.00 27.66 32 MET B N 1
ATOM 1821 C CA . MET B 1 32 ? 55.305 107.883 -10.006 1.00 28.60 32 MET B CA 1
ATOM 1822 C C . MET B 1 32 ? 56.642 107.158 -10.209 1.00 28.12 32 MET B C 1
ATOM 1823 O O . MET B 1 32 ? 57.274 107.302 -11.253 1.00 27.41 32 MET B O 1
ATOM 1828 N N . ARG B 1 33 ? 57.045 106.371 -9.210 1.00 28.43 33 ARG B N 1
ATOM 1829 C CA . ARG B 1 33 ? 58.308 105.620 -9.218 1.00 29.47 33 ARG B CA 1
ATOM 1830 C C . ARG B 1 33 ? 58.376 104.616 -10.376 1.00 29.60 33 ARG B C 1
ATOM 1831 O O . ARG B 1 33 ? 59.431 104.416 -10.977 1.00 29.59 33 ARG B O 1
ATOM 1839 N N . ASN B 1 34 ? 57.255 103.977 -10.677 1.00 29.91 34 ASN B N 1
ATOM 1840 C CA . ASN B 1 34 ? 57.180 103.088 -11.834 1.00 30.55 34 ASN B CA 1
ATOM 1841 C C . ASN B 1 34 ? 57.046 103.851 -13.163 1.00 30.24 34 ASN B C 1
ATOM 1842 O O . ASN B 1 34 ? 57.676 103.479 -14.158 1.00 31.17 34 ASN B O 1
ATOM 1847 N N . ALA B 1 35 ? 56.267 104.930 -13.169 1.00 29.10 35 ALA B N 1
ATOM 1848 C CA . ALA B 1 35 ? 55.995 105.685 -14.403 1.00 28.68 35 ALA B CA 1
ATOM 1849 C C . ALA B 1 35 ? 57.219 106.407 -15.005 1.00 28.46 35 ALA B C 1
ATOM 1850 O O . ALA B 1 35 ? 57.254 106.666 -16.213 1.00 27.85 35 ALA B O 1
ATOM 1852 N N . ILE B 1 36 ? 58.210 106.735 -14.173 1.00 27.65 36 ILE B N 1
ATOM 1853 C CA . ILE B 1 36 ? 59.364 107.507 -14.649 1.00 27.79 36 ILE B CA 1
ATOM 1854 C C . ILE B 1 36 ? 60.197 106.747 -15.694 1.00 28.54 36 ILE B C 1
ATOM 1855 O O . ILE B 1 36 ? 60.812 107.368 -16.570 1.00 28.15 36 ILE B O 1
ATOM 1860 N N . ASP B 1 37 ? 60.191 105.417 -15.618 1.00 29.52 37 ASP B N 1
ATOM 1861 C CA . ASP B 1 37 ? 60.884 104.581 -16.599 1.00 31.29 37 ASP B CA 1
ATOM 1862 C C . ASP B 1 37 ? 60.297 104.656 -18.003 1.00 31.95 37 ASP B C 1
ATOM 1863 O O . ASP B 1 37 ? 60.984 104.355 -18.975 1.00 32.20 37 ASP B O 1
ATOM 1868 N N . LYS B 1 38 ? 59.039 105.064 -18.114 1.00 32.63 38 LYS B N 1
ATOM 1869 C CA . LYS B 1 38 ? 58.378 105.125 -19.419 1.00 33.44 38 LYS B CA 1
ATOM 1870 C C . LYS B 1 38 ? 58.603 106.440 -20.169 1.00 34.64 38 LYS B C 1
ATOM 1871 O O . LYS B 1 38 ? 58.258 107.519 -19.685 1.00 33.95 38 LYS B O 1
ATOM 1877 N N . GLU B 1 39 ? 59.177 106.333 -21.367 1.00 36.08 39 GLU B N 1
ATOM 1878 C CA . GLU B 1 39 ? 59.540 107.514 -22.149 1.00 37.89 39 GLU B CA 1
ATOM 1879 C C . GLU B 1 39 ? 58.315 108.303 -22.641 1.00 37.62 39 GLU B C 1
ATOM 1880 O O . GLU B 1 39 ? 58.433 109.481 -22.977 1.00 38.25 39 GLU B O 1
ATOM 1886 N N . ASP B 1 40 ? 57.141 107.668 -22.648 1.00 37.37 40 ASP B N 1
ATOM 1887 C CA . ASP B 1 40 ? 55.893 108.373 -22.967 1.00 37.08 40 ASP B CA 1
ATOM 1888 C C . ASP B 1 40 ? 55.184 108.929 -21.723 1.00 36.16 40 ASP B C 1
ATOM 1889 O O . ASP B 1 40 ? 53.978 109.210 -21.745 1.00 36.19 40 ASP B O 1
ATOM 1894 N N . GLU B 1 41 ? 55.935 109.084 -20.640 1.00 34.54 41 GLU B N 1
ATOM 1895 C CA . GLU B 1 41 ? 55.418 109.703 -19.437 1.00 33.39 41 GLU B CA 1
ATOM 1896 C C . GLU B 1 41 ? 56.385 110.756 -18.914 1.00 32.11 41 GLU B C 1
ATOM 1897 O O . GLU B 1 41 ? 57.611 110.606 -19.032 1.00 31.53 41 GLU B O 1
ATOM 1903 N N . CYS B 1 42 ? 55.821 111.805 -18.321 1.00 29.86 42 CYS B N 1
ATOM 1904 C CA . CYS B 1 42 ? 56.594 112.802 -17.607 1.00 29.08 42 CYS B CA 1
ATOM 1905 C C . CYS B 1 42 ? 55.960 113.032 -16.243 1.00 28.28 42 CYS B C 1
ATOM 1906 O O . CYS B 1 42 ? 54.897 113.646 -16.144 1.00 28.16 42 CYS B O 1
ATOM 1909 N N . ILE B 1 43 ? 56.613 112.540 -15.192 1.00 27.25 43 ILE B N 1
ATOM 1910 C CA . ILE B 1 43 ? 55.991 112.487 -13.865 1.00 26.59 43 ILE B CA 1
ATOM 1911 C C . ILE B 1 43 ? 55.816 113.859 -13.203 1.00 26.93 43 ILE B C 1
ATOM 1912 O O . ILE B 1 43 ? 55.171 113.981 -12.154 1.00 25.89 43 ILE B O 1
ATOM 1917 N N . LEU B 1 44 ? 56.388 114.886 -13.834 1.00 27.05 44 LEU B N 1
ATOM 1918 C CA . LEU B 1 44 ? 56.205 116.263 -13.392 1.00 27.64 44 LEU B CA 1
ATOM 1919 C C . LEU B 1 44 ? 54.726 116.650 -13.361 1.00 28.50 44 LEU B C 1
ATOM 1920 O O . LEU B 1 44 ? 54.323 117.508 -12.583 1.00 28.09 44 LEU B O 1
ATOM 1925 N N . CYS B 1 45 ? 53.917 116.006 -14.193 1.00 29.90 45 CYS B N 1
ATOM 1926 C CA . CYS B 1 45 ? 52.492 116.306 -14.221 1.00 31.98 45 CYS B CA 1
ATOM 1927 C C . CYS B 1 45 ? 51.776 115.876 -12.932 1.00 32.71 45 CYS B C 1
ATOM 1928 O O . CYS B 1 45 ? 50.673 116.327 -12.663 1.00 33.59 45 CYS B O 1
ATOM 1931 N N . LYS B 1 46 ? 52.410 115.022 -12.131 1.00 33.69 46 LYS B N 1
ATOM 1932 C CA . LYS B 1 46 ? 51.792 114.502 -10.902 1.00 34.67 46 LYS B CA 1
ATOM 1933 C C . LYS B 1 46 ? 52.206 115.225 -9.622 1.00 35.14 46 LYS B C 1
ATOM 1934 O O . LYS B 1 46 ? 51.719 114.888 -8.537 1.00 35.27 46 LYS B O 1
ATOM 1940 N N . MET B 1 47 ? 53.097 116.207 -9.739 1.00 35.18 47 MET B N 1
ATOM 1941 C CA . MET B 1 47 ? 53.707 116.815 -8.555 1.00 35.45 47 MET B CA 1
ATOM 1942 C C . MET B 1 47 ? 52.718 117.647 -7.739 1.00 36.03 47 MET B C 1
ATOM 1943 O O . MET B 1 47 ? 52.758 117.615 -6.508 1.00 36.24 47 MET B O 1
ATOM 1948 N N . GLU B 1 48 ? 51.843 118.385 -8.420 1.00 36.28 48 GLU B N 1
ATOM 1949 C CA . GLU B 1 48 ? 50.841 119.199 -7.735 1.00 37.77 48 GLU B CA 1
ATOM 1950 C C . GLU B 1 48 ? 49.870 118.295 -6.951 1.00 36.56 48 GLU B C 1
ATOM 1951 O O . GLU B 1 48 ? 49.536 118.599 -5.806 1.00 36.65 48 GLU B O 1
ATOM 1957 N N . ASP B 1 49 ? 49.452 117.184 -7.565 1.00 35.64 49 ASP B N 1
ATOM 1958 C CA . ASP B 1 49 ? 48.618 116.174 -6.897 1.00 34.71 49 ASP B CA 1
ATOM 1959 C C . ASP B 1 49 ? 49.268 115.658 -5.598 1.00 33.87 49 ASP B C 1
ATOM 1960 O O . ASP B 1 49 ? 48.629 115.638 -4.543 1.00 32.70 49 ASP B O 1
ATOM 1965 N N . ILE B 1 50 ? 50.538 115.273 -5.667 1.00 32.95 50 ILE B N 1
ATOM 1966 C CA . ILE B 1 50 ? 51.218 114.752 -4.475 1.00 32.92 50 ILE B CA 1
ATOM 1967 C C . ILE B 1 50 ? 51.453 115.817 -3.399 1.00 32.51 50 ILE B C 1
ATOM 1968 O O . ILE B 1 50 ? 51.320 115.527 -2.215 1.00 32.17 50 ILE B O 1
ATOM 1973 N N . HIS B 1 51 ? 51.764 117.052 -3.804 1.00 32.38 51 HIS B N 1
ATOM 1974 C CA . HIS B 1 51 ? 51.843 118.164 -2.846 1.00 32.64 51 HIS B CA 1
ATOM 1975 C C . HIS B 1 51 ? 50.521 118.318 -2.089 1.00 31.72 51 HIS B C 1
ATOM 1976 O O . HIS B 1 51 ? 50.517 118.477 -0.872 1.00 31.10 51 HIS B O 1
ATOM 1983 N N . HIS B 1 52 ? 49.415 118.273 -2.828 1.00 30.85 52 HIS B N 1
ATOM 1984 C CA . HIS B 1 52 ? 48.075 118.391 -2.260 1.00 30.66 52 HIS B CA 1
ATOM 1985 C C . HIS B 1 52 ? 47.778 117.266 -1.266 1.00 29.40 52 HIS B C 1
ATOM 1986 O O . HIS B 1 52 ? 47.236 117.511 -0.183 1.00 29.32 52 HIS B O 1
ATOM 1993 N N . MET B 1 53 ? 48.160 116.043 -1.638 1.00 27.37 53 MET B N 1
ATOM 1994 C CA . MET B 1 53 ? 47.970 114.871 -0.806 1.00 25.40 53 MET B CA 1
ATOM 1995 C C . MET B 1 53 ? 48.702 115.034 0.523 1.00 25.74 53 MET B C 1
ATOM 1996 O O . MET B 1 53 ? 48.167 114.687 1.578 1.00 25.29 53 MET B O 1
ATOM 2001 N N . LEU B 1 54 ? 49.921 115.562 0.471 1.00 25.59 54 LEU B N 1
ATOM 2002 C CA . LEU B 1 54 ? 50.686 115.776 1.694 1.00 26.39 54 LEU B CA 1
ATOM 2003 C C . LEU B 1 54 ? 50.111 116.950 2.506 1.00 26.60 54 LEU B C 1
ATOM 2004 O O . LEU B 1 54 ? 50.178 116.947 3.742 1.00 25.89 54 LEU B O 1
ATOM 2009 N N . ALA B 1 55 ? 49.529 117.933 1.814 1.00 26.38 55 ALA B N 1
ATOM 2010 C CA . ALA B 1 55 ? 48.842 119.030 2.498 1.00 27.25 55 ALA B CA 1
ATOM 2011 C C . ALA B 1 55 ? 47.648 118.491 3.292 1.00 27.50 55 ALA B C 1
ATOM 2012 O O . ALA B 1 55 ? 47.430 118.886 4.447 1.00 27.66 55 ALA B O 1
ATOM 2014 N N . ASN B 1 56 ? 46.894 117.587 2.664 1.00 26.78 56 ASN B N 1
ATOM 2015 C CA . ASN B 1 56 ? 45.803 116.861 3.310 1.00 26.66 56 ASN B CA 1
ATOM 2016 C C . ASN B 1 56 ? 46.260 115.996 4.491 1.00 26.23 56 ASN B C 1
ATOM 2017 O O . ASN B 1 56 ? 45.606 115.975 5.528 1.00 26.74 56 ASN B O 1
ATOM 2022 N N . VAL B 1 57 ? 47.367 115.275 4.350 1.00 25.84 57 VAL B N 1
ATOM 2023 C CA . VAL B 1 57 ? 47.926 114.543 5.505 1.00 25.19 57 VAL B CA 1
ATOM 2024 C C . VAL B 1 57 ? 48.114 115.508 6.681 1.00 25.52 57 VAL B C 1
ATOM 2025 O O . VAL B 1 57 ? 47.666 115.227 7.788 1.00 24.46 57 VAL B O 1
ATOM 2029 N N . GLN B 1 58 ? 48.764 116.645 6.429 1.00 25.98 58 GLN B N 1
ATOM 2030 C CA . GLN B 1 58 ? 49.076 117.606 7.492 1.00 27.62 58 GLN B CA 1
ATOM 2031 C C . GLN B 1 58 ? 47.812 118.130 8.172 1.00 26.80 58 GLN B C 1
ATOM 2032 O O . GLN B 1 58 ? 47.757 118.207 9.384 1.00 26.47 58 GLN B O 1
ATOM 2038 N N . THR B 1 59 ? 46.801 118.458 7.370 1.00 26.80 59 THR B N 1
ATOM 2039 C CA . THR B 1 59 ? 45.531 118.985 7.858 1.00 27.06 59 THR B CA 1
ATOM 2040 C C . THR B 1 59 ? 44.772 117.958 8.693 1.00 26.15 59 THR B C 1
ATOM 2041 O O . THR B 1 59 ? 44.228 118.285 9.752 1.00 25.74 59 THR B O 1
ATOM 2045 N N . LEU B 1 60 ? 44.732 116.715 8.220 1.00 25.29 60 LEU B N 1
ATOM 2046 C CA . LEU B 1 60 ? 44.036 115.653 8.957 1.00 24.21 60 LEU B CA 1
ATOM 2047 C C . LEU B 1 60 ? 44.748 115.311 10.255 1.00 23.72 60 LEU B C 1
ATOM 2048 O O . LEU B 1 60 ? 44.108 115.158 11.301 1.00 22.77 60 LEU B O 1
ATOM 2053 N N . ALA B 1 61 ? 46.071 115.197 10.192 1.00 22.79 61 ALA B N 1
ATOM 2054 C CA . ALA B 1 61 ? 46.843 114.897 11.394 1.00 23.40 61 ALA B CA 1
ATOM 2055 C C . ALA B 1 61 ? 46.642 115.989 12.443 1.00 23.83 61 ALA B C 1
ATOM 2056 O O . ALA B 1 61 ? 46.494 115.691 13.633 1.00 23.97 61 ALA B O 1
ATOM 2058 N N . ALA B 1 62 ? 46.654 117.249 12.002 1.00 24.00 62 ALA B N 1
ATOM 2059 C CA . ALA B 1 62 ? 46.493 118.378 12.923 1.00 24.57 62 ALA B CA 1
ATOM 2060 C C . ALA B 1 62 ? 45.109 118.339 13.572 1.00 24.20 62 ALA B C 1
ATOM 2061 O O . ALA B 1 62 ? 44.992 118.496 14.782 1.00 24.68 62 ALA B O 1
ATOM 2063 N N . THR B 1 63 ? 44.076 118.117 12.764 1.00 23.55 63 THR B N 1
ATOM 2064 C CA . THR B 1 63 ? 42.716 117.959 13.259 1.00 23.67 63 THR B CA 1
ATOM 2065 C C . THR B 1 63 ? 42.644 116.800 14.257 1.00 23.50 63 THR B C 1
ATOM 2066 O O . THR B 1 63 ? 42.035 116.929 15.332 1.00 23.10 63 THR B O 1
ATOM 2070 N N . TYR B 1 64 ? 43.274 115.675 13.909 1.00 23.20 64 TYR B N 1
ATOM 2071 C CA . TYR B 1 64 ? 43.336 114.534 14.817 1.00 23.54 64 TYR B CA 1
ATOM 2072 C C . TYR B 1 64 ? 43.929 114.902 16.174 1.00 23.46 64 TYR B C 1
ATOM 2073 O O . TYR B 1 64 ? 43.325 114.626 17.213 1.00 23.28 64 TYR B O 1
ATOM 2082 N N . TYR B 1 65 ? 45.121 115.490 16.181 1.00 23.92 65 TYR B N 1
ATOM 2083 C CA . TYR B 1 65 ? 45.772 115.774 17.459 1.00 24.14 65 TYR B CA 1
ATOM 2084 C C . TYR B 1 65 ? 45.061 116.834 18.310 1.00 24.52 65 TYR B C 1
ATOM 2085 O O . TYR B 1 65 ? 45.037 116.726 19.538 1.00 24.55 65 TYR B O 1
ATOM 2094 N N . ILE B 1 66 ? 44.479 117.842 17.669 1.00 24.58 66 ILE B N 1
ATOM 2095 C CA . ILE B 1 66 ? 43.725 118.859 18.411 1.00 25.00 66 ILE B CA 1
ATOM 2096 C C . ILE B 1 66 ? 42.562 118.157 19.121 1.00 25.01 66 ILE B C 1
ATOM 2097 O O . ILE B 1 66 ? 42.341 118.358 20.309 1.00 24.93 66 ILE B O 1
ATOM 2102 N N . GLN B 1 67 ? 41.843 117.310 18.384 1.00 25.15 67 GLN B N 1
ATOM 2103 C CA . GLN B 1 67 ? 40.732 116.534 18.939 1.00 25.11 67 GLN B CA 1
ATOM 2104 C C . GLN B 1 67 ? 41.154 115.602 20.085 1.00 24.97 67 GLN B C 1
ATOM 2105 O O . GLN B 1 67 ? 40.559 115.646 21.165 1.00 25.57 67 GLN B O 1
ATOM 2111 N N . ALA B 1 68 ? 42.183 114.784 19.859 1.00 24.25 68 ALA B N 1
ATOM 2112 C CA . ALA B 1 68 ? 42.686 113.844 20.864 1.00 23.84 68 ALA B CA 1
ATOM 2113 C C . ALA B 1 68 ? 43.228 114.512 22.130 1.00 23.53 68 ALA B C 1
ATOM 2114 O O . ALA B 1 68 ? 42.953 114.050 23.242 1.00 22.84 68 ALA B O 1
ATOM 2116 N N . TYR B 1 69 ? 44.006 115.578 21.955 1.00 23.53 69 TYR B N 1
ATOM 2117 C CA . TYR B 1 69 ? 44.616 116.294 23.090 1.00 23.78 69 TYR B CA 1
ATOM 2118 C C . TYR B 1 69 ? 43.663 117.228 23.832 1.00 23.54 69 TYR B C 1
ATOM 2119 O O . TYR B 1 69 ? 43.816 117.425 25.035 1.00 23.34 69 TYR B O 1
ATOM 2128 N N . LEU B 1 70 ? 42.700 117.808 23.117 1.00 22.95 70 LEU B N 1
ATOM 2129 C CA . LEU B 1 70 ? 41.826 118.834 23.705 1.00 23.38 70 LEU B CA 1
ATOM 2130 C C . LEU B 1 70 ? 40.405 118.394 24.064 1.00 23.60 70 LEU B C 1
ATOM 2131 O O . LEU B 1 70 ? 39.818 118.944 24.986 1.00 23.16 70 LEU B O 1
ATOM 2136 N N . SER B 1 71 ? 39.852 117.410 23.361 1.00 24.08 71 SER B N 1
ATOM 2137 C CA . SER B 1 71 ? 38.431 117.092 23.561 1.00 24.86 71 SER B CA 1
ATOM 2138 C C . SER B 1 71 ? 38.038 116.703 25.000 1.00 24.91 71 SER B C 1
ATOM 2139 O O . SER B 1 71 ? 36.901 116.965 25.396 1.00 24.93 71 SER B O 1
ATOM 2142 N N . PRO B 1 72 ? 38.952 116.073 25.774 1.00 24.80 72 PRO B N 1
ATOM 2143 C CA . PRO B 1 72 ? 38.610 115.803 27.160 1.00 24.89 72 PRO B CA 1
ATOM 2144 C C . PRO B 1 72 ? 38.559 117.043 28.051 1.00 24.83 72 PRO B C 1
ATOM 2145 O O . PRO B 1 72 ? 38.100 116.951 29.192 1.00 24.52 72 PRO B O 1
ATOM 2149 N N . TYR B 1 73 ? 39.037 118.180 27.544 1.00 23.76 73 TYR B N 1
ATOM 2150 C CA . TYR B 1 73 ? 39.258 119.352 28.386 1.00 23.36 73 TYR B CA 1
ATOM 2151 C C . TYR B 1 73 ? 38.525 120.602 27.932 1.00 22.68 73 TYR B C 1
ATOM 2152 O O . TYR B 1 73 ? 38.412 121.570 28.685 1.00 21.85 73 TYR B O 1
ATOM 2161 N N . THR B 1 74 ? 37.998 120.584 26.714 1.00 22.24 74 THR B N 1
ATOM 2162 C CA . THR B 1 74 ? 37.204 121.707 26.260 1.00 22.76 74 THR B CA 1
ATOM 2163 C C . THR B 1 74 ? 36.170 121.240 25.267 1.00 22.82 74 THR B C 1
ATOM 2164 O O . THR B 1 74 ? 36.369 120.248 24.580 1.00 23.66 74 THR B O 1
ATOM 2168 N N . GLU B 1 75 ? 35.061 121.956 25.198 1.00 23.17 75 GLU B N 1
ATOM 2169 C CA . GLU B 1 75 ? 34.079 121.698 24.158 1.00 23.62 75 GLU B CA 1
ATOM 2170 C C . GLU B 1 75 ? 34.150 122.789 23.102 1.00 23.75 75 GLU B C 1
ATOM 2171 O O . GLU B 1 75 ? 33.312 122.848 22.193 1.00 23.13 75 GLU B O 1
ATOM 2177 N N . SER B 1 76 ? 35.163 123.645 23.216 1.00 23.01 76 SER B N 1
ATOM 2178 C CA . SER B 1 76 ? 35.297 124.801 22.323 1.00 23.84 76 SER B CA 1
ATOM 2179 C C . SER B 1 76 ? 36.396 124.698 21.244 1.00 24.09 76 SER B C 1
ATOM 2180 O O . SER B 1 76 ? 36.800 125.711 20.676 1.00 24.09 76 SER B O 1
ATOM 2183 N N . SER B 1 77 ? 36.860 123.494 20.936 1.00 24.88 77 SER B N 1
ATOM 2184 C CA . SER B 1 77 ? 37.991 123.368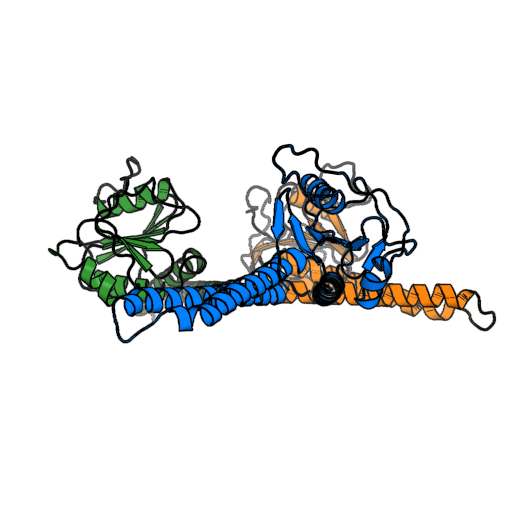 20.004 1.00 26.36 77 SER B CA 1
ATOM 2185 C C . SER B 1 77 ? 37.679 123.886 18.599 1.00 26.34 77 SER B C 1
ATOM 2186 O O . SER B 1 77 ? 38.565 124.392 17.930 1.00 26.75 77 SER B O 1
ATOM 2189 N N . SER B 1 78 ? 36.427 123.793 18.153 1.00 26.94 78 SER B N 1
ATOM 2190 C CA . SER B 1 78 ? 36.084 124.310 16.834 1.00 27.03 78 SER B CA 1
ATOM 2191 C C . SER B 1 78 ? 36.151 125.851 16.784 1.00 26.54 78 SER B C 1
ATOM 2192 O O . SER B 1 78 ? 36.661 126.433 15.818 1.00 26.23 78 SER B O 1
ATOM 2195 N N . PHE B 1 79 ? 35.679 126.502 17.847 1.00 25.47 79 PHE B N 1
ATOM 2196 C CA . PHE B 1 79 ? 35.769 127.957 17.990 1.00 24.88 79 PHE B CA 1
ATOM 2197 C C . PHE B 1 79 ? 37.235 128.406 18.050 1.00 24.41 79 PHE B C 1
ATOM 2198 O O . PHE B 1 79 ? 37.619 129.412 17.445 1.00 23.73 79 PHE B O 1
ATOM 2206 N N . ILE B 1 80 ? 38.039 127.678 18.820 1.00 23.92 80 ILE B N 1
ATOM 2207 C CA . ILE B 1 80 ? 39.473 127.989 18.942 1.00 23.82 80 ILE B CA 1
ATOM 2208 C C . ILE B 1 80 ? 40.130 127.835 17.554 1.00 24.84 80 ILE B C 1
ATOM 2209 O O . ILE B 1 80 ? 40.881 128.710 17.122 1.00 24.34 80 ILE B O 1
ATOM 2214 N N . THR B 1 81 ? 39.804 126.742 16.854 1.00 25.13 81 THR B N 1
ATOM 2215 C CA . THR B 1 81 ? 40.364 126.472 15.522 1.00 26.08 81 THR B CA 1
ATOM 2216 C C . THR B 1 81 ? 40.003 127.572 14.515 1.00 26.20 81 THR B C 1
ATOM 2217 O O . THR B 1 81 ? 40.870 128.050 13.787 1.00 26.42 81 THR B O 1
ATOM 2221 N N . THR B 1 82 ? 38.730 127.980 14.495 1.00 26.29 82 THR B N 1
ATOM 2222 C CA . THR B 1 82 ? 38.280 129.076 13.636 1.00 26.37 82 THR B CA 1
ATOM 2223 C C . THR B 1 82 ? 39.048 130.367 13.911 1.00 26.09 82 THR B C 1
ATOM 2224 O O . THR B 1 82 ? 39.539 131.024 12.981 1.00 25.17 82 THR B O 1
ATOM 2228 N N . ALA B 1 83 ? 39.177 130.716 15.191 1.00 25.94 83 ALA B N 1
ATOM 2229 C CA . ALA B 1 83 ? 39.906 131.916 15.570 1.00 26.02 83 ALA B CA 1
ATOM 2230 C C . ALA B 1 83 ? 41.354 131.852 15.068 1.00 26.22 83 ALA B C 1
ATOM 2231 O O . ALA B 1 83 ? 41.851 132.804 14.467 1.00 26.10 83 ALA B O 1
ATOM 2233 N N . ILE B 1 84 ? 42.013 130.723 15.317 1.00 26.99 84 ILE B N 1
ATOM 2234 C CA . ILE B 1 84 ? 43.395 130.482 14.888 1.00 27.69 84 ILE B CA 1
ATOM 2235 C C . ILE B 1 84 ? 43.603 130.626 13.380 1.00 27.58 84 ILE B C 1
ATOM 2236 O O . ILE B 1 84 ? 44.578 131.239 12.941 1.00 27.29 84 ILE B O 1
ATOM 2241 N N . GLN B 1 85 ? 42.687 130.048 12.610 1.00 27.61 85 GLN B N 1
ATOM 2242 C CA . GLN B 1 85 ? 42.705 130.143 11.154 1.00 28.60 85 GLN B CA 1
ATOM 2243 C C . GLN B 1 85 ? 42.638 131.593 10.720 1.00 28.07 85 GLN B C 1
ATOM 2244 O O . GLN B 1 85 ? 43.405 132.014 9.860 1.00 28.31 85 GLN B O 1
ATOM 2250 N N . HIS B 1 86 ? 41.722 132.355 11.319 1.00 27.85 86 HIS B N 1
ATOM 2251 C CA . HIS B 1 86 ? 41.550 133.769 10.996 1.00 27.48 86 HIS B CA 1
ATOM 2252 C C . HIS B 1 86 ? 42.764 134.596 11.384 1.00 27.36 86 HIS B C 1
ATOM 2253 O O . HIS B 1 86 ? 43.227 135.451 10.614 1.00 26.86 86 HIS B O 1
ATOM 2260 N N . LEU B 1 87 ? 43.290 134.328 12.575 1.00 26.51 87 LEU B N 1
ATOM 2261 C CA . LEU B 1 87 ? 44.493 135.002 13.047 1.00 26.66 87 LEU B CA 1
ATOM 2262 C C . LEU B 1 87 ? 45.702 134.677 12.166 1.00 27.24 87 LEU B C 1
ATOM 2263 O O . LEU B 1 87 ? 46.509 135.559 11.855 1.00 27.66 87 LEU B O 1
ATOM 2268 N N . SER B 1 88 ? 45.832 133.413 11.778 1.00 27.56 88 SER B N 1
ATOM 2269 C CA . SER B 1 88 ? 46.921 133.002 10.894 1.00 28.28 88 SER B CA 1
ATOM 2270 C C . SER B 1 88 ? 46.889 133.751 9.552 1.00 28.89 88 SER B C 1
ATOM 2271 O O . SER B 1 88 ? 47.904 134.291 9.112 1.00 29.33 88 SER B O 1
ATOM 2274 N N . ALA B 1 89 ? 45.721 133.786 8.922 1.00 29.61 89 ALA B N 1
ATOM 2275 C CA . ALA B 1 89 ? 45.542 134.439 7.625 1.00 30.39 89 ALA B CA 1
ATOM 2276 C C . ALA B 1 89 ? 45.910 135.927 7.648 1.00 31.40 89 ALA B C 1
ATOM 2277 O O . ALA B 1 89 ? 46.405 136.470 6.654 1.00 31.95 89 ALA B O 1
ATOM 2279 N N . ARG B 1 90 ? 45.667 136.579 8.784 1.00 31.21 90 ARG B N 1
ATOM 2280 C CA . ARG B 1 90 ? 45.937 137.998 8.953 1.00 32.05 90 ARG B CA 1
ATOM 2281 C C . ARG B 1 90 ? 47.345 138.236 9.497 1.00 31.22 90 ARG B C 1
ATOM 2282 O O . ARG B 1 90 ? 47.767 139.382 9.658 1.00 31.27 90 ARG B O 1
ATOM 2290 N N . LYS B 1 91 ? 48.068 137.146 9.764 1.00 30.87 91 LYS B N 1
ATOM 2291 C CA . LYS B 1 91 ? 49.361 137.189 10.453 1.00 31.00 91 LYS B CA 1
ATOM 2292 C C . LYS B 1 91 ? 49.330 137.995 11.754 1.00 30.07 91 LYS B C 1
ATOM 2293 O O . LYS B 1 91 ? 50.238 138.793 12.021 1.00 30.65 91 LYS B O 1
ATOM 2299 N N . HIS B 1 92 ? 48.290 137.778 12.563 1.00 28.84 92 HIS B N 1
ATOM 2300 C CA . HIS B 1 92 ? 48.196 138.378 13.896 1.00 27.82 92 HIS B CA 1
ATOM 2301 C C . HIS B 1 92 ? 48.732 137.410 14.931 1.00 27.43 92 HIS B C 1
ATOM 2302 O O . HIS B 1 92 ? 48.161 136.331 15.125 1.00 26.98 92 HIS B O 1
ATOM 2309 N N . GLY B 1 93 ? 49.809 137.800 15.602 1.00 26.29 93 GLY B N 1
ATOM 2310 C CA . GLY B 1 93 ? 50.390 136.976 16.655 1.00 26.32 93 GLY B CA 1
ATOM 2311 C C . GLY B 1 93 ? 49.373 136.591 17.711 1.00 25.66 93 GLY B C 1
ATOM 2312 O O . GLY B 1 93 ? 48.544 137.405 18.108 1.00 25.59 93 GLY B O 1
ATOM 2313 N N . ALA B 1 94 ? 49.412 135.333 18.142 1.00 24.75 94 ALA B N 1
ATOM 2314 C CA . ALA B 1 94 ? 48.489 134.860 19.163 1.00 23.72 94 ALA B CA 1
ATOM 2315 C C . ALA B 1 94 ? 49.139 133.799 20.014 1.00 23.07 94 ALA B C 1
ATOM 2316 O O . ALA B 1 94 ? 50.037 133.098 19.564 1.00 23.43 94 ALA B O 1
ATOM 2318 N N . LEU B 1 95 ? 48.665 133.688 21.250 1.00 22.56 95 LEU B N 1
ATOM 2319 C CA . LEU B 1 95 ? 49.215 132.761 22.217 1.00 21.80 95 LEU B CA 1
ATOM 2320 C C . LEU B 1 95 ? 48.071 132.319 23.122 1.00 21.54 95 LEU B C 1
ATOM 2321 O O . LEU B 1 95 ? 47.630 133.076 23.990 1.00 21.28 95 LEU B O 1
ATOM 2326 N N . ILE B 1 96 ? 47.583 131.100 22.891 1.00 21.00 96 ILE B N 1
ATOM 2327 C CA . ILE B 1 96 ? 46.401 130.586 23.583 1.00 20.72 96 ILE B CA 1
ATOM 2328 C C . ILE B 1 96 ? 46.695 129.322 24.389 1.00 20.53 96 ILE B C 1
ATOM 2329 O O . ILE B 1 96 ? 46.979 128.264 23.826 1.00 20.52 96 ILE B O 1
ATOM 2334 N N . VAL B 1 97 ? 46.632 129.450 25.711 1.00 21.31 97 VAL B N 1
ATOM 2335 C CA . VAL B 1 97 ? 46.853 128.329 26.631 1.00 21.01 97 VAL B CA 1
ATOM 2336 C C . VAL B 1 97 ? 45.528 127.592 26.851 1.00 21.41 97 VAL B C 1
ATOM 2337 O O . VAL B 1 97 ? 44.545 128.195 27.277 1.00 21.01 97 VAL B O 1
ATOM 2341 N N . VAL B 1 98 ? 45.498 126.294 26.555 1.00 21.06 98 VAL B N 1
ATOM 2342 C CA . VAL B 1 98 ? 44.361 125.488 26.951 1.00 20.90 98 VAL B CA 1
ATOM 2343 C C . VAL B 1 98 ? 44.717 124.627 28.156 1.00 21.25 98 VAL B C 1
ATOM 2344 O O . VAL B 1 98 ? 45.539 123.722 28.061 1.00 21.04 98 VAL B O 1
ATOM 2348 N N . GLU B 1 99 ? 44.112 124.950 29.299 1.00 21.45 99 GLU B N 1
ATOM 2349 C CA . GLU B 1 99 ? 44.325 124.187 30.524 1.00 21.63 99 GLU B CA 1
ATOM 2350 C C . GLU B 1 99 ? 43.839 122.760 30.324 1.00 21.84 99 GLU B C 1
ATOM 2351 O O . GLU B 1 99 ? 42.751 122.523 29.759 1.00 20.36 99 GLU B O 1
ATOM 2357 N N . ARG B 1 100 ? 44.650 121.806 30.759 1.00 21.27 100 ARG B N 1
ATOM 2358 C CA . ARG B 1 100 ? 44.257 120.405 30.632 1.00 22.62 100 ARG B CA 1
ATOM 2359 C C . ARG B 1 100 ? 44.034 119.805 32.027 1.00 22.93 100 ARG B C 1
ATOM 2360 O O . ARG B 1 100 ? 43.191 120.312 32.769 1.00 22.78 100 ARG B O 1
ATOM 2368 N N . ASN B 1 101 ? 44.759 118.754 32.392 1.00 23.70 101 ASN B N 1
ATOM 2369 C CA . ASN B 1 101 ? 44.534 118.127 33.695 1.00 25.85 101 ASN B CA 1
ATOM 2370 C C . ASN B 1 101 ? 45.138 118.901 34.870 1.00 26.29 101 ASN B C 1
ATOM 2371 O O . ASN B 1 101 ? 44.667 118.778 36.003 1.00 26.81 101 ASN B O 1
ATOM 2376 N N . GLU B 1 102 ? 46.175 119.691 34.606 1.00 26.15 102 GLU B N 1
ATOM 2377 C CA . GLU B 1 102 ? 46.894 120.376 35.673 1.00 27.06 102 GLU B CA 1
ATOM 2378 C C . GLU B 1 102 ? 46.544 121.863 35.774 1.00 26.76 102 GLU B C 1
ATOM 2379 O O . GLU B 1 102 ? 46.456 122.564 34.755 1.00 25.98 102 GLU B O 1
ATOM 2385 N N . THR B 1 103 ? 46.342 122.341 37.004 1.00 26.29 103 THR B N 1
ATOM 2386 C CA . THR B 1 103 ? 46.003 123.754 37.225 1.00 26.34 103 THR B CA 1
ATOM 2387 C C . THR B 1 103 ? 47.238 124.643 37.069 1.00 26.05 103 THR B C 1
ATOM 2388 O O . THR B 1 103 ? 48.365 124.215 37.326 1.00 25.49 103 THR B O 1
ATOM 2392 N N . LEU B 1 104 ? 47.015 125.882 36.650 1.00 25.26 104 LEU B N 1
ATOM 2393 C CA . LEU B 1 104 ? 48.077 126.709 36.112 1.00 24.78 104 LEU B CA 1
ATOM 2394 C C . LEU B 1 104 ? 48.279 128.019 36.849 1.00 24.46 104 LEU B C 1
ATOM 2395 O O . LEU B 1 104 ? 49.144 128.803 36.468 1.00 23.79 104 LEU B O 1
ATOM 2400 N N . GLU B 1 105 ? 47.497 128.259 37.898 1.00 24.44 105 GLU B N 1
ATOM 2401 C CA . GLU B 1 105 ? 47.519 129.567 38.567 1.00 25.17 105 GLU B CA 1
ATOM 2402 C C . GLU B 1 105 ? 48.865 129.947 39.202 1.00 24.80 105 GLU B C 1
ATOM 2403 O O . GLU B 1 105 ? 49.176 131.127 39.312 1.00 24.58 105 GLU B O 1
ATOM 2409 N N . ALA B 1 106 ? 49.660 128.962 39.603 1.00 23.97 106 ALA B N 1
ATOM 2410 C CA . ALA B 1 106 ? 50.975 129.264 40.181 1.00 23.99 106 ALA B CA 1
ATOM 2411 C C . ALA B 1 106 ? 52.026 129.510 39.094 1.00 23.47 106 ALA B C 1
ATOM 2412 O O . ALA B 1 106 ? 53.114 130.023 39.376 1.00 22.71 106 ALA B O 1
ATOM 2414 N N . LEU B 1 107 ? 51.696 129.152 37.850 1.00 22.88 107 LEU B N 1
ATOM 2415 C CA . LEU B 1 107 ? 52.653 129.263 36.740 1.00 22.96 107 LEU B CA 1
ATOM 2416 C C . LEU B 1 107 ? 52.422 130.459 35.822 1.00 23.72 107 LEU B C 1
ATOM 2417 O O . LEU B 1 107 ? 53.327 130.863 35.079 1.00 23.38 107 LEU B O 1
ATOM 2422 N N . ILE B 1 108 ? 51.196 130.986 35.839 1.00 24.30 108 ILE B N 1
ATOM 2423 C CA . ILE B 1 108 ? 50.803 132.085 34.961 1.00 24.76 108 ILE B CA 1
ATOM 2424 C C . ILE B 1 108 ? 50.619 133.350 35.803 1.00 24.90 108 ILE B C 1
ATOM 2425 O O . ILE B 1 108 ? 49.965 133.312 36.850 1.00 25.06 108 ILE B O 1
ATOM 2430 N N . GLN B 1 109 ? 51.237 134.453 35.384 1.00 25.12 109 GLN B N 1
ATOM 2431 C CA . GLN B 1 109 ? 50.942 135.743 36.000 1.00 25.50 109 GLN B CA 1
ATOM 2432 C C . GLN B 1 109 ? 49.808 136.395 35.224 1.00 24.45 109 GLN B C 1
ATOM 2433 O O . GLN B 1 109 ? 49.931 136.675 34.025 1.00 23.93 109 GLN B O 1
ATOM 2439 N N . THR B 1 110 ? 48.702 136.618 35.918 1.00 24.09 110 THR B N 1
ATOM 2440 C CA . THR B 1 110 ? 47.475 137.079 35.274 1.00 24.11 110 THR B CA 1
ATOM 2441 C C . THR B 1 110 ? 47.616 138.516 34.781 1.00 24.10 110 THR B C 1
ATOM 2442 O O . THR B 1 110 ? 48.149 139.367 35.487 1.00 23.49 110 THR B O 1
ATOM 2446 N N . GLY B 1 111 ? 47.153 138.768 33.556 1.00 23.72 111 GLY B N 1
ATOM 2447 C CA . GLY B 1 111 ? 47.071 140.123 33.035 1.00 23.87 111 GLY B CA 1
ATOM 2448 C C . GLY B 1 111 ? 45.743 140.718 33.447 1.00 23.85 111 GLY B C 1
ATOM 2449 O O . GLY B 1 111 ? 45.636 141.328 34.506 1.00 24.05 111 GLY B O 1
ATOM 2450 N N . THR B 1 112 ? 44.725 140.510 32.614 1.00 23.17 112 THR B N 1
ATOM 2451 C CA . THR B 1 112 ? 43.374 140.995 32.869 1.00 22.72 112 THR B CA 1
ATOM 2452 C C . THR B 1 112 ? 42.448 139.788 32.957 1.00 22.42 112 THR B C 1
ATOM 2453 O O . THR B 1 112 ? 42.495 138.917 32.097 1.00 21.95 112 THR B O 1
ATOM 2457 N N . THR B 1 113 ? 41.617 139.733 33.996 1.00 21.78 113 THR B N 1
ATOM 2458 C CA . THR B 1 113 ? 40.671 138.627 34.164 1.00 21.00 113 THR B CA 1
ATOM 2459 C C . THR B 1 113 ? 39.420 138.961 33.363 1.00 20.80 113 THR B C 1
ATOM 2460 O O . THR B 1 113 ? 38.919 140.081 33.442 1.00 20.77 113 THR B O 1
ATOM 2464 N N . LEU B 1 114 ? 38.954 137.996 32.581 1.00 20.31 114 LEU B N 1
ATOM 2465 C CA . LEU B 1 114 ? 37.723 138.129 31.796 1.00 20.27 114 LEU B CA 1
ATOM 2466 C C . LEU B 1 114 ? 36.614 137.188 32.277 1.00 20.27 114 LEU B C 1
ATOM 2467 O O . LEU B 1 114 ? 35.455 137.605 32.382 1.00 20.57 114 LEU B O 1
ATOM 2472 N N . ASN B 1 115 ? 36.947 135.916 32.543 1.00 19.71 115 ASN B N 1
ATOM 2473 C CA . ASN B 1 115 ? 35.916 134.908 32.853 1.00 19.58 115 ASN B CA 1
ATOM 2474 C C . ASN B 1 115 ? 34.764 134.976 31.833 1.00 19.26 115 ASN B C 1
ATOM 2475 O O . ASN B 1 115 ? 33.582 134.955 32.200 1.00 19.25 115 ASN B O 1
ATOM 2480 N N . ALA B 1 116 ? 35.127 135.029 30.554 1.00 19.00 116 ALA B N 1
ATOM 2481 C CA . ALA B 1 116 ? 34.166 135.273 29.459 1.00 18.73 116 ALA B CA 1
ATOM 2482 C C . ALA B 1 116 ? 33.763 134.007 28.721 1.00 19.47 116 ALA B C 1
ATOM 2483 O O . ALA B 1 116 ? 34.516 133.043 28.678 1.00 19.81 116 ALA B O 1
ATOM 2485 N N . HIS B 1 117 ? 32.569 134.022 28.130 1.00 19.78 117 HIS B N 1
ATOM 2486 C CA . HIS B 1 117 ? 32.167 133.016 27.182 1.00 20.12 117 HIS B CA 1
ATOM 2487 C C . HIS B 1 117 ? 33.162 133.004 26.018 1.00 20.57 117 HIS B C 1
ATOM 2488 O O . HIS B 1 117 ? 33.468 134.042 25.430 1.00 20.38 117 HIS B O 1
ATOM 2495 N N . LEU B 1 118 ? 33.695 131.827 25.699 1.00 20.87 118 LEU B N 1
ATOM 2496 C CA . LEU B 1 118 ? 34.670 131.719 24.620 1.00 21.20 118 LEU B CA 1
ATOM 2497 C C . LEU B 1 118 ? 33.947 131.716 23.286 1.00 21.55 118 LEU B C 1
ATOM 2498 O O . LEU B 1 118 ? 33.086 130.867 23.056 1.00 20.81 118 LEU B O 1
ATOM 2503 N N . THR B 1 119 ? 34.293 132.681 22.425 1.00 21.72 119 THR B N 1
ATOM 2504 C CA . THR B 1 119 ? 33.825 132.686 21.026 1.00 22.01 119 THR B CA 1
ATOM 2505 C C . THR B 1 119 ? 35.003 133.053 20.134 1.00 21.85 119 THR B C 1
ATOM 2506 O O . THR B 1 119 ? 35.989 133.616 20.604 1.00 21.34 119 THR B O 1
ATOM 2510 N N . ALA B 1 120 ? 34.902 132.734 18.851 1.00 21.80 120 ALA B N 1
ATOM 2511 C CA . ALA B 1 120 ? 35.945 133.110 17.900 1.00 22.43 120 ALA B CA 1
ATOM 2512 C C . ALA B 1 120 ? 36.116 134.637 17.792 1.00 22.63 120 ALA B C 1
ATOM 2513 O O . ALA B 1 120 ? 37.244 135.128 17.921 1.00 23.41 120 ALA B O 1
ATOM 2515 N N . PRO B 1 121 ? 35.015 135.405 17.573 1.00 22.99 121 PRO B N 1
ATOM 2516 C CA . PRO B 1 121 ? 35.195 136.867 17.554 1.00 22.94 121 PRO B CA 1
ATOM 2517 C C . PRO B 1 121 ? 35.951 137.441 18.777 1.00 23.11 121 PRO B C 1
ATOM 2518 O O . PRO B 1 121 ? 36.787 138.332 18.617 1.00 23.20 121 PRO B O 1
ATOM 2522 N N . LEU B 1 122 ? 35.677 136.940 19.977 1.00 22.17 122 LEU B N 1
ATOM 2523 C CA . LEU B 1 122 ? 36.375 137.462 21.147 1.00 21.93 122 LEU B CA 1
ATOM 2524 C C . LEU B 1 122 ? 37.867 137.124 21.135 1.00 21.94 122 LEU B C 1
ATOM 2525 O O . LEU B 1 122 ? 38.710 137.985 21.420 1.00 22.47 122 LEU B O 1
ATOM 2530 N N . LEU B 1 123 ? 38.211 135.884 20.801 1.00 22.25 123 LEU B N 1
ATOM 2531 C CA . LEU B 1 123 ? 39.630 135.518 20.703 1.00 22.72 123 LEU B CA 1
ATOM 2532 C C . LEU B 1 123 ? 40.333 136.408 19.676 1.00 23.15 123 LEU B C 1
ATOM 2533 O O . LEU B 1 123 ? 41.449 136.887 19.897 1.00 23.12 123 LEU B O 1
ATOM 2538 N N . GLU B 1 124 ? 39.669 136.625 18.550 1.00 23.28 124 GLU B N 1
ATOM 2539 C CA . GLU B 1 124 ? 40.245 137.410 17.473 1.00 23.80 124 GLU B CA 1
ATOM 2540 C C . GLU B 1 124 ? 40.380 138.876 17.846 1.00 23.90 124 GLU B C 1
ATOM 2541 O O . GLU B 1 124 ? 41.331 139.527 17.430 1.00 24.87 124 GLU B O 1
ATOM 2547 N N . SER B 1 125 ? 39.434 139.385 18.634 1.00 23.33 125 SER B N 1
ATOM 2548 C CA . SER B 1 125 ? 39.473 140.754 19.116 1.00 22.91 125 SER B CA 1
ATOM 2549 C C . SER B 1 125 ? 40.645 140.945 20.090 1.00 22.64 125 SER B C 1
ATOM 2550 O O . SER B 1 125 ? 41.386 141.926 20.001 1.00 21.72 125 SER B O 1
ATOM 2553 N N . ILE B 1 126 ? 40.817 139.994 21.002 1.00 22.06 126 ILE B N 1
ATOM 2554 C CA . ILE B 1 126 ? 41.915 140.051 21.988 1.00 22.27 126 ILE B CA 1
ATOM 2555 C C . ILE B 1 126 ? 43.277 140.199 21.317 1.00 22.58 126 ILE B C 1
ATOM 2556 O O . ILE B 1 126 ? 44.136 140.937 21.797 1.00 23.40 126 ILE B O 1
ATOM 2561 N N . PHE B 1 127 ? 43.472 139.485 20.209 1.00 23.15 127 PHE B N 1
ATOM 2562 C CA . PHE B 1 127 ? 44.751 139.462 19.504 1.00 24.21 127 PHE B CA 1
ATOM 2563 C C . PHE B 1 127 ? 44.875 140.412 18.303 1.00 25.30 127 PHE B C 1
ATOM 2564 O O . PHE B 1 127 ? 45.814 140.297 17.504 1.00 25.01 127 PHE B O 1
ATOM 2572 N N . TYR B 1 128 ? 43.942 141.353 18.173 1.00 26.74 128 TYR B N 1
ATOM 2573 C CA . TYR B 1 128 ? 44.066 142.371 17.129 1.00 27.13 128 TYR B CA 1
ATOM 2574 C C . TYR B 1 128 ? 45.266 143.270 17.449 1.00 27.57 128 TYR B C 1
ATOM 2575 O O . TYR B 1 128 ? 45.366 143.788 18.555 1.00 27.71 128 TYR B O 1
ATOM 2584 N N . PRO B 1 129 ? 46.199 143.438 16.489 1.00 28.17 129 PRO B N 1
ATOM 2585 C CA . PRO B 1 129 ? 47.471 144.102 16.822 1.00 28.45 129 PRO B CA 1
ATOM 2586 C C . PRO B 1 129 ? 47.285 145.534 17.307 1.00 28.67 129 PRO B C 1
ATOM 2587 O O . PRO B 1 129 ? 46.437 146.270 16.786 1.00 28.71 129 PRO B O 1
ATOM 2591 N N . GLY B 1 130 ? 48.055 145.902 18.319 1.00 28.76 130 GLY B N 1
ATOM 2592 C CA . GLY B 1 130 ? 48.009 147.247 18.870 1.00 29.11 130 GLY B CA 1
ATOM 2593 C C . GLY B 1 130 ? 47.053 147.443 20.036 1.00 29.38 130 GLY B C 1
ATOM 2594 O O . GLY B 1 130 ? 47.205 148.411 20.779 1.00 29.89 130 GLY B O 1
ATOM 2595 N N . ASN B 1 131 ? 46.069 146.548 20.203 1.00 28.76 131 ASN B N 1
ATOM 2596 C CA . ASN B 1 131 ? 45.044 146.725 21.252 1.00 28.84 131 ASN B CA 1
ATOM 2597 C C . ASN B 1 131 ? 45.572 146.412 22.661 1.00 28.74 131 ASN B C 1
ATOM 2598 O O . ASN B 1 131 ? 46.551 145.706 22.791 1.00 29.59 131 ASN B O 1
ATOM 2603 N N . PRO B 1 132 ? 44.916 146.927 23.720 1.00 28.59 132 PRO B N 1
ATOM 2604 C CA . PRO B 1 132 ? 45.442 146.742 25.078 1.00 28.41 132 PRO B CA 1
ATOM 2605 C C . PRO B 1 132 ? 45.614 145.289 25.550 1.00 28.66 132 PRO B C 1
ATOM 2606 O O . PRO B 1 132 ? 46.379 145.052 26.479 1.00 28.15 132 PRO B O 1
ATOM 2610 N N . LEU B 1 133 ? 44.942 144.320 24.923 1.00 28.33 133 LEU B N 1
ATOM 2611 C CA . LEU B 1 133 ? 45.030 142.926 25.408 1.00 28.18 133 LEU B CA 1
ATOM 2612 C C . LEU B 1 133 ? 45.854 141.958 24.543 1.00 28.57 133 LEU B C 1
ATOM 2613 O O . LEU B 1 133 ? 45.928 140.761 24.844 1.00 28.50 133 LEU B O 1
ATOM 2618 N N . HIS B 1 134 ? 46.479 142.463 23.484 1.00 28.99 134 HIS B N 1
ATOM 2619 C CA . HIS B 1 134 ? 47.125 141.588 22.512 1.00 29.66 134 HIS B CA 1
ATOM 2620 C C . HIS B 1 134 ? 48.465 141.015 22.987 1.00 29.90 134 HIS B C 1
ATOM 2621 O O . HIS B 1 134 ? 48.882 139.977 22.509 1.00 30.19 134 HIS B O 1
ATOM 2628 N N . ASP B 1 135 ? 49.116 141.692 23.924 1.00 30.33 135 ASP B N 1
ATOM 2629 C CA . ASP B 1 135 ? 50.497 141.367 24.309 1.00 30.96 135 ASP B CA 1
ATOM 2630 C C . ASP B 1 135 ? 50.525 140.383 25.479 1.00 30.49 135 ASP B C 1
ATOM 2631 O O . ASP B 1 135 ? 50.468 140.780 26.639 1.00 32.37 135 ASP B O 1
ATOM 2636 N N . GLY B 1 136 ? 50.636 139.099 25.176 1.00 29.18 136 GLY B N 1
ATOM 2637 C CA . GLY B 1 136 ? 50.637 138.075 26.216 1.00 27.03 136 GLY B CA 1
ATOM 2638 C C . GLY B 1 136 ? 49.665 136.963 25.873 1.00 25.82 136 GLY B C 1
ATOM 2639 O O . GLY B 1 136 ? 49.120 136.937 24.771 1.00 25.47 136 GLY B O 1
ATOM 2640 N N . ALA B 1 137 ? 49.439 136.057 26.824 1.00 24.59 137 ALA B N 1
ATOM 2641 C CA . ALA B 1 137 ? 48.659 134.845 26.578 1.00 23.23 137 ALA B CA 1
ATOM 2642 C C . ALA B 1 137 ? 47.217 134.947 27.026 1.00 22.91 137 ALA B C 1
ATOM 2643 O O . ALA B 1 137 ? 46.909 135.546 28.050 1.00 22.61 137 ALA B O 1
ATOM 2645 N N . VAL B 1 138 ? 46.335 134.329 26.248 1.00 21.72 138 VAL B N 1
ATOM 2646 C CA . VAL B 1 138 ? 45.000 134.016 26.713 1.00 21.28 138 VAL B CA 1
ATOM 2647 C C . VAL B 1 138 ? 45.025 132.660 27.437 1.00 21.28 138 VAL B C 1
ATOM 2648 O O . VAL B 1 138 ? 45.703 131.721 26.992 1.00 21.38 138 VAL B O 1
ATOM 2652 N N . LEU B 1 139 ? 44.276 132.563 28.533 1.00 20.72 139 LEU B N 1
ATOM 2653 C CA . LEU B 1 139 ? 44.049 131.296 29.219 1.00 20.78 139 LEU B CA 1
ATOM 2654 C C . LEU B 1 139 ? 42.613 130.842 28.983 1.00 20.60 139 LEU B C 1
ATOM 2655 O O . LEU B 1 139 ? 41.676 131.602 29.225 1.00 20.09 139 LEU B O 1
ATOM 2660 N N . VAL B 1 140 ? 42.462 129.600 28.520 1.00 20.21 140 VAL B N 1
ATOM 2661 C CA . VAL B 1 140 ? 41.160 128.986 28.297 1.00 20.96 140 VAL B CA 1
ATOM 2662 C C . VAL B 1 140 ? 40.985 127.836 29.287 1.00 21.85 140 VAL B C 1
ATOM 2663 O O . VAL B 1 140 ? 41.892 127.011 29.463 1.00 22.17 140 VAL B O 1
ATOM 2667 N N . LYS B 1 141 ? 39.835 127.810 29.952 1.00 21.73 141 LYS B N 1
ATOM 2668 C CA . LYS B 1 141 ? 39.462 126.687 30.801 1.00 22.58 141 LYS B CA 1
ATOM 2669 C C . LYS B 1 141 ? 38.104 126.226 30.302 1.00 22.71 141 LYS B C 1
ATOM 2670 O O . LYS B 1 141 ? 37.107 126.932 30.452 1.00 22.42 141 LYS B O 1
ATOM 2676 N N . ASN B 1 142 ? 38.090 125.047 29.687 1.00 22.56 142 ASN B N 1
ATOM 2677 C CA . ASN B 1 142 ? 36.882 124.501 29.078 1.00 23.17 142 ASN B CA 1
ATOM 2678 C C . ASN B 1 142 ? 36.282 125.487 28.060 1.00 22.62 142 ASN B C 1
ATOM 2679 O O . ASN B 1 142 ? 36.903 125.733 27.028 1.00 22.83 142 ASN B O 1
ATOM 2684 N N . ASN B 1 143 ? 35.126 126.080 28.358 1.00 22.12 143 ASN B N 1
ATOM 2685 C CA . ASN B 1 143 ? 34.452 126.976 27.423 1.00 21.82 143 ASN B CA 1
ATOM 2686 C C . ASN B 1 143 ? 34.479 128.447 27.857 1.00 21.84 143 ASN B C 1
ATOM 2687 O O . ASN B 1 143 ? 33.638 129.242 27.429 1.00 20.24 143 ASN B O 1
ATOM 2692 N N . HIS B 1 144 ? 35.457 128.802 28.692 1.00 20.99 144 HIS B N 1
ATOM 2693 C CA . HIS B 1 144 ? 35.630 130.181 29.136 1.00 21.35 144 HIS B CA 1
ATOM 2694 C C . HIS B 1 144 ? 37.019 130.703 28.780 1.00 21.12 144 HIS B C 1
ATOM 2695 O O . HIS B 1 144 ? 38.002 129.960 28.832 1.00 20.13 144 HIS B O 1
ATOM 2702 N N . ILE B 1 145 ? 37.093 131.980 28.433 1.00 20.67 145 ILE B N 1
ATOM 2703 C CA . ILE B 1 145 ? 38.366 132.676 28.371 1.00 20.78 145 ILE B CA 1
ATOM 2704 C C . ILE B 1 145 ? 38.531 133.226 29.771 1.00 20.75 145 ILE B C 1
ATOM 2705 O O . ILE B 1 145 ? 37.811 134.147 30.177 1.00 20.79 145 ILE B O 1
ATOM 2710 N N . VAL B 1 146 ? 39.443 132.622 30.531 1.00 20.38 146 VAL B N 1
ATOM 2711 C CA . VAL B 1 146 ? 39.675 133.036 31.911 1.00 20.21 146 VAL B CA 1
ATOM 2712 C C . VAL B 1 146 ? 40.263 134.445 31.950 1.00 20.08 146 VAL B C 1
ATOM 2713 O O . VAL B 1 146 ? 39.801 135.296 32.714 1.00 20.11 146 VAL B O 1
ATOM 2717 N N . SER B 1 147 ? 41.301 134.669 31.145 1.00 19.95 147 SER B N 1
ATOM 2718 C CA . SER B 1 147 ? 42.099 135.879 31.208 1.00 19.73 147 SER B CA 1
ATOM 2719 C C . SER B 1 147 ? 42.904 136.068 29.933 1.00 20.51 147 SER B C 1
ATOM 2720 O O . SER B 1 147 ? 43.014 135.146 29.114 1.00 20.42 147 SER B O 1
ATOM 2723 N N . ALA B 1 148 ? 43.486 137.258 29.783 1.00 20.51 148 ALA B N 1
ATOM 2724 C CA . ALA B 1 148 ? 44.277 137.608 28.607 1.00 20.74 148 ALA B CA 1
ATOM 2725 C C . ALA B 1 148 ? 45.459 138.453 29.041 1.00 21.03 148 ALA B C 1
ATOM 2726 O O . ALA B 1 148 ? 45.510 138.898 30.187 1.00 21.35 148 ALA B O 1
ATOM 2728 N N . ALA B 1 149 ? 46.400 138.682 28.126 1.00 21.49 149 ALA B N 1
ATOM 2729 C CA . ALA B 1 149 ? 47.621 139.437 28.419 1.00 21.54 149 ALA B CA 1
ATOM 2730 C C . ALA B 1 149 ? 48.429 138.803 29.557 1.00 22.03 149 ALA B C 1
ATOM 2731 O O . ALA B 1 149 ? 49.155 139.494 30.298 1.00 21.76 149 ALA B O 1
ATOM 2733 N N . ASN B 1 150 ? 48.312 137.481 29.687 1.00 22.27 150 ASN B N 1
ATOM 2734 C CA . ASN B 1 150 ? 49.008 136.754 30.764 1.00 22.65 150 ASN B CA 1
ATOM 2735 C C . ASN B 1 150 ? 50.495 136.596 30.450 1.00 22.59 150 ASN B C 1
ATOM 2736 O O . ASN B 1 150 ? 50.880 136.555 29.281 1.00 22.22 150 ASN B O 1
ATOM 2741 N N . ILE B 1 151 ? 51.310 136.481 31.498 1.00 22.95 151 ILE B N 1
ATOM 2742 C CA . ILE B 1 151 ? 52.751 136.224 31.367 1.00 23.64 151 ILE B CA 1
ATOM 2743 C C . ILE B 1 151 ? 53.058 134.762 31.707 1.00 23.89 151 ILE B C 1
ATOM 2744 O O . ILE B 1 151 ? 52.668 134.265 32.775 1.00 24.37 151 ILE B O 1
ATOM 2749 N N . LEU B 1 152 ? 53.739 134.080 30.787 1.00 23.17 152 LEU B N 1
ATOM 2750 C CA . LEU B 1 152 ? 54.102 132.678 30.941 1.00 23.81 152 LEU B CA 1
ATOM 2751 C C . LEU B 1 152 ? 55.608 132.547 31.152 1.00 24.08 152 LEU B C 1
ATOM 2752 O O . LEU B 1 152 ? 56.341 133.429 30.740 1.00 23.24 152 LEU B O 1
ATOM 2757 N N . PRO B 1 153 ? 56.071 131.424 31.742 1.00 24.98 153 PRO B N 1
ATOM 2758 C CA . PRO B 1 153 ? 57.537 131.240 31.841 1.00 26.21 153 PRO B CA 1
ATOM 2759 C C . PRO B 1 153 ? 58.114 130.958 30.446 1.00 27.42 153 PRO B C 1
ATOM 2760 O O . PRO B 1 153 ? 57.477 130.270 29.639 1.00 27.08 153 PRO B O 1
ATOM 2764 N N . LEU B 1 154 ? 59.277 131.528 30.145 1.00 28.72 154 LEU B N 1
ATOM 2765 C CA . LEU B 1 154 ? 59.920 131.305 28.852 1.00 30.56 154 LEU B CA 1
ATOM 2766 C C . LEU B 1 154 ? 60.892 130.154 28.976 1.00 31.98 154 LEU B C 1
ATOM 2767 O O . LEU B 1 154 ? 61.620 130.077 29.961 1.00 31.91 154 LEU B O 1
ATOM 2772 N N . THR B 1 155 ? 60.914 129.265 27.988 1.00 33.82 155 THR B N 1
ATOM 2773 C CA . THR B 1 155 ? 61.897 128.187 27.995 1.00 36.53 155 THR B CA 1
ATOM 2774 C C . THR B 1 155 ? 63.317 128.763 27.985 1.00 38.78 155 THR B C 1
ATOM 2775 O O . THR B 1 155 ? 63.597 129.737 27.285 1.00 38.82 155 THR B O 1
ATOM 2779 N N . LYS B 1 156 ? 64.199 128.176 28.782 1.00 42.20 156 LYS B N 1
ATOM 2780 C CA . LYS B 1 156 ? 65.614 128.534 28.711 1.00 45.49 156 LYS B CA 1
ATOM 2781 C C . LYS B 1 156 ? 66.417 127.464 27.967 1.00 47.33 156 LYS B C 1
ATOM 2782 O O . LYS B 1 156 ? 67.647 127.504 27.953 1.00 47.76 156 LYS B O 1
ATOM 2788 N N . SER B 1 157 ? 65.709 126.528 27.330 1.00 49.46 157 SER B N 1
ATOM 2789 C CA . SER B 1 157 ? 66.339 125.443 26.581 1.00 51.62 157 SER B CA 1
ATOM 2790 C C . SER B 1 157 ? 67.225 125.954 25.450 1.00 53.32 157 SER B C 1
ATOM 2791 O O . SER B 1 157 ? 66.886 126.926 24.771 1.00 53.53 157 SER B O 1
ATOM 2794 N N . THR B 1 158 ? 68.359 125.279 25.264 1.00 55.46 158 THR B N 1
ATOM 2795 C CA . THR B 1 158 ? 69.318 125.602 24.201 1.00 57.32 158 THR B CA 1
ATOM 2796 C C . THR B 1 158 ? 69.100 124.734 22.950 1.00 58.38 158 THR B C 1
ATOM 2797 O O . THR B 1 158 ? 69.644 125.026 21.878 1.00 58.82 158 THR B O 1
ATOM 2801 N N . GLU B 1 159 ? 68.303 123.674 23.098 1.00 59.57 159 GLU B N 1
ATOM 2802 C CA . GLU B 1 159 ? 67.993 122.748 22.001 1.00 60.62 159 GLU B CA 1
ATOM 2803 C C . GLU B 1 159 ? 66.809 123.186 21.130 1.00 60.91 159 GLU B C 1
ATOM 2804 O O . GLU B 1 159 ? 66.371 122.437 20.248 1.00 61.18 159 GLU B O 1
ATOM 2810 N N . VAL B 1 160 ? 66.289 124.389 21.373 1.00 61.16 160 VAL B N 1
ATOM 2811 C CA . VAL B 1 160 ? 65.174 124.907 20.568 1.00 61.18 160 VAL B CA 1
ATOM 2812 C C . VAL B 1 160 ? 65.662 125.869 19.491 1.00 61.12 160 VAL B C 1
ATOM 2813 O O . VAL B 1 160 ? 66.684 126.541 19.661 1.00 61.02 160 VAL B O 1
ATOM 2817 N N . ASP B 1 161 ? 64.915 125.913 18.387 1.00 61.00 161 ASP B N 1
ATOM 2818 C CA . ASP B 1 161 ? 65.181 126.809 17.259 1.00 60.85 161 ASP B CA 1
ATOM 2819 C C . ASP B 1 161 ? 65.582 128.208 17.752 1.00 60.45 161 ASP B C 1
ATOM 2820 O O . ASP B 1 161 ? 64.834 128.838 18.504 1.00 60.77 161 ASP B O 1
ATOM 2825 N N . PRO B 1 162 ? 66.786 128.677 17.361 1.00 59.81 162 PRO B N 1
ATOM 2826 C CA . PRO B 1 162 ? 67.306 129.983 17.791 1.00 59.10 162 PRO B CA 1
ATOM 2827 C C . PRO B 1 162 ? 66.569 131.188 17.198 1.00 58.22 162 PRO B C 1
ATOM 2828 O O . PRO B 1 162 ? 66.704 132.303 17.711 1.00 58.40 162 PRO B O 1
ATOM 2832 N N . GLU B 1 163 ? 65.803 130.965 16.134 1.00 57.01 163 GLU B N 1
ATOM 2833 C CA . GLU B 1 163 ? 65.022 132.029 15.500 1.00 55.75 163 GLU B CA 1
ATOM 2834 C C . GLU B 1 163 ? 63.627 132.207 16.126 1.00 54.23 163 GLU B C 1
ATOM 2835 O O . GLU B 1 163 ? 62.789 132.950 15.589 1.00 54.26 163 GLU B O 1
ATOM 2841 N N . LEU B 1 164 ? 63.385 131.531 17.253 1.00 51.83 164 LEU B N 1
ATOM 2842 C CA . LEU B 1 164 ? 62.081 131.578 17.925 1.00 49.38 164 LEU B CA 1
ATOM 2843 C C . LEU B 1 164 ? 61.936 132.799 18.815 1.00 47.21 164 LEU B C 1
ATOM 2844 O O . LEU B 1 164 ? 62.801 133.073 19.656 1.00 46.86 164 LEU B O 1
ATOM 2849 N N . GLY B 1 165 ? 60.820 133.503 18.632 1.00 45.06 165 GLY B N 1
ATOM 2850 C CA . GLY B 1 165 ? 60.479 134.679 19.426 1.00 42.27 165 GLY B CA 1
ATOM 2851 C C . GLY B 1 165 ? 59.898 134.337 20.785 1.00 40.36 165 GLY B C 1
ATOM 2852 O O . GLY B 1 165 ? 59.738 133.165 21.126 1.00 39.65 165 GLY B O 1
ATOM 2853 N N . THR B 1 166 ? 59.574 135.371 21.558 1.00 38.52 166 THR B N 1
ATOM 2854 C CA . THR B 1 166 ? 59.107 135.191 22.931 1.00 36.84 166 THR B CA 1
ATOM 2855 C C . THR B 1 166 ? 57.751 134.485 23.024 1.00 34.90 166 THR B C 1
ATOM 2856 O O . THR B 1 166 ? 57.517 133.762 23.988 1.00 34.51 166 THR B O 1
ATOM 2860 N N . ARG B 1 167 ? 56.871 134.682 22.038 1.00 32.90 167 ARG B N 1
ATOM 2861 C CA . ARG B 1 167 ? 55.603 133.946 21.986 1.00 31.27 167 ARG B CA 1
ATOM 2862 C C . ARG B 1 167 ? 55.845 132.443 21.984 1.00 30.21 167 ARG B C 1
ATOM 2863 O O . ARG B 1 167 ? 55.237 131.701 22.758 1.00 29.81 167 ARG B O 1
ATOM 2871 N N . HIS B 1 168 ? 56.730 132.001 21.096 1.00 28.83 168 HIS B N 1
ATOM 2872 C CA . HIS B 1 168 ? 57.021 130.580 20.953 1.00 27.98 168 HIS B CA 1
ATOM 2873 C C . HIS B 1 168 ? 57.745 130.039 22.181 1.00 27.74 168 HIS B C 1
ATOM 2874 O O . HIS B 1 168 ? 57.443 128.951 22.653 1.00 26.97 168 HIS B O 1
ATOM 2881 N N . ARG B 1 169 ? 58.685 130.815 22.707 1.00 27.52 169 ARG B N 1
ATOM 2882 C CA . ARG B 1 169 ? 59.411 130.403 23.913 1.00 28.30 169 ARG B CA 1
ATOM 2883 C C . ARG B 1 169 ? 58.515 130.332 25.155 1.00 27.22 169 ARG B C 1
ATOM 2884 O O . ARG B 1 169 ? 58.771 129.526 26.056 1.00 27.39 169 ARG B O 1
ATOM 2892 N N . ALA B 1 170 ? 57.483 131.179 25.206 1.00 26.51 170 ALA B N 1
ATOM 2893 C CA . ALA B 1 170 ? 56.522 131.167 26.315 1.00 25.99 170 ALA B CA 1
ATOM 2894 C C . ALA B 1 170 ? 55.628 129.930 26.260 1.00 25.89 170 ALA B C 1
ATOM 2895 O O . ALA B 1 170 ? 55.326 129.321 27.291 1.00 25.56 170 ALA B O 1
ATOM 2897 N N . ALA B 1 171 ? 55.211 129.567 25.048 1.00 25.50 171 ALA B N 1
ATOM 2898 C CA . ALA B 1 171 ? 54.448 128.357 24.830 1.00 25.24 171 ALA B CA 1
ATOM 2899 C C . ALA B 1 171 ? 55.269 127.152 25.271 1.00 25.55 171 ALA B C 1
ATOM 2900 O O . ALA B 1 171 ? 54.797 126.320 26.049 1.00 24.89 171 ALA B O 1
ATOM 2902 N N . ILE B 1 172 ? 56.505 127.069 24.780 1.00 25.47 172 ILE B N 1
ATOM 2903 C CA . ILE B 1 172 ? 57.340 125.919 25.077 1.00 25.87 172 ILE B CA 1
ATOM 2904 C C . ILE B 1 172 ? 57.572 125.900 26.572 1.00 25.17 172 ILE B C 1
ATOM 2905 O O . ILE B 1 172 ? 57.444 124.854 27.205 1.00 25.83 172 ILE B O 1
ATOM 2910 N N . GLY B 1 173 ? 57.864 127.071 27.130 1.00 24.88 173 GLY B N 1
ATOM 2911 C CA . GLY B 1 173 ? 58.161 127.217 28.557 1.00 24.51 173 GLY B CA 1
ATOM 2912 C C . GLY B 1 173 ? 57.046 126.739 29.471 1.00 24.04 173 GLY B C 1
ATOM 2913 O O . GLY B 1 173 ? 57.302 126.019 30.435 1.00 23.78 173 GLY B O 1
ATOM 2914 N N . LEU B 1 174 ? 55.802 127.133 29.183 1.00 23.13 174 LEU B N 1
ATOM 2915 C CA . LEU B 1 174 ? 54.680 126.662 29.991 1.00 22.38 174 LEU B CA 1
ATOM 2916 C C . LEU B 1 174 ? 54.491 125.148 29.828 1.00 22.93 174 LEU B C 1
ATOM 2917 O O . LEU B 1 174 ? 54.190 124.437 30.803 1.00 22.67 174 LEU B O 1
ATOM 2922 N N . SER B 1 175 ? 54.697 124.655 28.608 1.00 23.12 175 SER B N 1
ATOM 2923 C CA . SER B 1 175 ? 54.482 123.239 28.313 1.00 23.71 175 SER B CA 1
ATOM 2924 C C . SER B 1 175 ? 55.479 122.307 29.001 1.00 23.94 175 SER B C 1
ATOM 2925 O O . SER B 1 175 ? 55.196 121.110 29.143 1.00 23.76 175 SER B O 1
ATOM 2928 N N . GLU B 1 176 ? 56.617 122.861 29.437 1.00 24.25 176 GLU B N 1
ATOM 2929 C CA . GLU B 1 176 ? 57.641 122.121 30.195 1.00 25.26 176 GLU B CA 1
ATOM 2930 C C . GLU B 1 176 ? 57.276 121.949 31.671 1.00 25.29 176 GLU B C 1
ATOM 2931 O O . GLU B 1 176 ? 57.825 121.090 32.354 1.00 25.60 176 GLU B O 1
ATOM 2937 N N . LYS B 1 177 ? 56.375 122.793 32.166 1.00 24.92 177 LYS B N 1
ATOM 2938 C CA . LYS B 1 177 ? 56.052 122.847 33.588 1.00 25.02 177 LYS B CA 1
ATOM 2939 C C . LYS B 1 177 ? 54.654 122.309 33.914 1.00 24.88 177 LYS B C 1
ATOM 2940 O O . LYS B 1 177 ? 54.253 122.258 35.077 1.00 25.12 177 LYS B O 1
ATOM 2946 N N . SER B 1 178 ? 53.917 121.919 32.879 1.00 24.61 178 SER B N 1
ATOM 2947 C CA . SER B 1 178 ? 52.523 121.511 33.018 1.00 24.62 178 SER B CA 1
ATOM 2948 C C . SER B 1 178 ? 52.099 120.688 31.810 1.00 24.15 178 SER B C 1
ATOM 2949 O O . SER B 1 178 ? 52.826 120.608 30.829 1.00 24.66 178 SER B O 1
ATOM 2952 N N . ASP B 1 179 ? 50.909 120.101 31.869 1.00 24.10 179 ASP B N 1
ATOM 2953 C CA . ASP B 1 179 ? 50.371 119.354 30.736 1.00 23.97 179 ASP B CA 1
ATOM 2954 C C . ASP B 1 179 ? 49.493 120.233 29.848 1.00 23.93 179 ASP B C 1
ATOM 2955 O O . ASP B 1 179 ? 48.734 119.726 29.011 1.00 23.05 179 ASP B O 1
ATOM 2960 N N . ALA B 1 180 ? 49.582 121.552 30.023 1.00 23.55 180 ALA B N 1
ATOM 2961 C CA . ALA B 1 180 ? 48.807 122.464 29.167 1.00 22.22 180 ALA B CA 1
ATOM 2962 C C . ALA B 1 180 ? 49.225 122.355 27.699 1.00 22.23 180 ALA B C 1
ATOM 2963 O O . ALA B 1 180 ? 50.382 122.083 27.403 1.00 21.51 180 ALA B O 1
ATOM 2965 N N . LEU B 1 181 ? 48.268 122.543 26.783 1.00 21.64 181 LEU B N 1
ATOM 2966 C CA . LEU B 1 181 ? 48.596 122.651 25.370 1.00 22.08 181 LEU B CA 1
ATOM 2967 C C . LEU B 1 181 ? 48.530 124.131 25.000 1.00 21.99 181 LEU B C 1
ATOM 2968 O O . LEU B 1 181 ? 47.526 124.783 25.275 1.00 22.37 181 LEU B O 1
ATOM 2973 N N . ILE B 1 182 ? 49.588 124.658 24.390 1.00 21.77 182 ILE B N 1
ATOM 2974 C CA . ILE B 1 182 ? 49.640 126.097 24.065 1.00 21.71 182 ILE B CA 1
ATOM 2975 C C . ILE B 1 182 ? 49.765 126.349 22.557 1.00 21.61 182 ILE B C 1
ATOM 2976 O O . ILE B 1 182 ? 50.775 126.007 21.937 1.00 21.85 182 ILE B O 1
ATOM 2981 N N . LEU B 1 183 ? 48.727 126.954 21.993 1.00 21.18 183 LEU B N 1
ATOM 2982 C CA . LEU B 1 183 ? 48.687 127.289 20.585 1.00 21.81 183 LEU B CA 1
ATOM 2983 C C . LEU B 1 183 ? 49.385 128.615 20.345 1.00 21.78 183 LEU B C 1
ATOM 2984 O O . LEU B 1 183 ? 49.250 129.541 21.141 1.00 21.70 183 LEU B O 1
ATOM 2989 N N . VAL B 1 184 ? 50.120 128.703 19.237 1.00 22.43 184 VAL B N 1
ATOM 2990 C CA . VAL B 1 184 ? 50.812 129.928 18.852 1.00 22.89 184 VAL B CA 1
ATOM 2991 C C . VAL B 1 184 ? 50.478 130.252 17.394 1.00 23.70 184 VAL B C 1
ATOM 2992 O O . VAL B 1 184 ? 50.369 129.343 16.569 1.00 23.72 184 VAL B O 1
ATOM 2996 N N . VAL B 1 185 ? 50.268 131.539 17.104 1.00 24.62 185 VAL B N 1
ATOM 2997 C CA . VAL B 1 185 ? 50.255 132.063 15.731 1.00 24.99 185 VAL B CA 1
ATOM 2998 C C . VAL B 1 185 ? 51.420 133.051 15.677 1.00 26.28 185 VAL B C 1
ATOM 2999 O O . VAL B 1 185 ? 51.545 133.926 16.538 1.00 26.05 185 VAL B O 1
ATOM 3003 N N . SER B 1 186 ? 52.307 132.858 14.705 1.00 27.71 186 SER B N 1
ATOM 3004 C CA . SER B 1 186 ? 53.444 133.755 14.514 1.00 29.24 186 SER B CA 1
ATOM 3005 C C . SER B 1 186 ? 52.976 135.045 13.851 1.00 30.26 186 SER B C 1
ATOM 3006 O O . SER B 1 186 ? 52.261 135.006 12.853 1.00 30.33 186 SER B O 1
ATOM 3009 N N . GLU B 1 187 ? 53.375 136.185 14.401 1.00 32.34 187 GLU B N 1
ATOM 3010 C CA . GLU B 1 187 ? 53.067 137.471 13.770 1.00 34.91 187 GLU B CA 1
ATOM 3011 C C . GLU B 1 187 ? 53.937 137.749 12.531 1.00 35.72 187 GLU B C 1
ATOM 3012 O O . GLU B 1 187 ? 53.601 138.608 11.719 1.00 35.89 187 GLU B O 1
ATOM 3018 N N . GLU B 1 188 ? 55.042 137.013 12.390 1.00 36.79 188 GLU B N 1
ATOM 3019 C CA . GLU B 1 188 ? 55.947 137.161 11.240 1.00 38.12 188 GLU B CA 1
ATOM 3020 C C . GLU B 1 188 ? 55.484 136.412 9.998 1.00 37.69 188 GLU B C 1
ATOM 3021 O O . GLU B 1 188 ? 55.564 136.943 8.892 1.00 38.63 188 GLU B O 1
ATOM 3027 N N . THR B 1 189 ? 55.005 135.179 10.175 1.00 36.95 189 THR B N 1
ATOM 3028 C CA . THR B 1 189 ? 54.681 134.312 9.051 1.00 35.82 189 THR B CA 1
ATOM 3029 C C . THR B 1 189 ? 53.236 133.807 9.032 1.00 35.04 189 THR B C 1
ATOM 3030 O O . THR B 1 189 ? 52.781 133.284 8.021 1.00 34.88 189 THR B O 1
ATOM 3034 N N . GLY B 1 190 ? 52.527 133.927 10.151 1.00 34.06 190 GLY B N 1
ATOM 3035 C CA . GLY B 1 190 ? 51.198 133.311 10.281 1.00 33.16 190 GLY B CA 1
ATOM 3036 C C . GLY B 1 190 ? 51.216 131.807 10.539 1.00 32.49 190 GLY B C 1
ATOM 3037 O O . GLY B 1 190 ? 50.153 131.181 10.653 1.00 32.48 190 GLY B O 1
ATOM 3038 N N . ARG B 1 191 ? 52.409 131.220 10.639 1.00 31.62 191 ARG B N 1
ATOM 3039 C CA . ARG B 1 191 ? 52.535 129.791 10.941 1.00 31.23 191 ARG B CA 1
ATOM 3040 C C . ARG B 1 191 ? 51.891 129.520 12.289 1.00 29.82 191 ARG B C 1
ATOM 3041 O O . ARG B 1 191 ? 52.101 130.267 13.249 1.00 29.06 191 ARG B O 1
ATOM 3049 N N . THR B 1 192 ? 51.125 128.439 12.345 1.00 28.52 192 THR B N 1
ATOM 3050 C CA . THR B 1 192 ? 50.464 128.027 13.569 1.00 27.86 192 THR B CA 1
ATOM 3051 C C . THR B 1 192 ? 51.138 126.778 14.134 1.00 27.82 192 THR B C 1
ATOM 3052 O O . THR B 1 192 ? 51.499 125.856 13.384 1.00 27.88 192 THR B O 1
ATOM 3056 N N . SER B 1 193 ? 51.336 126.787 15.454 1.00 26.61 193 SER B N 1
ATOM 3057 C CA . SER B 1 193 ? 51.973 125.713 16.197 1.00 25.93 193 SER B CA 1
ATOM 3058 C C . SER B 1 193 ? 51.219 125.427 17.494 1.00 25.06 193 SER B C 1
ATOM 3059 O O . SER B 1 193 ? 50.383 126.224 17.927 1.00 24.48 193 SER B O 1
ATOM 3062 N N . PHE B 1 194 ? 51.522 124.297 18.122 1.00 24.33 194 PHE B N 1
ATOM 3063 C CA . PHE B 1 194 ? 51.241 124.153 19.554 1.00 24.14 194 PHE B CA 1
ATOM 3064 C C . PHE B 1 194 ? 52.415 123.534 20.269 1.00 24.09 194 PHE B C 1
ATOM 3065 O O . PHE B 1 194 ? 53.155 122.734 19.686 1.00 24.39 194 PHE B O 1
ATOM 3073 N N . ALA B 1 195 ? 52.589 123.927 21.525 1.00 23.34 195 ALA B N 1
ATOM 3074 C CA . ALA B 1 195 ? 53.554 123.304 22.397 1.00 23.25 195 ALA B CA 1
ATOM 3075 C C . ALA B 1 195 ? 52.851 122.332 23.323 1.00 23.39 195 ALA B C 1
ATOM 3076 O O . ALA B 1 195 ? 51.780 122.625 23.870 1.00 23.27 195 ALA B O 1
ATOM 3078 N N . LEU B 1 196 ? 53.465 121.171 23.490 1.00 23.76 196 LEU B N 1
ATOM 3079 C CA . LEU B 1 196 ? 52.998 120.176 24.437 1.00 24.47 196 LEU B CA 1
ATOM 3080 C C . LEU B 1 196 ? 54.211 119.436 24.976 1.00 24.87 196 LEU B C 1
ATOM 3081 O O . LEU B 1 196 ? 55.040 118.954 24.207 1.00 24.72 196 LEU B O 1
ATOM 3086 N N . ASN B 1 197 ? 54.317 119.367 26.297 1.00 25.38 197 ASN B N 1
ATOM 3087 C CA . ASN B 1 197 ? 55.428 118.663 26.965 1.00 27.09 197 ASN B CA 1
ATOM 3088 C C . ASN B 1 197 ? 56.831 119.061 26.467 1.00 27.10 197 ASN B C 1
ATOM 3089 O O . ASN B 1 197 ? 57.712 118.215 26.265 1.00 27.58 197 ASN B O 1
ATOM 3094 N N . GLY B 1 198 ? 57.033 120.358 26.266 1.00 27.34 198 GLY B N 1
ATOM 3095 C CA . GLY B 1 198 ? 58.354 120.882 25.945 1.00 27.42 198 GLY B CA 1
ATOM 3096 C C . GLY B 1 198 ? 58.719 120.820 24.472 1.00 27.92 198 GLY B C 1
ATOM 3097 O O . GLY B 1 198 ? 59.832 121.177 24.098 1.00 27.42 198 GLY B O 1
ATOM 3098 N N . ILE B 1 199 ? 57.775 120.385 23.638 1.00 27.23 199 ILE B N 1
ATOM 3099 C CA . ILE B 1 199 ? 58.018 120.236 22.210 1.00 27.83 199 ILE B CA 1
ATOM 3100 C C . ILE B 1 199 ? 57.044 121.090 21.408 1.00 27.72 199 ILE B C 1
ATOM 3101 O O . ILE B 1 199 ? 55.849 121.132 21.717 1.00 27.22 199 ILE B O 1
ATOM 3106 N N . LEU B 1 200 ? 57.563 121.772 20.388 1.00 27.58 200 LEU B N 1
ATOM 3107 C CA . LEU B 1 200 ? 56.740 122.616 19.524 1.00 27.69 200 LEU B CA 1
ATOM 3108 C C . LEU B 1 200 ? 56.425 121.897 18.223 1.00 27.74 200 LEU B C 1
ATOM 3109 O O . LEU B 1 200 ? 57.340 121.410 17.549 1.00 26.92 200 LEU B O 1
ATOM 3114 N N . TYR B 1 201 ? 55.135 121.829 17.880 1.00 27.36 201 TYR B N 1
ATOM 3115 C CA . TYR B 1 201 ? 54.683 121.128 16.684 1.00 28.11 201 TYR B CA 1
ATOM 3116 C C . TYR B 1 201 ? 53.990 122.092 15.742 1.00 28.68 201 TYR B C 1
ATOM 3117 O O . TYR B 1 201 ? 53.095 122.825 16.156 1.00 28.32 201 TYR B O 1
ATOM 3126 N N . THR B 1 202 ? 54.397 122.079 14.478 1.00 29.51 202 THR B N 1
ATOM 3127 C CA . THR B 1 202 ? 53.725 122.869 13.457 1.00 30.75 202 THR B CA 1
ATOM 3128 C C . THR B 1 202 ? 52.397 122.220 13.157 1.00 31.51 202 THR B C 1
ATOM 3129 O O . THR B 1 202 ? 52.304 120.999 13.075 1.00 31.33 202 THR B O 1
ATOM 3133 N N . ILE B 1 203 ? 51.361 123.038 13.029 1.00 32.54 203 ILE B N 1
ATOM 3134 C CA . ILE B 1 203 ? 50.071 122.560 12.567 1.00 33.89 203 ILE B CA 1
ATOM 3135 C C . ILE B 1 203 ? 49.595 123.411 11.396 1.00 35.23 203 ILE B C 1
ATOM 3136 O O . ILE B 1 203 ? 49.963 124.578 11.274 1.00 34.46 203 ILE B O 1
ATOM 3141 N N . SER B 1 204 ? 48.789 122.827 10.525 1.00 37.25 204 SER B N 1
ATOM 3142 C CA . SER B 1 204 ? 48.093 123.651 9.541 1.00 40.14 204 SER B CA 1
ATOM 3143 C C . SER B 1 204 ? 46.608 123.335 9.599 1.00 41.04 204 SER B C 1
ATOM 3144 O O . SER B 1 204 ? 46.202 122.207 9.344 1.00 41.46 204 SER B O 1
ATOM 3147 N N . LEU B 1 205 ? 45.811 124.340 9.952 1.00 42.64 205 LEU B N 1
ATOM 3148 C CA . LEU B 1 205 ? 44.365 124.189 10.103 1.00 43.59 205 LEU B CA 1
ATOM 3149 C C . LEU B 1 205 ? 43.613 124.799 8.916 1.00 44.23 205 LEU B C 1
ATOM 3150 O O . LEU B 1 205 ? 44.098 125.744 8.265 1.00 45.08 205 LEU B O 1
ATOM 3155 N N . SER C 1 2 ? 28.661 93.687 32.075 1.00 28.64 2 SER C N 1
ATOM 3156 C CA . SER C 1 2 ? 27.938 94.408 30.972 1.00 28.99 2 SER C CA 1
ATOM 3157 C C . SER C 1 2 ? 28.991 94.982 30.028 1.00 28.04 2 SER C C 1
ATOM 3158 O O . SER C 1 2 ? 30.191 94.882 30.306 1.00 28.52 2 SER C O 1
ATOM 3161 N N . ASN C 1 3 ? 28.550 95.593 28.938 1.00 26.95 3 ASN C N 1
ATOM 3162 C CA . ASN C 1 3 ? 29.449 96.165 27.937 1.00 26.17 3 ASN C CA 1
ATOM 3163 C C . ASN C 1 3 ? 30.084 97.456 28.468 1.00 26.01 3 ASN C C 1
ATOM 3164 O O . ASN C 1 3 ? 29.424 98.484 28.543 1.00 25.22 3 ASN C O 1
ATOM 3169 N N . ALA C 1 4 ? 31.358 97.392 28.851 1.00 25.98 4 ALA C N 1
ATOM 3170 C CA . ALA C 1 4 ? 32.052 98.561 29.398 1.00 26.32 4 ALA C CA 1
ATOM 3171 C C . ALA C 1 4 ? 32.054 99.803 28.487 1.00 27.08 4 ALA C C 1
ATOM 3172 O O . ALA C 1 4 ? 32.049 100.929 28.994 1.00 26.62 4 ALA C O 1
ATOM 3174 N N . MET C 1 5 ? 32.086 99.611 27.165 1.00 27.74 5 MET C N 1
ATOM 3175 C CA . MET C 1 5 ? 32.048 100.748 26.228 1.00 28.35 5 MET C CA 1
ATOM 3176 C C . MET C 1 5 ? 30.700 101.444 26.383 1.00 28.58 5 MET C C 1
ATOM 3177 O O . MET C 1 5 ? 30.651 102.666 26.586 1.00 28.53 5 MET C O 1
ATOM 3182 N N . HIS C 1 6 ? 29.620 100.660 26.317 1.00 28.36 6 HIS C N 1
ATOM 3183 C CA . HIS C 1 6 ? 28.266 101.171 26.486 1.00 29.38 6 HIS C CA 1
ATOM 3184 C C . HIS C 1 6 ? 28.094 101.845 27.847 1.00 28.74 6 HIS C C 1
ATOM 3185 O O . HIS C 1 6 ? 27.575 102.954 27.921 1.00 28.03 6 HIS C O 1
ATOM 3192 N N . GLU C 1 7 ? 28.571 101.195 28.911 1.00 28.58 7 GLU C N 1
ATOM 3193 C CA . GLU C 1 7 ? 28.432 101.733 30.273 1.00 28.43 7 GLU C CA 1
ATOM 3194 C C . GLU C 1 7 ? 29.223 103.031 30.461 1.00 28.40 7 GLU C C 1
ATOM 3195 O O . GLU C 1 7 ? 28.828 103.903 31.249 1.00 27.96 7 GLU C O 1
ATOM 3201 N N . TRP C 1 8 ? 30.349 103.143 29.757 1.00 28.18 8 TRP C N 1
ATOM 3202 C CA . TRP C 1 8 ? 31.144 104.360 29.790 1.00 28.17 8 TRP C CA 1
ATOM 3203 C C . TRP C 1 8 ? 30.363 105.529 29.198 1.00 27.46 8 TRP C C 1
ATOM 3204 O O . TRP C 1 8 ? 30.329 106.612 29.779 1.00 27.39 8 TRP C O 1
ATOM 3215 N N . GLY C 1 9 ? 29.748 105.302 28.042 1.00 26.09 9 GLY C N 1
ATOM 3216 C CA . GLY C 1 9 ? 28.803 106.255 27.467 1.00 25.52 9 GLY C CA 1
ATOM 3217 C C . GLY C 1 9 ? 27.704 106.664 28.434 1.00 25.32 9 GLY C C 1
ATOM 3218 O O . GLY C 1 9 ? 27.362 107.849 28.517 1.00 25.18 9 GLY C O 1
ATOM 3219 N N . LEU C 1 10 ? 27.134 105.702 29.164 1.00 24.63 10 LEU C N 1
ATOM 3220 C CA . LEU C 1 10 ? 26.053 106.023 30.118 1.00 24.52 10 LEU C CA 1
ATOM 3221 C C . LEU C 1 10 ? 26.561 106.867 31.283 1.00 24.13 10 LEU C C 1
ATOM 3222 O O . LEU C 1 10 ? 25.907 107.822 31.700 1.00 24.17 10 LEU C O 1
ATOM 3227 N N . SER C 1 11 ? 27.722 106.498 31.815 1.00 23.37 11 SER C N 1
ATOM 3228 C CA . SER C 1 11 ? 28.343 107.278 32.867 1.00 23.59 11 SER C CA 1
ATOM 3229 C C . SER C 1 11 ? 28.537 108.700 32.389 1.00 23.60 11 SER C C 1
ATOM 3230 O O . SER C 1 11 ? 28.202 109.651 33.103 1.00 23.57 11 SER C O 1
ATOM 3233 N N . GLU C 1 12 ? 29.084 108.838 31.179 1.00 23.71 12 GLU C N 1
ATOM 3234 C CA . GLU C 1 12 ? 29.400 110.155 30.631 1.00 24.32 12 GLU C CA 1
ATOM 3235 C C . GLU C 1 12 ? 28.161 111.016 30.450 1.00 24.25 12 GLU C C 1
ATOM 3236 O O . GLU C 1 12 ? 28.210 112.223 30.676 1.00 24.12 12 GLU C O 1
ATOM 3242 N N . GLU C 1 13 ? 27.046 110.402 30.075 1.00 24.74 13 GLU C N 1
ATOM 3243 C CA . GLU C 1 13 ? 25.802 111.158 29.945 1.00 25.40 13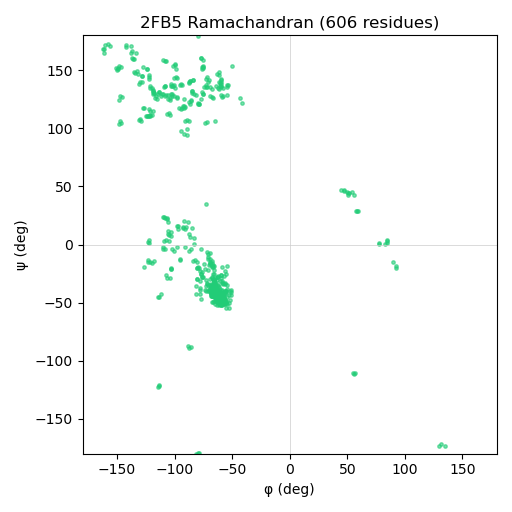 GLU C CA 1
ATOM 3244 C C . GLU C 1 13 ? 25.242 111.624 31.302 1.00 25.28 13 GLU C C 1
ATOM 3245 O O . GLU C 1 13 ? 24.660 112.699 31.392 1.00 24.73 13 GLU C O 1
ATOM 3251 N N . LEU C 1 14 ? 25.410 110.812 32.340 1.00 24.81 14 LEU C N 1
ATOM 3252 C CA . LEU C 1 14 ? 25.007 111.198 33.694 1.00 25.09 14 LEU C CA 1
ATOM 3253 C C . LEU C 1 14 ? 25.821 112.384 34.188 1.00 25.32 14 LEU C C 1
ATOM 3254 O O . LEU C 1 14 ? 25.284 113.276 34.874 1.00 25.11 14 LEU C O 1
ATOM 3259 N N . LYS C 1 15 ? 27.112 112.376 33.843 1.00 25.40 15 LYS C N 1
ATOM 3260 C CA . LYS C 1 15 ? 28.021 113.483 34.144 1.00 26.05 15 LYS C CA 1
ATOM 3261 C C . LYS C 1 15 ? 27.553 114.749 33.440 1.00 26.24 15 LYS C C 1
ATOM 3262 O O . LYS C 1 15 ? 27.503 115.818 34.043 1.00 26.72 15 LYS C O 1
ATOM 3268 N N . ILE C 1 16 ? 27.193 114.616 32.165 1.00 26.38 16 ILE C N 1
ATOM 3269 C CA . ILE C 1 16 ? 26.625 115.730 31.406 1.00 26.29 16 ILE C CA 1
ATOM 3270 C C . ILE C 1 16 ? 25.381 116.292 32.101 1.00 26.14 16 ILE C C 1
ATOM 3271 O O . ILE C 1 16 ? 25.295 117.497 32.332 1.00 25.85 16 ILE C O 1
ATOM 3276 N N . GLN C 1 17 ? 24.441 1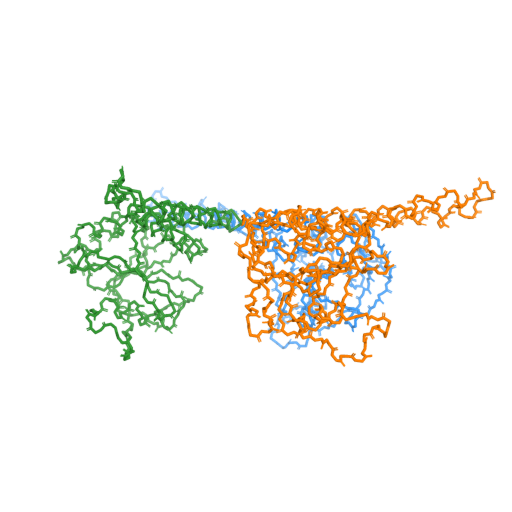15.419 32.454 1.00 25.63 17 GLN C N 1
ATOM 3277 C CA . GLN C 1 17 ? 23.220 115.830 33.155 1.00 26.10 17 GLN C CA 1
ATOM 3278 C C . GLN C 1 17 ? 23.506 116.528 34.481 1.00 25.48 17 GLN C C 1
ATOM 3279 O O . GLN C 1 17 ? 22.824 117.479 34.842 1.00 25.58 17 GLN C O 1
ATOM 3285 N N . THR C 1 18 ? 24.507 116.042 35.211 1.00 25.45 18 THR C N 1
ATOM 3286 C CA . THR C 1 18 ? 24.896 116.673 36.465 1.00 24.80 18 THR C CA 1
ATOM 3287 C C . THR C 1 18 ? 25.402 118.106 36.217 1.00 25.28 18 THR C C 1
ATOM 3288 O O . THR C 1 18 ? 24.953 119.046 36.877 1.00 25.12 18 THR C O 1
ATOM 3292 N N . LYS C 1 19 ? 26.289 118.276 35.239 1.00 25.32 19 LYS C N 1
ATOM 3293 C CA . LYS C 1 19 ? 26.831 119.596 34.912 1.00 26.56 19 LYS C CA 1
ATOM 3294 C C . LYS C 1 19 ? 25.729 120.554 34.461 1.00 26.93 19 LYS C C 1
ATOM 3295 O O . LYS C 1 19 ? 25.769 121.745 34.786 1.00 27.34 19 LYS C O 1
ATOM 3301 N N . GLN C 1 20 ? 24.747 120.023 33.739 1.00 26.97 20 GLN C N 1
ATOM 3302 C CA . GLN C 1 20 ? 23.600 120.812 33.283 1.00 27.87 20 GLN C CA 1
ATOM 3303 C C . GLN C 1 20 ? 22.717 121.319 34.443 1.00 27.27 20 GLN C C 1
ATOM 3304 O O . GLN C 1 20 ? 22.212 122.439 34.397 1.00 27.23 20 GLN C O 1
ATOM 3310 N N . MET C 1 21 ? 22.536 120.517 35.487 1.00 26.44 21 MET C N 1
ATOM 3311 C CA . MET C 1 21 ? 21.768 120.995 36.638 1.00 25.81 21 MET C CA 1
ATOM 3312 C C . MET C 1 21 ? 22.548 122.017 37.442 1.00 24.87 21 MET C C 1
ATOM 3313 O O . MET C 1 21 ? 21.957 122.944 37.985 1.00 23.93 21 MET C O 1
ATOM 3318 N N . ILE C 1 22 ? 23.862 121.835 37.531 1.00 24.55 22 ILE C N 1
ATOM 3319 C CA . ILE C 1 22 ? 24.718 122.834 38.169 1.00 25.04 22 ILE C CA 1
ATOM 3320 C C . ILE C 1 22 ? 24.602 124.176 37.430 1.00 26.21 22 ILE C C 1
ATOM 3321 O O . ILE C 1 22 ? 24.480 125.215 38.067 1.00 25.82 22 ILE C O 1
ATOM 3326 N N . GLU C 1 23 ? 24.618 124.139 36.094 1.00 27.29 23 GLU C N 1
ATOM 3327 C CA . GLU C 1 23 ? 24.496 125.355 35.285 1.00 29.01 23 GLU C CA 1
ATOM 3328 C C . GLU C 1 23 ? 23.140 126.030 35.473 1.00 28.28 23 GLU C C 1
ATOM 3329 O O . GLU C 1 23 ? 23.054 127.258 35.510 1.00 28.24 23 GLU C O 1
ATOM 3335 N N . ILE C 1 24 ? 22.085 125.228 35.591 1.00 27.88 24 ILE C N 1
ATOM 3336 C CA . ILE C 1 24 ? 20.738 125.738 35.869 1.00 27.54 24 ILE C CA 1
ATOM 3337 C C . ILE C 1 24 ? 20.676 126.479 37.224 1.00 27.23 24 ILE C C 1
ATOM 3338 O O . ILE C 1 24 ? 20.083 127.564 37.338 1.00 25.90 24 ILE C O 1
ATOM 3343 N N . ALA C 1 25 ? 21.314 125.890 38.240 1.00 26.57 25 ALA C N 1
ATOM 3344 C CA . ALA C 1 25 ? 21.387 126.503 39.560 1.00 26.01 25 ALA C CA 1
ATOM 3345 C C . ALA C 1 25 ? 22.223 127.786 39.542 1.00 26.24 25 ALA C C 1
ATOM 3346 O O . ALA C 1 25 ? 21.819 128.796 40.123 1.00 25.91 25 ALA C O 1
ATOM 3348 N N . GLU C 1 26 ? 23.374 127.754 38.876 1.00 26.27 26 GLU C N 1
ATOM 3349 C CA . GLU C 1 26 ? 24.233 128.943 38.759 1.00 26.97 26 GLU C CA 1
ATOM 3350 C C . GLU C 1 26 ? 23.463 130.088 38.105 1.00 27.21 26 GLU C C 1
ATOM 3351 O O . GLU C 1 26 ? 23.536 131.235 38.552 1.00 27.30 26 GLU C O 1
ATOM 3357 N N . LYS C 1 27 ? 22.734 129.765 37.040 1.00 26.56 27 LYS C N 1
ATOM 3358 C CA . LYS C 1 27 ? 21.937 130.758 36.320 1.00 27.86 27 LYS C CA 1
ATOM 3359 C C . LYS C 1 27 ? 20.874 131.376 37.232 1.00 27.09 27 LYS C C 1
ATOM 3360 O O . LYS C 1 27 ? 20.706 132.598 37.259 1.00 27.40 27 LYS C O 1
ATOM 3366 N N . GLU C 1 28 ? 20.173 130.541 37.992 1.00 26.63 28 GLU C N 1
ATOM 3367 C CA . GLU C 1 28 ? 19.111 131.041 38.862 1.00 27.22 28 GLU C CA 1
ATOM 3368 C C . GLU C 1 28 ? 19.668 131.931 39.987 1.00 26.79 28 GLU C C 1
ATOM 3369 O O . GLU C 1 28 ? 19.047 132.941 40.339 1.00 26.61 28 GLU C O 1
ATOM 3375 N N . LEU C 1 29 ? 20.843 131.587 40.522 1.00 26.41 29 LEU C N 1
ATOM 3376 C CA . LEU C 1 29 ? 21.487 132.423 41.528 1.00 26.20 29 LEU C CA 1
ATOM 3377 C C . LEU C 1 29 ? 21.870 133.773 40.939 1.00 26.80 29 LEU C C 1
ATOM 3378 O O . LEU C 1 29 ? 21.712 134.815 41.579 1.00 26.72 29 LEU C O 1
ATOM 3383 N N . SER C 1 30 ? 22.371 133.750 39.708 1.00 27.29 30 SER C N 1
ATOM 3384 C CA . SER C 1 30 ? 22.761 134.979 39.039 1.00 28.48 30 SER C CA 1
ATOM 3385 C C . SER C 1 30 ? 21.553 135.893 38.839 1.00 28.09 30 SER C C 1
ATOM 3386 O O . SER C 1 30 ? 21.662 137.098 39.031 1.00 28.46 30 SER C O 1
ATOM 3389 N N . ILE C 1 31 ? 20.409 135.313 38.475 1.00 28.32 31 ILE C N 1
ATOM 3390 C CA . ILE C 1 31 ? 19.154 136.059 38.315 1.00 28.77 31 ILE C CA 1
ATOM 3391 C C . ILE C 1 31 ? 18.743 136.703 39.646 1.00 28.74 31 ILE C C 1
ATOM 3392 O O . ILE C 1 31 ? 18.443 137.896 39.715 1.00 28.17 31 ILE C O 1
ATOM 3397 N N . MET C 1 32 ? 18.780 135.903 40.703 1.00 28.65 32 MET C N 1
ATOM 3398 C CA . MET C 1 32 ? 18.460 136.354 42.051 1.00 29.64 32 MET C CA 1
ATOM 3399 C C . MET C 1 32 ? 19.353 137.522 42.481 1.00 28.88 32 MET C C 1
ATOM 3400 O O . MET C 1 32 ? 18.865 138.499 43.047 1.00 28.79 32 MET C O 1
ATOM 3405 N N . ARG C 1 33 ? 20.650 137.423 42.199 1.00 28.79 33 ARG C N 1
ATOM 3406 C CA . ARG C 1 33 ? 21.624 138.439 42.619 1.00 28.94 33 ARG C CA 1
ATOM 3407 C C . ARG C 1 33 ? 21.364 139.790 41.935 1.00 29.15 33 ARG C C 1
ATOM 3408 O O . ARG C 1 33 ? 21.619 140.852 42.508 1.00 28.72 33 ARG C O 1
ATOM 3416 N N . ASN C 1 34 ? 20.863 139.744 40.707 1.00 28.90 34 ASN C N 1
ATOM 3417 C CA . ASN C 1 34 ? 20.493 140.964 40.006 1.00 29.63 34 ASN C CA 1
ATOM 3418 C C . ASN C 1 34 ? 19.106 141.467 40.426 1.00 29.32 34 ASN C C 1
ATOM 3419 O O . ASN C 1 34 ? 18.892 142.681 40.540 1.00 30.24 34 ASN C O 1
ATOM 3424 N N . ALA C 1 35 ? 18.188 140.542 40.695 1.00 28.04 35 ALA C N 1
ATOM 3425 C CA . ALA C 1 35 ? 16.796 140.891 41.022 1.00 27.84 35 ALA C CA 1
ATOM 3426 C C . ALA C 1 35 ? 16.631 141.579 42.389 1.00 27.45 35 ALA C C 1
ATOM 3427 O O . ALA C 1 35 ? 15.718 142.384 42.574 1.00 26.97 35 ALA C O 1
ATOM 3429 N N . ILE C 1 36 ? 17.508 141.268 43.341 1.00 26.63 36 ILE C N 1
ATOM 3430 C CA . ILE C 1 36 ? 17.367 141.817 44.686 1.00 26.91 36 ILE C CA 1
ATOM 3431 C C . ILE C 1 36 ? 17.414 143.357 44.707 1.00 27.82 36 ILE C C 1
ATOM 3432 O O . ILE C 1 36 ? 16.777 143.993 45.559 1.00 27.65 36 ILE C O 1
ATOM 3437 N N . ASP C 1 37 ? 18.130 143.948 43.752 1.00 29.04 37 ASP C N 1
ATOM 3438 C CA . ASP C 1 37 ? 18.206 145.405 43.626 1.00 31.14 37 ASP C CA 1
ATOM 3439 C C . ASP C 1 37 ? 16.894 146.087 43.240 1.00 31.78 37 ASP C C 1
ATOM 3440 O O . ASP C 1 37 ? 16.751 147.286 43.422 1.00 32.08 37 ASP C O 1
ATOM 3445 N N . LYS C 1 38 ? 15.939 145.330 42.713 1.00 32.37 38 LYS C N 1
ATOM 3446 C CA . LYS C 1 38 ? 14.682 145.918 42.259 1.00 33.19 38 LYS C CA 1
ATOM 3447 C C . LYS C 1 38 ? 13.585 145.924 43.333 1.00 34.22 38 LYS C C 1
ATOM 3448 O O . LYS C 1 38 ? 13.240 144.878 43.899 1.00 33.38 38 LYS C O 1
ATOM 3454 N N . GLU C 1 39 ? 13.045 147.116 43.589 1.00 35.40 39 GLU C N 1
ATOM 3455 C CA . GLU C 1 39 ? 12.030 147.344 44.627 1.00 37.39 39 GLU C CA 1
ATOM 3456 C C . GLU C 1 39 ? 10.754 146.537 44.374 1.00 37.05 39 GLU C C 1
ATOM 3457 O O . GLU C 1 39 ? 10.084 146.124 45.319 1.00 38.12 39 GLU C O 1
ATOM 3463 N N . ASP C 1 40 ? 10.430 146.292 43.109 1.00 36.57 40 ASP C N 1
ATOM 3464 C CA . ASP C 1 40 ? 9.252 145.496 42.764 1.00 36.09 40 ASP C CA 1
ATOM 3465 C C . ASP C 1 40 ? 9.527 143.983 42.672 1.00 35.07 40 ASP C C 1
ATOM 3466 O O . ASP C 1 40 ? 8.753 143.230 42.060 1.00 34.76 40 ASP C O 1
ATOM 3471 N N . GLU C 1 41 ? 10.626 143.545 43.281 1.00 33.28 41 GLU C N 1
ATOM 3472 C CA . GLU C 1 41 ? 10.932 142.125 43.381 1.00 31.99 41 GLU C CA 1
ATOM 3473 C C . GLU C 1 41 ? 11.240 141.724 44.813 1.00 30.57 41 GLU C C 1
ATOM 3474 O O . GLU C 1 41 ? 11.850 142.488 45.568 1.00 29.95 41 GLU C O 1
ATOM 3480 N N . CYS C 1 42 ? 10.834 140.507 45.164 1.00 28.42 42 CYS C N 1
ATOM 3481 C CA . CYS C 1 42 ? 11.222 139.892 46.418 1.00 27.72 42 CYS C CA 1
ATOM 3482 C C . CYS C 1 42 ? 11.771 138.500 46.138 1.00 27.03 42 CYS C C 1
ATOM 3483 O O . CYS C 1 42 ? 11.012 137.573 45.846 1.00 26.81 42 CYS C O 1
ATOM 3486 N N . ILE C 1 43 ? 13.092 138.354 46.239 1.00 26.07 43 ILE C N 1
ATOM 3487 C CA . ILE C 1 43 ? 13.761 137.124 45.792 1.00 25.79 43 ILE C CA 1
ATOM 3488 C C . ILE C 1 43 ? 13.451 135.898 46.663 1.00 25.76 43 ILE C C 1
ATOM 3489 O O . ILE C 1 43 ? 13.817 134.765 46.315 1.00 24.99 43 ILE C O 1
ATOM 3494 N N . LEU C 1 44 ? 12.749 136.126 47.773 1.00 25.50 44 LEU C N 1
ATOM 3495 C CA . LEU C 1 44 ? 12.275 135.032 48.611 1.00 26.22 44 LEU C CA 1
ATOM 3496 C C . LEU C 1 44 ? 11.349 134.074 47.859 1.00 27.32 44 LEU C C 1
ATOM 3497 O O . LEU C 1 44 ? 11.263 132.899 48.211 1.00 27.48 44 LEU C O 1
ATOM 3502 N N . CYS C 1 45 ? 10.675 134.567 46.823 1.00 28.30 45 CYS C N 1
ATOM 3503 C CA . CYS C 1 45 ? 9.807 133.721 46.015 1.00 30.38 45 CYS C CA 1
ATOM 3504 C C . CYS C 1 45 ? 10.591 132.675 45.207 1.00 31.02 45 CYS C C 1
ATOM 3505 O O . CYS C 1 45 ? 10.008 131.723 44.707 1.00 31.26 45 CYS C O 1
ATOM 3508 N N . LYS C 1 46 ? 11.912 132.838 45.108 1.00 32.14 46 LYS C N 1
ATOM 3509 C CA . LYS C 1 46 ? 12.760 131.948 44.291 1.00 33.26 46 LYS C CA 1
ATOM 3510 C C . LYS C 1 46 ? 13.515 130.867 45.071 1.00 33.58 46 LYS C C 1
ATOM 3511 O O . LYS C 1 46 ? 14.173 130.010 44.469 1.00 33.55 46 LYS C O 1
ATOM 3517 N N . MET C 1 47 ? 13.427 130.903 46.396 1.00 33.86 47 MET C N 1
ATOM 3518 C CA . MET C 1 47 ? 14.235 130.026 47.248 1.00 34.31 47 MET C CA 1
ATOM 3519 C C . MET C 1 47 ? 13.873 128.549 47.113 1.00 34.70 47 MET C C 1
ATOM 3520 O O . MET C 1 47 ? 14.756 127.693 47.075 1.00 34.83 47 MET C O 1
ATOM 3525 N N . GLU C 1 48 ? 12.578 128.262 47.047 1.00 35.04 48 GLU C N 1
ATOM 3526 C CA . GLU C 1 48 ? 12.087 126.906 46.843 1.00 35.87 48 GLU C CA 1
ATOM 3527 C C . GLU C 1 48 ? 12.651 126.324 45.543 1.00 35.22 48 GLU C C 1
ATOM 3528 O O . GLU C 1 48 ? 13.135 125.192 45.529 1.00 35.41 48 GLU C O 1
ATOM 3534 N N . ASP C 1 49 ? 12.591 127.103 44.463 1.00 34.44 49 ASP C N 1
ATOM 3535 C CA . ASP C 1 49 ? 13.163 126.697 43.174 1.00 33.83 49 ASP C CA 1
ATOM 3536 C C . ASP C 1 49 ? 14.654 126.319 43.287 1.00 32.62 49 ASP C C 1
ATOM 3537 O O . ASP C 1 49 ? 15.072 125.261 42.811 1.00 32.07 49 ASP C O 1
ATOM 3542 N N . ILE C 1 50 ? 15.447 127.167 43.931 1.00 31.54 50 ILE C N 1
ATOM 3543 C CA . ILE C 1 50 ? 16.896 126.902 44.036 1.00 30.71 50 ILE C CA 1
ATOM 3544 C C . ILE C 1 50 ? 17.218 125.719 44.942 1.00 30.07 50 ILE C C 1
ATOM 3545 O O . ILE C 1 50 ? 18.119 124.939 44.637 1.00 29.33 50 ILE C O 1
ATOM 3550 N N . HIS C 1 51 ? 16.481 125.575 46.042 1.00 29.47 51 HIS C N 1
ATOM 3551 C CA . HIS C 1 51 ? 16.650 124.407 46.900 1.00 29.55 51 HIS C CA 1
ATOM 3552 C C . HIS C 1 51 ? 16.415 123.128 46.100 1.00 28.90 51 HIS C C 1
ATOM 3553 O O . HIS C 1 51 ? 17.198 122.188 46.199 1.00 28.25 51 HIS C O 1
ATOM 3560 N N . HIS C 1 52 ? 15.360 123.117 45.282 1.00 28.01 52 HIS C N 1
ATOM 3561 C CA . HIS C 1 52 ? 15.045 121.964 44.447 1.00 28.23 52 HIS C CA 1
ATOM 3562 C C . HIS C 1 52 ? 16.127 121.695 43.396 1.00 26.96 52 HIS C C 1
ATOM 3563 O O . HIS C 1 52 ? 16.457 120.543 43.118 1.00 26.55 52 HIS C O 1
ATOM 3570 N N . MET C 1 53 ? 16.667 122.768 42.816 1.00 25.59 53 MET C N 1
ATOM 3571 C CA . MET C 1 53 ? 17.737 122.675 41.835 1.00 24.01 53 MET C CA 1
ATOM 3572 C C . MET C 1 53 ? 18.958 122.012 42.460 1.00 24.93 53 MET C C 1
ATOM 3573 O O . MET C 1 53 ? 19.595 121.156 41.844 1.00 24.60 53 MET C O 1
ATOM 3578 N N . LEU C 1 54 ? 19.273 122.401 43.692 1.00 25.34 54 LEU C N 1
ATOM 3579 C CA . LEU C 1 54 ? 20.417 121.820 44.385 1.00 26.52 54 LEU C CA 1
ATOM 3580 C C . LEU C 1 54 ? 20.151 120.368 44.810 1.00 26.86 54 LEU C C 1
ATOM 3581 O O . LEU C 1 54 ? 21.075 119.542 44.842 1.00 27.08 54 LEU C O 1
ATOM 3586 N N . ALA C 1 55 ? 18.893 120.062 45.136 1.00 26.84 55 ALA C N 1
ATOM 3587 C CA . ALA C 1 55 ? 18.502 118.678 45.415 1.00 27.53 55 ALA C CA 1
ATOM 3588 C C . ALA C 1 55 ? 18.708 117.805 44.166 1.00 27.70 55 ALA C C 1
ATOM 3589 O O . ALA C 1 55 ? 19.180 116.662 44.269 1.00 27.67 55 ALA C O 1
ATOM 3591 N N . ASN C 1 56 ? 18.348 118.350 43.002 1.00 27.22 56 ASN C N 1
ATOM 3592 C CA . ASN C 1 56 ? 18.582 117.694 41.720 1.00 27.12 56 ASN C CA 1
ATOM 3593 C C . ASN C 1 56 ? 20.081 117.496 41.427 1.00 26.75 56 ASN C C 1
ATOM 3594 O O . ASN C 1 56 ? 20.493 116.429 40.977 1.00 26.84 56 ASN C O 1
ATOM 3599 N N . VAL C 1 57 ? 20.895 118.516 41.667 1.00 26.23 57 VAL C N 1
ATOM 3600 C CA . VAL C 1 57 ? 22.349 118.347 41.541 1.00 26.18 57 VAL C CA 1
ATOM 3601 C C . VAL C 1 57 ? 22.789 117.138 42.366 1.00 26.24 57 VAL C C 1
ATOM 3602 O O . VAL C 1 57 ? 23.517 116.283 41.870 1.00 25.70 57 VAL C O 1
ATOM 3606 N N . GLN C 1 58 ? 22.330 117.065 43.614 1.00 26.54 58 GLN C N 1
ATOM 3607 C CA . GLN C 1 58 ? 22.787 116.021 44.546 1.00 27.94 58 GLN C CA 1
ATOM 3608 C C . GLN C 1 58 ? 22.376 114.644 44.029 1.00 27.15 58 GLN C C 1
ATOM 3609 O O . GLN C 1 58 ? 23.171 113.714 44.046 1.00 26.67 58 GLN C O 1
ATOM 3615 N N . THR C 1 59 ? 21.140 114.549 43.538 1.00 27.06 59 THR C N 1
ATOM 3616 C CA . THR C 1 59 ? 20.581 113.308 43.022 1.00 27.66 59 THR C CA 1
ATOM 3617 C C . THR C 1 59 ? 21.319 112.846 41.773 1.00 26.83 59 THR C C 1
ATOM 3618 O O . THR C 1 59 ? 21.645 111.660 41.640 1.00 26.97 59 THR C O 1
ATOM 3622 N N . LEU C 1 60 ? 21.593 113.780 40.864 1.00 26.14 60 LEU C N 1
ATOM 3623 C CA . LEU C 1 60 ? 22.270 113.454 39.601 1.00 25.14 60 LEU C CA 1
ATOM 3624 C C . LEU C 1 60 ? 23.710 113.038 39.844 1.00 24.48 60 LEU C C 1
ATOM 3625 O O . LEU C 1 60 ? 24.186 112.061 39.261 1.00 23.66 60 LEU C O 1
ATOM 3630 N N . ALA C 1 61 ? 24.401 113.768 40.717 1.00 23.61 61 ALA C N 1
ATOM 3631 C CA . ALA C 1 61 ? 25.789 113.451 41.023 1.00 23.82 61 ALA C CA 1
ATOM 3632 C C . ALA C 1 61 ? 25.918 112.070 41.667 1.00 24.09 61 ALA C C 1
ATOM 3633 O O . ALA C 1 61 ? 26.850 111.313 41.359 1.00 23.76 61 ALA C O 1
ATOM 3635 N N . ALA C 1 62 ? 24.994 111.759 42.577 1.00 23.95 62 ALA C N 1
ATOM 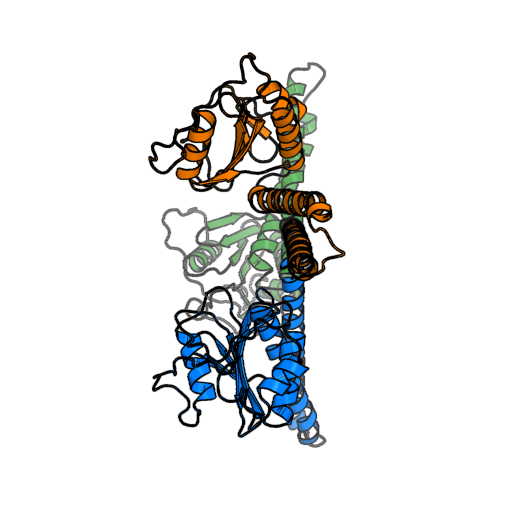3636 C CA . ALA C 1 62 ? 25.011 110.475 43.264 1.00 24.30 62 ALA C CA 1
ATOM 3637 C C . ALA C 1 62 ? 24.778 109.341 42.266 1.00 23.93 62 ALA C C 1
ATOM 3638 O O . ALA C 1 62 ? 25.475 108.330 42.303 1.00 24.43 62 ALA C O 1
ATOM 3640 N N . THR C 1 63 ? 23.806 109.515 41.378 1.00 23.25 63 THR C N 1
ATOM 3641 C CA . THR C 1 63 ? 23.555 108.558 40.308 1.00 23.47 63 THR C CA 1
ATOM 3642 C C . THR C 1 63 ? 24.798 108.395 39.432 1.00 23.40 63 THR C C 1
ATOM 3643 O O . THR C 1 63 ? 25.167 107.273 39.058 1.00 23.13 63 THR C O 1
ATOM 3647 N N . TYR C 1 64 ? 25.450 109.511 39.110 1.00 23.25 64 TYR C N 1
ATOM 3648 C CA . TYR C 1 64 ? 26.668 109.457 38.315 1.00 23.48 64 TYR C CA 1
ATOM 3649 C C . TYR C 1 64 ? 27.753 108.611 38.986 1.00 23.38 64 TYR C C 1
ATOM 3650 O O . TYR C 1 64 ? 28.326 107.713 38.360 1.00 22.80 64 TYR C O 1
ATOM 3659 N N . TYR C 1 65 ? 28.057 108.908 40.245 1.00 23.91 65 TYR C N 1
ATOM 3660 C CA . TYR C 1 65 ? 29.133 108.193 40.925 1.00 24.29 65 TYR C CA 1
ATOM 3661 C C . TYR C 1 65 ? 28.847 106.717 41.184 1.00 24.39 65 TYR C C 1
ATOM 3662 O O . TYR C 1 65 ? 29.763 105.895 41.128 1.00 25.13 65 TYR C O 1
ATOM 3671 N N . ILE C 1 66 ? 27.595 106.381 41.468 1.00 24.80 66 ILE C N 1
ATOM 3672 C CA . ILE C 1 66 ? 27.212 104.975 41.627 1.00 25.60 66 ILE C CA 1
ATOM 3673 C C . ILE C 1 66 ? 27.492 104.245 40.308 1.00 25.82 66 ILE C C 1
ATOM 3674 O O . ILE C 1 66 ? 28.135 103.198 40.308 1.00 26.35 66 ILE C O 1
ATOM 3679 N N . GLN C 1 67 ? 27.046 104.831 39.196 1.00 25.95 67 GLN C N 1
ATOM 3680 C CA . GLN C 1 67 ? 27.277 104.270 37.863 1.00 25.86 67 GLN C CA 1
ATOM 3681 C C . GLN C 1 67 ? 28.765 104.146 37.526 1.00 25.70 67 GLN C C 1
ATOM 3682 O O . GLN C 1 67 ? 29.223 103.086 37.112 1.00 26.28 67 GLN C O 1
ATOM 3688 N N . ALA C 1 68 ? 29.514 105.225 37.719 1.00 25.19 68 ALA C N 1
ATOM 3689 C CA . ALA C 1 68 ? 30.936 105.246 37.401 1.00 24.46 68 ALA C CA 1
ATOM 3690 C C . ALA C 1 68 ? 31.765 104.284 38.255 1.00 24.13 68 ALA C C 1
ATOM 3691 O O . ALA C 1 68 ? 32.651 103.586 37.742 1.00 23.61 68 ALA C O 1
ATOM 3693 N N . TYR C 1 69 ? 31.473 104.236 39.551 1.00 23.80 69 TYR C N 1
ATOM 3694 C CA . TYR C 1 69 ? 32.247 103.397 40.471 1.00 23.93 69 TYR C CA 1
ATOM 3695 C C . TYR C 1 69 ? 31.851 101.922 40.457 1.00 23.73 69 TYR C C 1
ATOM 3696 O O . TYR C 1 69 ? 32.690 101.056 40.719 1.00 23.55 69 TYR C O 1
ATOM 3705 N N . LEU C 1 70 ? 30.581 101.647 40.169 1.00 23.38 70 LEU C N 1
ATOM 3706 C CA . LEU C 1 70 ? 30.046 100.290 40.294 1.00 23.80 70 LEU C CA 1
ATOM 3707 C C . LEU C 1 70 ? 29.784 99.564 38.980 1.00 24.03 70 LEU C C 1
ATOM 3708 O O . LEU C 1 70 ? 29.859 98.340 38.940 1.00 23.68 70 LEU C O 1
ATOM 3713 N N . SER C 1 71 ? 29.485 100.294 37.906 1.00 24.30 71 SER C N 1
ATOM 3714 C CA . SER C 1 71 ? 29.118 99.618 36.657 1.00 25.04 71 SER C CA 1
ATOM 3715 C C . SER C 1 71 ? 30.134 98.579 36.127 1.00 25.10 71 SER C C 1
ATOM 3716 O O . SER C 1 71 ? 29.705 97.583 35.549 1.00 25.43 71 SER C O 1
ATOM 3719 N N . PRO C 1 72 ? 31.458 98.809 36.302 1.00 24.87 72 PRO C N 1
ATOM 3720 C CA . PRO C 1 72 ? 32.397 97.775 35.866 1.00 24.82 72 PRO C CA 1
ATOM 3721 C C . PRO C 1 72 ? 32.363 96.500 36.703 1.00 24.65 72 PRO C C 1
ATOM 3722 O O . PRO C 1 72 ? 32.907 95.473 36.272 1.00 24.39 72 PRO C O 1
ATOM 3726 N N . TYR C 1 73 ? 31.737 96.565 37.881 1.00 23.68 73 TYR C N 1
ATOM 3727 C CA . TYR C 1 73 ? 31.848 95.488 38.863 1.00 23.12 73 TYR C CA 1
ATOM 3728 C C . TYR C 1 73 ? 30.554 94.783 39.224 1.00 22.82 73 TYR C C 1
ATOM 3729 O O . TYR C 1 73 ? 30.578 93.708 39.822 1.00 22.30 73 TYR C O 1
ATOM 3738 N N . THR C 1 74 ? 29.427 95.374 38.850 1.00 22.26 74 THR C N 1
ATOM 3739 C CA . THR C 1 74 ? 28.144 94.746 39.092 1.00 23.05 74 THR C CA 1
ATOM 3740 C C . THR C 1 74 ? 27.165 95.170 38.022 1.00 22.96 74 THR C C 1
ATOM 3741 O O . THR C 1 74 ? 27.277 96.265 37.474 1.00 23.46 74 THR C O 1
ATOM 3745 N N . GLU C 1 75 ? 26.212 94.297 37.720 1.00 23.27 75 GLU C N 1
ATOM 3746 C CA . GLU C 1 75 ? 25.098 94.657 36.851 1.00 23.50 75 GLU C CA 1
ATOM 3747 C C . GLU C 1 75 ? 23.831 94.914 37.664 1.00 23.58 75 GLU C C 1
ATOM 3748 O O . GLU C 1 75 ? 22.740 95.110 37.109 1.00 22.90 75 GLU C O 1
ATOM 3754 N N . SER C 1 76 ? 23.988 94.921 38.982 1.00 22.71 76 SER C N 1
ATOM 3755 C CA . SER C 1 76 ? 22.860 95.044 39.888 1.00 23.63 76 SER C CA 1
ATOM 3756 C C . SER C 1 76 ? 22.718 96.397 40.593 1.00 23.79 76 SER C C 1
ATOM 3757 O O . SER C 1 76 ? 22.075 96.478 41.629 1.00 23.97 76 SER C O 1
ATOM 3760 N N . SER C 1 77 ? 23.281 97.463 40.043 1.00 24.54 77 SER C N 1
ATOM 3761 C CA . SER C 1 77 ? 23.238 98.731 40.776 1.00 25.69 77 SER C CA 1
ATOM 3762 C C . SER C 1 77 ? 21.826 99.290 40.936 1.00 25.81 77 SER C C 1
ATOM 3763 O O . SER C 1 77 ? 21.537 99.912 41.948 1.00 26.27 77 SER C O 1
ATOM 3766 N N . SER C 1 78 ? 20.931 99.034 39.982 1.00 26.24 78 SER C N 1
ATOM 3767 C CA . SER C 1 78 ? 19.561 99.523 40.109 1.00 26.77 78 SER C CA 1
ATOM 3768 C C . SER C 1 78 ? 18.800 98.824 41.257 1.00 26.16 78 SER C C 1
ATOM 3769 O O . SER C 1 78 ? 18.079 99.468 42.029 1.00 25.51 78 SER C O 1
ATOM 3772 N N . PHE C 1 79 ? 19.010 97.517 41.387 1.00 25.11 79 PHE C N 1
ATOM 3773 C CA . PHE C 1 79 ? 18.425 96.722 42.459 1.00 24.95 79 PHE C CA 1
ATOM 3774 C C . PHE C 1 79 ? 18.956 97.184 43.815 1.00 24.82 79 PHE C C 1
ATOM 3775 O O . PHE C 1 79 ? 18.201 97.301 44.784 1.00 24.71 79 PHE C O 1
ATOM 3783 N N . ILE C 1 80 ? 20.265 97.415 43.883 1.00 24.12 80 ILE C N 1
ATOM 3784 C CA . ILE C 1 80 ? 20.898 97.910 45.105 1.00 24.35 80 ILE C CA 1
ATOM 3785 C C . ILE C 1 80 ? 20.324 99.299 45.459 1.00 25.10 80 ILE C C 1
ATOM 3786 O O . ILE C 1 80 ? 19.932 99.529 46.606 1.00 25.02 80 ILE C O 1
ATOM 3791 N N . THR C 1 81 ? 20.232 100.190 44.470 1.00 25.15 81 THR C N 1
ATOM 3792 C CA . THR C 1 81 ? 19.718 101.546 44.710 1.00 26.08 81 THR C CA 1
ATOM 3793 C C . THR C 1 81 ? 18.264 101.515 45.190 1.00 26.04 81 THR C C 1
ATOM 3794 O O . THR C 1 81 ? 17.896 102.249 46.102 1.00 26.11 81 THR C O 1
ATOM 3798 N N . THR C 1 82 ? 17.442 100.655 44.583 1.00 26.11 82 THR C N 1
ATOM 3799 C CA . THR C 1 82 ? 16.065 100.490 45.029 1.00 26.30 82 THR C CA 1
ATOM 3800 C C . THR C 1 82 ? 15.997 100.021 46.484 1.00 25.95 82 THR C C 1
ATOM 3801 O O . THR C 1 82 ? 15.242 100.573 47.282 1.00 25.59 82 THR C O 1
ATOM 3805 N N . ALA C 1 83 ? 16.793 99.017 46.831 1.00 25.92 83 ALA C N 1
ATOM 3806 C CA . ALA C 1 83 ? 16.809 98.525 48.203 1.00 26.16 83 ALA C CA 1
ATOM 3807 C C . ALA C 1 83 ? 17.209 99.644 49.182 1.00 26.59 83 ALA C C 1
ATOM 3808 O O . ALA C 1 83 ? 16.577 99.827 50.221 1.00 26.84 83 ALA C O 1
ATOM 3810 N N . ILE C 1 84 ? 18.257 100.381 48.827 1.00 27.29 84 ILE C N 1
ATOM 3811 C CA . ILE C 1 84 ? 18.775 101.503 49.612 1.00 28.05 84 ILE C CA 1
ATOM 3812 C C . ILE C 1 84 ? 17.734 102.597 49.867 1.00 27.89 84 ILE C C 1
ATOM 3813 O O . ILE C 1 84 ? 17.622 103.091 50.985 1.00 27.94 84 ILE C O 1
ATOM 3818 N N . GLN C 1 85 ? 16.998 102.970 48.823 1.00 28.12 85 GLN C N 1
ATOM 3819 C CA . GLN C 1 85 ? 15.915 103.949 48.912 1.00 28.90 85 GLN C CA 1
ATOM 3820 C C . GLN C 1 85 ? 14.847 103.478 49.882 1.00 28.34 85 GLN C C 1
ATOM 3821 O O . GLN C 1 85 ? 14.390 104.255 50.720 1.00 28.43 85 GLN C O 1
ATOM 3827 N N . HIS C 1 86 ? 14.445 102.210 49.761 1.00 27.70 86 HIS C N 1
ATOM 3828 C CA . HIS C 1 86 ? 13.434 101.626 50.639 1.00 27.38 86 HIS C CA 1
ATOM 3829 C C . HIS C 1 86 ? 13.900 101.568 52.084 1.00 27.02 86 HIS C C 1
ATOM 3830 O O . HIS C 1 86 ? 13.157 101.924 53.008 1.00 26.74 86 HIS C O 1
ATOM 3837 N N . LEU C 1 87 ? 15.137 101.121 52.280 1.00 26.01 87 LEU C N 1
ATOM 3838 C CA . LEU C 1 87 ? 15.707 101.059 53.618 1.00 26.01 87 LEU C CA 1
ATOM 3839 C C . LEU C 1 87 ? 15.828 102.447 54.237 1.00 26.53 87 LEU C C 1
ATOM 3840 O O . LEU C 1 87 ? 15.514 102.624 55.409 1.00 27.15 87 LEU C O 1
ATOM 3845 N N . SER C 1 88 ? 16.280 103.422 53.451 1.00 26.73 88 SER C N 1
ATOM 3846 C CA . SER C 1 88 ? 16.404 104.802 53.924 1.00 27.53 88 SER C CA 1
ATOM 3847 C C . SER C 1 88 ? 15.074 105.348 54.441 1.00 28.15 88 SER C C 1
ATOM 3848 O O . SER C 1 88 ? 14.997 105.859 55.551 1.00 28.27 88 SER C O 1
ATOM 3851 N N . ALA C 1 89 ? 14.033 105.217 53.623 1.00 29.08 89 ALA C N 1
ATOM 3852 C CA . ALA C 1 89 ? 12.690 105.670 53.962 1.00 29.95 89 ALA C CA 1
ATOM 3853 C C . ALA C 1 89 ? 12.186 105.088 55.291 1.00 30.85 89 ALA C C 1
ATOM 3854 O O . ALA C 1 89 ? 11.535 105.782 56.075 1.00 31.34 89 ALA C O 1
ATOM 3856 N N . ARG C 1 90 ? 12.505 103.819 55.544 1.00 30.90 90 ARG C N 1
ATOM 3857 C CA . ARG C 1 90 ? 12.068 103.119 56.743 1.00 31.69 90 ARG C CA 1
ATOM 3858 C C . ARG C 1 90 ? 13.034 103.333 57.909 1.00 31.13 90 ARG C C 1
ATOM 3859 O O . ARG C 1 90 ? 12.767 102.890 59.028 1.00 30.98 90 ARG C O 1
ATOM 3867 N N . LYS C 1 91 ? 14.153 104.011 57.642 1.00 30.78 91 LYS C N 1
ATOM 3868 C CA . LYS C 1 91 ? 15.239 104.169 58.616 1.0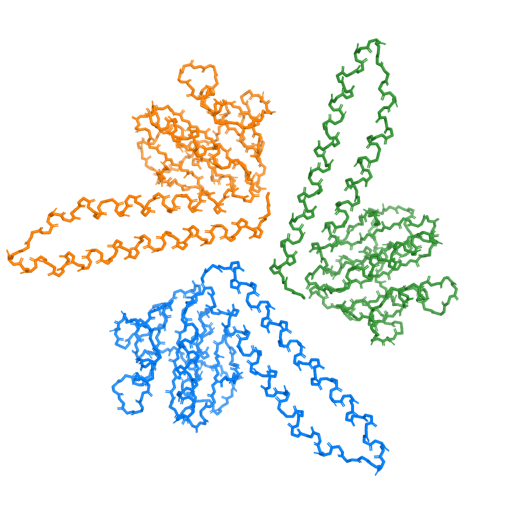0 31.05 91 LYS C CA 1
ATOM 3869 C C . LYS C 1 91 ? 15.765 102.837 59.150 1.00 30.06 91 LYS C C 1
ATOM 3870 O O . LYS C 1 91 ? 16.024 102.692 60.345 1.00 30.64 91 LYS C O 1
ATOM 3876 N N . HIS C 1 92 ? 15.929 101.866 58.254 1.00 28.97 92 HIS C N 1
ATOM 3877 C CA . HIS C 1 92 ? 16.536 100.580 58.606 1.00 27.90 92 HIS C CA 1
ATOM 3878 C C . HIS C 1 92 ? 18.028 100.624 58.325 1.00 27.34 92 HIS C C 1
ATOM 3879 O O . HIS C 1 92 ? 18.432 100.803 57.173 1.00 27.17 92 HIS C O 1
ATOM 3886 N N . GLY C 1 93 ? 18.838 100.474 59.372 1.00 26.24 93 GLY C N 1
ATOM 3887 C CA . GLY C 1 93 ? 20.286 100.433 59.219 1.00 26.22 93 GLY C CA 1
ATOM 3888 C C . GLY C 1 93 ? 20.729 99.374 58.227 1.00 25.60 93 GLY C C 1
ATOM 3889 O O . GLY C 1 93 ? 20.227 98.257 58.241 1.00 25.46 93 GLY C O 1
ATOM 3890 N N . ALA C 1 94 ? 21.660 99.731 57.346 1.00 24.95 94 ALA C N 1
ATOM 3891 C CA . ALA C 1 94 ? 22.147 98.793 56.347 1.00 24.14 94 ALA C CA 1
ATOM 3892 C C . ALA C 1 94 ? 23.605 99.046 56.049 1.00 23.42 94 ALA C C 1
ATOM 3893 O O . ALA C 1 94 ? 24.085 100.168 56.189 1.00 23.29 94 ALA C O 1
ATOM 3895 N N . LEU C 1 95 ? 24.299 97.991 55.636 1.00 22.77 95 LEU C N 1
ATOM 3896 C CA . LEU C 1 95 ? 25.724 98.049 55.360 1.00 22.08 95 LEU C CA 1
ATOM 3897 C C . LEU C 1 95 ? 26.002 97.067 54.236 1.00 21.99 95 LEU C C 1
ATOM 3898 O O . LEU C 1 95 ? 25.952 95.853 54.439 1.00 22.09 95 LEU C O 1
ATOM 3903 N N . ILE C 1 96 ? 26.254 97.599 53.044 1.00 21.43 96 ILE C N 1
ATOM 3904 C CA . ILE C 1 96 ? 26.372 96.775 51.842 1.00 21.07 96 ILE C CA 1
ATOM 3905 C C . ILE C 1 96 ? 27.713 96.998 51.157 1.00 20.69 96 ILE C C 1
ATOM 3906 O O . ILE C 1 96 ? 27.963 98.072 50.607 1.00 20.45 96 ILE C O 1
ATOM 3911 N N . VAL C 1 97 ? 28.568 95.978 51.208 1.00 21.22 97 VAL C N 1
ATOM 3912 C CA . VAL C 1 97 ? 29.883 96.007 50.566 1.00 21.36 97 VAL C CA 1
ATOM 3913 C C . VAL C 1 97 ? 29.746 95.565 49.113 1.00 21.69 97 VAL C C 1
ATOM 3914 O O . VAL C 1 97 ? 29.266 94.459 48.841 1.00 21.41 97 VAL C O 1
ATOM 3918 N N . VAL C 1 98 ? 30.187 96.402 48.177 1.00 21.27 98 VAL C N 1
ATOM 3919 C CA . VAL C 1 98 ? 30.284 95.939 46.799 1.00 21.30 98 VAL C CA 1
ATOM 3920 C C . VAL C 1 98 ? 31.749 95.693 46.449 1.00 21.84 98 VAL C C 1
ATOM 3921 O O . VAL C 1 98 ? 32.554 96.626 46.420 1.00 21.27 98 VAL C O 1
ATOM 3925 N N . GLU C 1 99 ? 32.091 94.425 46.220 1.00 21.76 99 GLU C N 1
ATOM 3926 C CA . GLU C 1 99 ? 33.452 94.068 45.846 1.00 21.81 99 GLU C CA 1
ATOM 3927 C C . GLU C 1 99 ? 33.793 94.675 44.500 1.00 22.39 99 GLU C C 1
ATOM 3928 O O . GLU C 1 99 ? 32.969 94.647 43.561 1.00 21.17 99 GLU C O 1
ATOM 3934 N N . ARG C 1 100 ? 34.995 95.238 44.401 1.00 22.24 100 ARG C N 1
ATOM 3935 C CA . ARG C 1 100 ? 35.415 95.833 43.127 1.00 23.37 100 ARG C CA 1
ATOM 3936 C C . ARG C 1 100 ? 36.592 95.032 42.532 1.00 23.49 100 ARG C C 1
ATOM 3937 O O . ARG C 1 100 ? 36.450 93.831 42.302 1.00 23.08 100 ARG C O 1
ATOM 3945 N N . ASN C 1 101 ? 37.732 95.664 42.288 1.00 24.25 101 ASN C N 1
ATOM 3946 C CA . ASN C 1 101 ? 38.860 94.949 41.686 1.00 25.98 101 ASN C CA 1
ATOM 3947 C C . ASN C 1 101 ? 39.584 94.052 42.685 1.00 26.45 101 ASN C C 1
ATOM 3948 O O . ASN C 1 101 ? 40.192 93.046 42.299 1.00 26.98 101 ASN C O 1
ATOM 3953 N N . GLU C 1 102 ? 39.535 94.422 43.963 1.00 26.26 102 GLU C N 1
ATOM 3954 C CA . GLU C 1 102 ? 40.262 93.692 44.988 1.00 26.45 102 GLU C CA 1
ATOM 3955 C C . GLU C 1 102 ? 39.393 92.720 45.776 1.00 26.60 102 GLU C C 1
ATOM 3956 O O . GLU C 1 102 ? 38.280 93.023 46.209 1.00 25.88 102 GLU C O 1
ATOM 3962 N N . THR C 1 103 ? 39.956 91.536 45.940 1.00 26.59 103 THR C N 1
ATOM 3963 C CA . THR C 1 103 ? 39.372 90.409 46.630 1.00 26.91 103 THR C CA 1
ATOM 3964 C C . THR C 1 103 ? 39.350 90.678 48.157 1.00 26.29 103 THR C C 1
ATOM 3965 O O . THR C 1 103 ? 40.271 91.290 48.690 1.00 25.76 103 THR C O 1
ATOM 3969 N N . LEU C 1 104 ? 38.310 90.224 48.855 1.00 25.35 104 LEU C N 1
ATOM 3970 C CA . LEU C 1 104 ? 38.042 90.682 50.228 1.00 24.73 104 LEU C CA 1
ATOM 3971 C C . LEU C 1 104 ? 37.988 89.617 51.326 1.00 24.49 104 LEU C C 1
ATOM 3972 O O . LEU C 1 104 ? 37.703 89.938 52.487 1.00 23.56 104 LEU C O 1
ATOM 3977 N N . GLU C 1 105 ? 38.258 88.362 50.979 1.00 24.51 105 GLU C N 1
ATOM 3978 C CA . GLU C 1 105 ? 38.056 87.261 51.925 1.00 25.08 105 GLU C CA 1
ATOM 3979 C C . GLU C 1 105 ? 38.979 87.300 53.145 1.00 24.86 105 GLU C C 1
ATOM 3980 O O . GLU C 1 105 ? 38.631 86.767 54.192 1.00 24.61 105 GLU C O 1
ATOM 3986 N N . ALA C 1 106 ? 40.140 87.938 53.012 1.00 24.02 106 ALA C N 1
ATOM 3987 C CA . ALA C 1 106 ? 41.069 88.049 54.135 1.00 24.23 106 ALA C CA 1
ATOM 3988 C C . ALA C 1 106 ? 40.704 89.220 55.047 1.00 23.94 106 ALA C C 1
ATOM 3989 O O . ALA C 1 106 ? 41.204 89.317 56.158 1.00 23.30 106 ALA C O 1
ATOM 3991 N N . LEU C 1 107 ? 39.828 90.107 54.569 1.00 23.64 107 LEU C N 1
ATOM 3992 C CA . LEU C 1 107 ? 39.483 91.314 55.326 1.00 23.52 107 LEU C CA 1
ATOM 3993 C C . LEU C 1 107 ? 38.124 91.242 56.017 1.00 24.15 107 LEU C C 1
ATOM 3994 O O . LEU C 1 107 ? 37.851 92.002 56.962 1.00 23.97 107 LEU C O 1
ATOM 3999 N N . ILE C 1 108 ? 37.280 90.333 55.531 1.00 24.41 108 ILE C N 1
ATOM 4000 C CA . ILE C 1 108 ? 35.909 90.190 56.009 1.00 24.46 108 ILE C CA 1
ATOM 4001 C C . ILE C 1 108 ? 35.770 88.865 56.750 1.00 24.61 108 ILE C C 1
ATOM 4002 O O . ILE C 1 108 ? 36.167 87.814 56.239 1.00 25.17 108 ILE C O 1
ATOM 4007 N N . GLN C 1 109 ? 35.244 88.913 57.966 1.00 24.62 109 GLN C N 1
ATOM 4008 C CA . GLN C 1 109 ? 34.898 87.685 58.657 1.00 25.13 109 GLN C CA 1
ATOM 4009 C C . GLN C 1 109 ? 33.446 87.347 58.340 1.00 24.15 109 GLN C C 1
ATOM 4010 O O . GLN C 1 109 ? 32.533 88.113 58.661 1.00 23.79 109 GLN C O 1
ATOM 4016 N N . THR C 1 110 ? 33.252 86.192 57.722 1.00 24.04 110 THR C N 1
ATOM 4017 C CA . THR C 1 110 ? 31.949 85.813 57.162 1.00 24.00 110 THR C CA 1
ATOM 4018 C C . THR C 1 110 ? 30.969 85.485 58.283 1.00 24.02 110 THR C C 1
ATOM 4019 O O . THR C 1 110 ? 31.331 84.810 59.252 1.00 23.29 110 THR C O 1
ATOM 4023 N N . GLY C 1 111 ? 29.738 85.987 58.155 1.00 23.36 111 GLY C N 1
ATOM 4024 C CA . GLY C 1 111 ? 28.659 85.625 59.073 1.00 23.38 111 GLY C CA 1
ATOM 4025 C C . GLY C 1 111 ? 27.968 84.385 58.546 1.00 23.44 111 GLY C C 1
ATOM 4026 O O . GLY C 1 111 ? 28.327 83.267 58.896 1.00 23.00 111 GLY C O 1
ATOM 4027 N N . THR C 1 112 ? 26.977 84.588 57.682 1.00 23.03 112 THR C N 1
ATOM 4028 C CA . THR C 1 112 ? 26.254 83.492 57.056 1.00 22.64 112 THR C CA 1
ATOM 4029 C C . THR C 1 112 ? 26.457 83.578 55.542 1.00 22.37 112 THR C C 1
ATOM 4030 O O . THR C 1 112 ? 26.316 84.640 54.969 1.00 22.45 112 THR C O 1
ATOM 4034 N N . THR C 1 113 ? 26.788 82.456 54.907 1.00 21.75 113 THR C N 1
ATOM 4035 C CA . THR C 1 113 ? 26.957 82.395 53.459 1.00 20.76 113 THR C CA 1
ATOM 4036 C C . THR C 1 113 ? 25.591 82.170 52.812 1.00 20.45 113 THR C C 1
ATOM 4037 O O . THR C 1 113 ? 24.827 81.300 53.247 1.00 19.76 113 THR C O 1
ATOM 4041 N N . LEU C 1 114 ? 25.296 82.973 51.794 1.00 20.13 114 LEU C N 1
ATOM 4042 C CA . LEU C 1 114 ? 24.053 82.874 51.026 1.00 20.43 114 LEU C CA 1
ATOM 4043 C C . LEU C 1 114 ? 24.302 82.454 49.580 1.00 20.50 114 LEU C C 1
ATOM 4044 O O . LEU C 1 114 ? 23.577 81.601 49.051 1.00 20.81 114 LEU C O 1
ATOM 4049 N N . ASN C 1 115 ? 25.297 83.070 48.924 1.00 20.37 115 ASN C N 1
ATOM 4050 C CA . ASN C 1 115 ? 25.526 82.847 47.487 1.00 19.96 115 ASN C CA 1
ATOM 4051 C C . ASN C 1 115 ? 24.200 82.949 46.724 1.00 19.56 115 ASN C C 1
ATOM 4052 O O . ASN C 1 115 ? 23.898 82.116 45.856 1.00 19.82 115 ASN C O 1
ATOM 4057 N N . ALA C 1 116 ? 23.429 83.992 47.036 1.00 18.92 116 ALA C N 1
ATOM 4058 C CA . ALA C 1 116 ? 22.055 84.169 46.495 1.00 18.88 116 ALA C CA 1
ATOM 4059 C C . ALA C 1 116 ? 21.980 85.126 45.325 1.00 19.21 116 ALA C C 1
ATOM 4060 O O . ALA C 1 116 ? 22.807 86.025 45.196 1.00 19.31 116 ALA C O 1
ATOM 4062 N N . HIS C 1 117 ? 20.944 84.954 44.499 1.00 19.25 117 HIS C N 1
ATOM 4063 C CA . HIS C 1 117 ? 20.582 85.927 43.507 1.00 19.89 117 HIS C CA 1
ATOM 4064 C C . HIS C 1 117 ? 20.268 87.245 44.205 1.00 20.17 117 HIS C C 1
ATOM 4065 O O . HIS C 1 117 ? 19.497 87.285 45.171 1.00 20.05 117 HIS C O 1
ATOM 4072 N N . LEU C 1 118 ? 20.899 88.325 43.743 1.00 20.61 118 LEU C N 1
ATOM 4073 C CA . LEU C 1 118 ? 20.680 89.637 44.349 1.00 20.58 118 LEU C CA 1
ATOM 4074 C C . LEU C 1 118 ? 19.392 90.224 43.825 1.00 20.87 118 LEU C C 1
ATOM 4075 O O . LEU C 1 118 ? 19.241 90.401 42.621 1.00 20.00 118 LEU C O 1
ATOM 4080 N N . THR C 1 119 ? 18.464 90.509 44.742 1.00 21.57 119 THR C N 1
ATOM 4081 C CA . THR C 1 119 ? 17.242 91.246 44.420 1.00 21.81 119 THR C CA 1
ATOM 4082 C C . THR C 1 119 ? 17.028 92.270 45.517 1.00 21.91 119 THR C C 1
ATOM 4083 O O . THR C 1 119 ? 17.559 92.121 46.611 1.00 22.28 119 THR C O 1
ATOM 4087 N N . ALA C 1 120 ? 16.250 93.304 45.230 1.00 22.08 120 ALA C N 1
ATOM 4088 C CA . ALA C 1 120 ? 15.913 94.277 46.260 1.00 22.65 120 ALA C CA 1
ATOM 4089 C C . ALA C 1 120 ? 15.124 93.683 47.443 1.00 22.74 120 ALA C C 1
ATOM 4090 O O . ALA C 1 120 ? 15.511 93.913 48.593 1.00 23.16 120 ALA C O 1
ATOM 4092 N N . PRO C 1 121 ? 14.036 92.900 47.187 1.00 22.58 121 PRO C N 1
ATOM 4093 C CA . PRO C 1 121 ? 13.374 92.289 48.345 1.00 22.58 121 PRO C CA 1
ATOM 4094 C C . PRO C 1 121 ? 14.327 91.521 49.280 1.00 22.37 121 PRO C C 1
ATOM 4095 O O . PRO C 1 121 ? 14.171 91.598 50.495 1.00 22.86 121 PRO C O 1
ATOM 4099 N N . LEU C 1 122 ? 15.291 90.786 48.733 1.00 21.91 122 LEU C N 1
ATOM 4100 C CA . LEU C 1 122 ? 16.202 90.039 49.597 1.00 21.53 122 LEU C CA 1
ATOM 4101 C C . LEU C 1 122 ? 17.112 90.953 50.414 1.00 21.74 122 LEU C C 1
ATOM 4102 O O . LEU C 1 122 ? 17.304 90.741 51.616 1.00 22.27 122 LEU C O 1
ATOM 4107 N N . LEU C 1 123 ? 17.665 91.983 49.784 1.00 22.44 123 LEU C N 1
ATOM 4108 C CA . LEU C 1 123 ? 18.473 92.958 50.533 1.00 22.75 123 LEU C CA 1
ATOM 4109 C C . LEU C 1 123 ? 17.643 93.603 51.653 1.00 23.52 123 LEU C C 1
ATOM 4110 O O . LEU C 1 123 ? 18.111 93.778 52.780 1.00 23.58 123 LEU C O 1
ATOM 4115 N N . GLU C 1 124 ? 16.408 93.965 51.332 1.00 23.85 124 GLU C N 1
ATOM 4116 C CA . GLU C 1 124 ? 15.531 94.601 52.312 1.00 24.64 124 GLU C CA 1
ATOM 4117 C C . GLU C 1 124 ? 15.135 93.655 53.443 1.00 24.72 124 GLU C C 1
ATOM 4118 O O . GLU C 1 124 ? 14.980 94.083 54.583 1.00 25.48 124 GLU C O 1
ATOM 4124 N N . SER C 1 125 ? 14.971 92.371 53.124 1.00 24.61 125 SER C N 1
ATOM 4125 C CA . SER C 1 125 ? 14.654 91.367 54.124 1.00 24.30 125 SER C CA 1
ATOM 4126 C C . SER C 1 125 ? 15.831 91.174 55.083 1.00 24.08 125 SER C C 1
ATOM 4127 O O . SER C 1 125 ? 15.650 91.115 56.302 1.00 23.53 125 SER C O 1
ATOM 4130 N N . ILE C 1 126 ? 17.037 91.095 54.530 1.00 23.72 126 ILE C N 1
ATOM 4131 C CA . ILE C 1 126 ? 18.261 90.924 55.345 1.00 23.57 126 ILE C CA 1
ATOM 4132 C C . ILE C 1 126 ? 18.404 92.017 56.408 1.00 23.71 126 ILE C C 1
ATOM 4133 O O . ILE C 1 126 ? 18.819 91.747 57.536 1.00 24.33 126 ILE C O 1
ATOM 4138 N N . PHE C 1 127 ? 18.065 93.254 56.045 1.00 23.96 127 PHE C N 1
ATOM 4139 C CA . PHE C 1 127 ? 18.219 94.396 56.952 1.00 24.47 127 PHE C CA 1
ATOM 4140 C C . PHE C 1 127 ? 16.961 94.817 57.717 1.00 25.53 127 PHE C C 1
ATOM 4141 O O . PHE C 1 127 ? 16.903 95.926 58.283 1.00 25.02 127 PHE C O 1
ATOM 4149 N N . TYR C 1 128 ? 15.955 93.942 57.746 1.00 26.50 128 TYR C N 1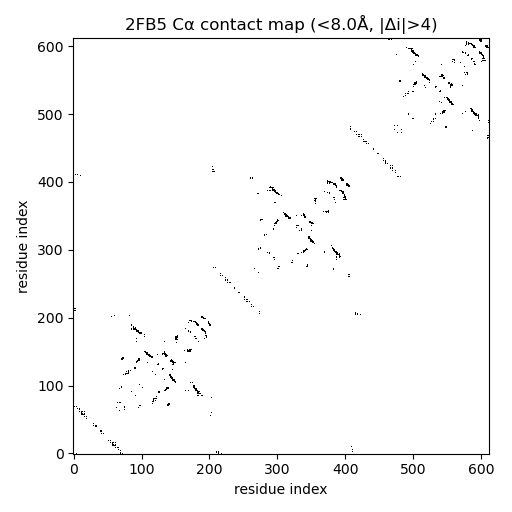
ATOM 4150 C CA . TYR C 1 128 ? 14.760 94.232 58.534 1.00 26.95 128 TYR C CA 1
ATOM 4151 C C . TYR C 1 128 ? 15.133 94.167 60.017 1.00 27.05 128 TYR C C 1
ATOM 4152 O O . TYR C 1 128 ? 15.737 93.192 60.461 1.00 26.99 128 TYR C O 1
ATOM 4161 N N . PRO C 1 129 ? 14.806 95.224 60.785 1.00 27.55 129 PRO C N 1
ATOM 4162 C CA . PRO C 1 129 ? 15.299 95.305 62.166 1.00 27.86 129 PRO C CA 1
ATOM 4163 C C . PRO C 1 129 ? 14.854 94.134 63.040 1.00 28.03 129 PRO C C 1
ATOM 4164 O O . PRO C 1 129 ? 13.697 93.704 62.974 1.00 28.34 129 PRO C O 1
ATOM 4168 N N . GLY C 1 130 ? 15.786 93.613 63.827 1.00 28.04 130 GLY C N 1
ATOM 4169 C CA . GLY C 1 130 ? 15.502 92.518 64.744 1.00 28.46 130 GLY C CA 1
ATOM 4170 C C . GLY C 1 130 ? 15.681 91.106 64.198 1.00 28.75 130 GLY C C 1
ATOM 4171 O O . GLY C 1 130 ? 15.711 90.154 64.981 1.00 28.97 130 GLY C O 1
ATOM 4172 N N . ASN C 1 131 ? 15.786 90.950 62.874 1.00 28.24 131 ASN C N 1
ATOM 4173 C CA . ASN C 1 131 ? 15.937 89.606 62.287 1.00 28.45 131 ASN C CA 1
ATOM 4174 C C . ASN C 1 131 ? 17.359 89.048 62.439 1.00 28.57 131 ASN C C 1
ATOM 4175 O O . ASN C 1 131 ? 18.284 89.806 62.653 1.00 29.42 131 ASN C O 1
ATOM 4180 N N . PRO C 1 132 ? 17.537 87.716 62.324 1.00 28.59 132 PRO C N 1
ATOM 4181 C CA . PRO C 1 132 ? 18.847 87.089 62.514 1.00 28.67 132 PRO C CA 1
ATOM 4182 C C . PRO C 1 132 ? 20.008 87.621 61.639 1.00 28.81 132 PRO C C 1
ATOM 4183 O O . PRO C 1 132 ? 21.157 87.511 62.046 1.00 28.34 132 PRO C O 1
ATOM 4187 N N . LEU C 1 133 ? 19.724 88.196 60.469 1.00 28.14 133 LEU C N 1
ATOM 4188 C CA . LEU C 1 133 ? 20.809 88.606 59.553 1.00 27.78 133 LEU C CA 1
ATOM 4189 C C . LEU C 1 133 ? 21.102 90.112 59.476 1.00 28.13 133 LEU C C 1
ATOM 4190 O O . LEU C 1 133 ? 21.967 90.540 58.700 1.00 28.02 133 LEU C O 1
ATOM 4195 N N . HIS C 1 134 ? 20.409 90.909 60.283 1.00 28.30 134 HIS C N 1
ATOM 4196 C CA . HIS C 1 134 ? 20.472 92.360 60.145 1.00 29.13 134 HIS C CA 1
ATOM 4197 C C . HIS C 1 134 ? 21.768 92.973 60.699 1.00 29.40 134 HIS C C 1
ATOM 4198 O O . HIS C 1 134 ? 22.198 94.002 60.223 1.00 29.67 134 HIS C O 1
ATOM 4205 N N . ASP C 1 135 ? 22.381 92.331 61.685 1.00 29.62 135 ASP C N 1
ATOM 4206 C CA . ASP C 1 135 ? 23.533 92.906 62.395 1.00 30.61 135 ASP C CA 1
ATOM 4207 C C . ASP C 1 135 ? 24.845 92.535 61.694 1.00 30.00 135 ASP C C 1
ATOM 4208 O O . ASP C 1 135 ? 25.369 91.446 61.887 1.00 31.68 135 ASP C O 1
ATOM 4213 N N . GLY C 1 136 ? 25.382 93.451 60.899 1.00 28.86 136 GLY C N 1
ATOM 4214 C CA . GLY C 1 136 ? 26.599 93.194 60.134 1.00 26.72 136 GLY C CA 1
ATOM 4215 C C . GLY C 1 136 ? 26.429 93.559 58.667 1.00 25.89 136 GLY C C 1
ATOM 4216 O O . GLY C 1 136 ? 25.406 94.119 58.283 1.00 25.67 136 GLY C O 1
ATOM 4217 N N . ALA C 1 137 ? 27.432 93.230 57.856 1.00 24.67 137 ALA C N 1
ATOM 4218 C CA . ALA C 1 137 ? 27.487 93.651 56.463 1.00 23.44 137 ALA C CA 1
ATOM 4219 C C . ALA C 1 137 ? 27.063 92.567 55.494 1.00 23.04 137 ALA C C 1
ATOM 4220 O O . ALA C 1 137 ? 27.368 91.392 55.678 1.00 22.63 137 ALA C O 1
ATOM 4222 N N . VAL C 1 138 ? 26.380 92.988 54.436 1.00 21.68 138 VAL C N 1
ATOM 4223 C CA . VAL C 1 138 ? 26.196 92.147 53.279 1.00 21.02 138 VAL C CA 1
ATOM 4224 C C . VAL C 1 138 ? 27.379 92.339 52.332 1.00 21.03 138 VAL C C 1
ATOM 4225 O O . VAL C 1 138 ? 27.849 93.465 52.137 1.00 21.65 138 VAL C O 1
ATOM 4229 N N . LEU C 1 139 ? 27.860 91.242 51.753 1.00 20.49 139 LEU C N 1
ATOM 4230 C CA . LEU C 1 139 ? 28.850 91.295 50.684 1.00 20.41 139 LEU C CA 1
ATOM 4231 C C . LEU C 1 139 ? 28.185 90.964 49.347 1.00 20.53 139 LEU C C 1
ATOM 4232 O O . LEU C 1 139 ? 27.530 89.930 49.216 1.00 19.75 139 LEU C O 1
ATOM 4237 N N . VAL C 1 140 ? 28.400 91.834 48.361 1.00 20.50 140 VAL C N 1
ATOM 4238 C CA . VAL C 1 140 ? 27.887 91.639 47.008 1.00 21.17 140 VAL C CA 1
ATOM 4239 C C . VAL C 1 140 ? 29.074 91.423 46.077 1.00 22.29 140 VAL C C 1
ATOM 4240 O O . VAL C 1 140 ? 30.060 92.168 46.139 1.00 22.49 140 VAL C O 1
ATOM 4244 N N . LYS C 1 141 ? 29.002 90.378 45.256 1.00 22.05 141 LYS C N 1
ATOM 4245 C CA . LYS C 1 141 ? 29.969 90.183 44.175 1.00 22.48 141 LYS C CA 1
ATOM 4246 C C . LYS C 1 141 ? 29.165 90.090 42.897 1.00 22.66 141 LYS C C 1
ATOM 4247 O O . LYS C 1 141 ? 28.427 89.132 42.682 1.00 22.24 141 LYS C O 1
ATOM 4253 N N . ASN C 1 142 ? 29.303 91.118 42.066 1.00 22.39 142 ASN C N 1
ATOM 4254 C CA . ASN C 1 142 ? 28.548 91.222 40.827 1.00 22.76 142 ASN C CA 1
ATOM 4255 C C . ASN C 1 142 ? 27.039 91.162 41.101 1.00 22.19 142 ASN C C 1
ATOM 4256 O O . ASN C 1 142 ? 26.495 92.091 41.702 1.00 22.27 142 ASN C O 1
ATOM 4261 N N . ASN C 1 143 ? 26.375 90.073 40.703 1.00 21.32 143 ASN C N 1
ATOM 4262 C CA . ASN C 1 143 ? 24.930 89.944 40.873 1.00 21.28 143 ASN C CA 1
ATOM 4263 C C . ASN C 1 143 ? 24.527 88.910 41.935 1.00 21.19 143 ASN C C 1
ATOM 4264 O O . ASN C 1 143 ? 23.411 88.382 41.908 1.00 19.74 143 ASN C O 1
ATOM 4269 N N . HIS C 1 144 ? 25.435 88.634 42.874 1.00 20.57 144 HIS C N 1
ATOM 4270 C CA . HIS C 1 144 ? 25.146 87.705 43.966 1.00 21.06 144 HIS C CA 1
ATOM 4271 C C . HIS C 1 144 ? 25.331 88.391 45.311 1.00 20.78 144 HIS C C 1
ATOM 4272 O O . HIS C 1 144 ? 26.241 89.198 45.476 1.00 19.98 144 HIS C O 1
ATOM 4279 N N . ILE C 1 145 ? 24.468 88.057 46.261 1.00 20.50 145 ILE C N 1
ATOM 4280 C CA . ILE C 1 145 ? 24.717 88.346 47.666 1.00 20.67 145 ILE C CA 1
ATOM 4281 C C . ILE C 1 145 ? 25.514 87.147 48.159 1.00 20.63 145 ILE C C 1
ATOM 4282 O O . ILE C 1 145 ? 24.979 86.044 48.309 1.00 21.08 145 ILE C O 1
ATOM 4287 N N . VAL C 1 146 ? 26.812 87.352 48.367 1.00 20.43 146 VAL C N 1
ATOM 4288 C CA . VAL C 1 146 ? 27.695 86.271 48.817 1.00 19.86 146 VAL C CA 1
ATOM 4289 C C . VAL C 1 146 ? 27.313 85.825 50.232 1.00 19.46 146 VAL C C 1
ATOM 4290 O O . VAL C 1 146 ? 27.191 84.631 50.504 1.00 19.45 146 VAL C O 1
ATOM 4294 N N . SER C 1 147 ? 27.154 86.798 51.126 1.00 19.41 147 SER C N 1
ATOM 4295 C CA . SER C 1 147 ? 27.010 86.563 52.553 1.00 18.61 147 SER C CA 1
ATOM 4296 C C . SER C 1 147 ? 26.401 87.777 53.239 1.00 19.34 147 SER C C 1
ATOM 4297 O O . SER C 1 147 ? 26.382 88.877 52.671 1.00 18.73 147 SER C O 1
ATOM 4300 N N . ALA C 1 148 ? 25.927 87.576 54.471 1.00 19.02 148 ALA C N 1
ATOM 4301 C CA . ALA C 1 148 ? 25.348 88.639 55.279 1.00 19.25 148 ALA C CA 1
ATOM 4302 C C . ALA C 1 148 ? 25.844 88.494 56.713 1.00 19.68 148 ALA C C 1
ATOM 4303 O O . ALA C 1 148 ? 26.449 87.481 57.062 1.00 19.44 148 ALA C O 1
ATOM 4305 N N . ALA C 1 149 ? 25.554 89.499 57.539 1.00 20.37 149 ALA C N 1
ATOM 4306 C CA . ALA C 1 149 ? 25.964 89.527 58.943 1.00 20.45 149 ALA C CA 1
ATOM 4307 C C . ALA C 1 149 ? 27.484 89.445 59.086 1.00 21.07 149 ALA C C 1
ATOM 4308 O O . ALA C 1 149 ? 28.006 88.942 60.097 1.00 21.05 149 ALA C O 1
ATOM 4310 N N . ASN C 1 150 ? 28.191 89.949 58.072 1.00 21.30 150 ASN C N 1
ATOM 4311 C CA . ASN C 1 150 ? 29.661 89.905 58.049 1.00 22.00 150 ASN C CA 1
ATOM 4312 C C . ASN C 1 150 ? 30.279 90.938 58.994 1.00 22.12 150 ASN C C 1
ATOM 4313 O O . ASN C 1 150 ? 29.672 91.974 59.253 1.00 22.02 150 ASN C O 1
ATOM 4318 N N . ILE C 1 151 ? 31.482 90.648 59.490 1.00 22.63 151 ILE C N 1
ATOM 4319 C CA . ILE C 1 151 ? 32.245 91.583 60.326 1.00 23.55 151 ILE C CA 1
ATOM 4320 C C . ILE C 1 151 ? 33.375 92.228 59.517 1.00 23.66 151 ILE C C 1
ATOM 4321 O O . ILE C 1 151 ? 34.200 91.527 58.916 1.00 24.13 151 ILE C O 1
ATOM 4326 N N . LEU C 1 152 ? 33.382 93.562 59.493 1.00 23.27 152 LEU C N 1
ATOM 4327 C CA . LEU C 1 152 ? 34.375 94.354 58.762 1.00 23.96 152 LEU C CA 1
ATOM 4328 C C . LEU C 1 152 ? 35.335 95.040 59.731 1.00 24.44 152 LEU C C 1
ATOM 4329 O O . LEU C 1 152 ? 34.966 95.264 60.880 1.00 24.00 152 LEU C O 1
ATOM 4334 N N . PRO C 1 153 ? 36.546 95.412 59.263 1.00 24.99 153 PRO C N 1
ATOM 4335 C CA . PRO C 1 153 ? 37.441 96.133 60.190 1.00 26.37 153 PRO C CA 1
ATOM 4336 C C . PRO C 1 153 ? 36.921 97.559 60.401 1.00 27.14 153 PRO C C 1
ATOM 4337 O O . PRO C 1 153 ? 36.396 98.165 59.468 1.00 26.90 153 PRO C O 1
ATOM 4341 N N . LEU C 1 154 ? 37.030 98.072 61.620 1.00 28.34 154 LEU C N 1
ATOM 4342 C CA . LEU C 1 154 ? 36.527 99.409 61.920 1.00 30.18 154 LEU C CA 1
ATOM 4343 C C . LEU C 1 154 ? 37.658 100.414 61.800 1.00 31.62 154 LEU C C 1
ATOM 4344 O O . LEU C 1 154 ? 38.767 100.146 62.270 1.00 31.52 154 LEU C O 1
ATOM 4349 N N . THR C 1 155 ? 37.393 101.565 61.185 1.00 33.22 155 THR C N 1
ATOM 4350 C CA . THR C 1 155 ? 38.423 102.598 61.126 1.00 35.65 155 THR C CA 1
ATOM 4351 C C . THR C 1 155 ? 38.826 103.017 62.542 1.00 37.89 155 THR C C 1
ATOM 4352 O O . THR C 1 155 ? 37.983 103.107 63.437 1.00 37.85 155 THR C O 1
ATOM 4356 N N . LYS C 1 156 ? 40.118 103.235 62.741 1.00 41.13 156 LYS C N 1
ATOM 4357 C CA . LYS C 1 156 ? 40.601 103.844 63.977 1.00 44.42 156 LYS C CA 1
ATOM 4358 C C . LYS C 1 156 ? 41.020 105.299 63.751 1.00 46.29 156 LYS C C 1
ATOM 4359 O O . LYS C 1 156 ? 41.634 105.916 64.621 1.00 46.64 156 LYS C O 1
ATOM 4365 N N . SER C 1 157 ? 40.666 105.847 62.586 1.00 48.40 157 SER C N 1
ATOM 4366 C CA . SER C 1 157 ? 41.012 107.224 62.232 1.00 50.62 157 SER C CA 1
ATOM 4367 C C . SER C 1 157 ? 40.541 108.221 63.282 1.00 52.41 157 SER C C 1
ATOM 4368 O O . SER C 1 157 ? 39.373 108.213 63.677 1.00 52.54 157 SER C O 1
ATOM 4371 N N . THR C 1 158 ? 41.468 109.070 63.722 1.00 54.61 158 THR C N 1
ATOM 4372 C CA . THR C 1 158 ? 41.184 110.130 64.696 1.00 56.77 158 THR C CA 1
ATOM 4373 C C . THR C 1 158 ? 40.514 111.342 64.041 1.00 58.03 158 THR C C 1
ATOM 4374 O O . THR C 1 158 ? 39.901 112.164 64.729 1.00 58.60 158 THR C O 1
ATOM 4378 N N . GLU C 1 159 ? 40.640 111.456 62.717 1.00 59.44 159 GLU C N 1
ATOM 4379 C CA . GLU C 1 159 ? 39.898 112.463 61.950 1.00 60.62 159 GLU C CA 1
ATOM 4380 C C . GLU C 1 159 ? 38.421 112.072 61.850 1.00 61.04 159 GLU C C 1
ATOM 4381 O O . GLU C 1 159 ? 37.755 112.330 60.836 1.00 61.19 159 GLU C O 1
ATOM 4387 N N . VAL C 1 160 ? 37.931 111.454 62.928 1.00 61.39 160 VAL C N 1
ATOM 4388 C CA . VAL C 1 160 ? 36.551 110.988 63.068 1.00 61.65 160 VAL C CA 1
ATOM 4389 C C . VAL C 1 160 ? 35.536 112.063 62.715 1.00 61.62 160 VAL C C 1
ATOM 4390 O O . VAL C 1 160 ? 35.818 113.263 62.808 1.00 61.99 160 VAL C O 1
ATOM 4394 N N . ASP C 1 161 ? 34.356 111.627 62.293 1.00 61.43 161 ASP C N 1
ATOM 4395 C CA . ASP C 1 161 ? 33.157 112.390 62.575 1.00 61.04 161 ASP C CA 1
ATOM 4396 C C . ASP C 1 161 ? 32.649 111.718 63.848 1.00 60.63 161 ASP C C 1
ATOM 4397 O O . ASP C 1 161 ? 32.017 110.664 63.779 1.00 60.88 161 ASP C O 1
ATOM 4402 N N . PRO C 1 162 ? 32.953 112.310 65.020 1.00 59.92 162 PRO C N 1
ATOM 4403 C CA . PRO C 1 162 ? 32.794 111.643 66.323 1.00 59.13 162 PRO C CA 1
ATOM 4404 C C . PRO C 1 162 ? 31.394 111.086 66.603 1.00 58.24 162 PRO C C 1
ATOM 4405 O O . PRO C 1 162 ? 31.241 110.230 67.479 1.00 58.32 162 PRO C O 1
ATOM 4409 N N . GLU C 1 163 ? 30.394 111.558 65.861 1.00 56.97 163 GLU C N 1
ATOM 4410 C CA . GLU C 1 163 ? 29.026 111.058 65.985 1.00 55.82 163 GLU C CA 1
ATOM 4411 C C . GLU C 1 163 ? 28.783 109.770 65.165 1.00 54.14 163 GLU C C 1
ATOM 4412 O O . GLU C 1 163 ? 27.665 109.231 65.164 1.00 54.09 163 GLU C O 1
ATOM 4418 N N . LEU C 1 164 ? 29.822 109.279 64.479 1.00 51.75 164 LEU C N 1
ATOM 4419 C CA . LEU C 1 164 ? 29.686 108.101 63.606 1.00 49.40 164 LEU C CA 1
ATOM 4420 C C . LEU C 1 164 ? 29.638 106.805 64.386 1.00 47.29 164 LEU C C 1
ATOM 4421 O O . LEU C 1 164 ? 30.545 106.507 65.164 1.00 46.97 164 LEU C O 1
ATOM 4426 N N . GLY C 1 165 ? 28.584 106.030 64.140 1.00 45.21 165 GLY C N 1
ATOM 4427 C CA . GLY C 1 165 ? 28.416 104.711 64.743 1.00 42.70 165 GLY C CA 1
ATOM 4428 C C . GLY C 1 165 ? 29.239 103.639 64.051 1.00 41.01 165 GLY C C 1
ATOM 4429 O O . GLY C 1 165 ? 29.962 103.914 63.087 1.00 40.48 165 GLY C O 1
ATOM 4430 N N . THR C 1 166 ? 29.120 102.409 64.545 1.00 39.15 166 THR C N 1
ATOM 4431 C CA . THR C 1 166 ? 29.952 101.301 64.074 1.00 37.62 166 THR C CA 1
ATOM 4432 C C . THR C 1 166 ? 29.697 100.906 62.617 1.00 35.65 166 THR C C 1
ATOM 4433 O O . THR C 1 166 ? 30.634 100.501 61.944 1.00 35.44 166 THR C O 1
ATOM 4437 N N . ARG C 1 167 ? 28.455 101.018 62.138 1.00 33.87 167 ARG C N 1
ATOM 4438 C CA . ARG C 1 167 ? 28.158 100.792 60.715 1.00 32.33 167 ARG C CA 1
ATOM 4439 C C . ARG C 1 167 ? 29.030 101.675 59.834 1.00 31.14 167 ARG C C 1
ATOM 4440 O O . ARG C 1 167 ? 29.670 101.199 58.897 1.00 30.81 167 ARG C O 1
ATOM 4448 N N . HIS C 1 168 ? 29.046 102.967 60.143 1.00 29.70 168 HIS C N 1
ATOM 4449 C CA . HIS C 1 168 ? 29.796 103.928 59.345 1.00 28.64 168 HIS C CA 1
ATOM 4450 C C . HIS C 1 168 ? 31.295 103.695 59.460 1.00 28.12 168 HIS C C 1
ATOM 4451 O O . HIS C 1 168 ? 32.017 103.778 58.471 1.00 27.60 168 HIS C O 1
ATOM 4458 N N . ARG C 1 169 ? 31.757 103.395 60.668 1.00 27.35 169 ARG C N 1
ATOM 4459 C CA . ARG C 1 169 ? 33.184 103.155 60.888 1.00 27.67 169 ARG C CA 1
ATOM 4460 C C . ARG C 1 169 ? 33.665 101.881 60.199 1.00 26.56 169 ARG C C 1
ATOM 4461 O O . ARG C 1 169 ? 34.840 101.781 59.836 1.00 26.23 169 ARG C O 1
ATOM 4469 N N . ALA C 1 170 ? 32.763 100.906 60.039 1.00 25.64 170 ALA C N 1
ATOM 4470 C CA . ALA C 1 170 ? 33.095 99.645 59.374 1.00 25.33 170 ALA C CA 1
ATOM 4471 C C . ALA C 1 170 ? 33.222 99.838 57.869 1.00 25.21 170 ALA C C 1
ATOM 4472 O O . ALA C 1 170 ? 34.089 99.241 57.232 1.00 25.36 170 ALA C O 1
ATOM 4474 N N . ALA C 1 171 ? 32.340 100.664 57.307 1.00 24.61 171 ALA C N 1
ATOM 4475 C CA . ALA C 1 171 ? 32.408 101.037 55.908 1.00 24.84 171 ALA C CA 1
ATOM 4476 C C . ALA C 1 171 ? 33.732 101.744 55.636 1.00 25.02 171 ALA C C 1
ATOM 4477 O O . ALA C 1 171 ? 34.463 101.385 54.704 1.00 24.37 171 ALA C O 1
ATOM 4479 N N . ILE C 1 172 ? 34.028 102.756 56.452 1.00 24.97 172 ILE C N 1
ATOM 4480 C CA . ILE C 1 172 ? 35.246 103.524 56.273 1.00 25.42 172 ILE C CA 1
ATOM 4481 C C . ILE C 1 172 ? 36.424 102.574 56.421 1.00 24.73 172 ILE C C 1
ATOM 4482 O O . ILE C 1 172 ? 37.329 102.578 55.593 1.00 24.91 172 ILE C O 1
ATOM 4487 N N . GLY C 1 173 ? 36.374 101.726 57.443 1.00 24.64 173 GLY C N 1
ATOM 4488 C CA . GLY C 1 173 ? 37.496 100.840 57.764 1.00 23.95 173 GLY C CA 1
ATOM 4489 C C . GLY C 1 173 ? 37.817 99.868 56.645 1.00 23.60 173 GLY C C 1
ATOM 4490 O O . GLY C 1 173 ? 38.986 99.653 56.312 1.00 22.72 173 GLY C O 1
ATOM 4491 N N . LEU C 1 174 ? 36.783 99.269 56.050 1.00 22.93 174 LEU C N 1
ATOM 4492 C CA . LEU C 1 174 ? 37.024 98.377 54.931 1.00 22.38 174 LEU C CA 1
ATOM 4493 C C . LEU C 1 174 ? 37.542 99.154 53.713 1.00 23.16 174 LEU C C 1
ATOM 4494 O O . LEU C 1 174 ? 38.428 98.676 52.999 1.00 23.60 174 LEU C O 1
ATOM 4499 N N . SER C 1 175 ? 37.011 100.355 53.493 1.00 23.59 175 SER C N 1
ATOM 4500 C CA . SER C 1 175 ? 37.406 101.162 52.337 1.00 23.89 175 SER C CA 1
ATOM 4501 C C . SER C 1 175 ? 38.865 101.626 52.384 1.00 24.21 175 SER C C 1
ATOM 4502 O O . SER C 1 175 ? 39.415 102.014 51.342 1.00 24.08 175 SER C O 1
ATOM 4505 N N . GLU C 1 176 ? 39.470 101.583 53.576 1.00 24.26 176 GLU C N 1
ATOM 4506 C CA . GLU C 1 176 ? 40.882 101.955 53.779 1.00 25.06 176 GLU C CA 1
ATOM 4507 C C . GLU C 1 176 ? 41.840 100.823 53.392 1.00 24.88 176 GLU C C 1
ATOM 4508 O O . GLU C 1 176 ? 43.027 101.057 53.166 1.00 25.03 176 GLU C O 1
ATOM 4514 N N . LYS C 1 177 ? 41.326 99.597 53.344 1.00 24.36 177 LYS C N 1
ATOM 4515 C CA . LYS C 1 177 ? 42.158 98.406 53.156 1.00 24.40 177 LYS C CA 1
ATOM 4516 C C . LYS C 1 177 ? 41.963 97.748 51.800 1.00 24.24 177 LYS C C 1
ATOM 4517 O O . LYS C 1 177 ? 42.626 96.765 51.476 1.00 24.19 177 LYS C O 1
ATOM 4523 N N . SER C 1 178 ? 41.027 98.287 51.023 1.00 24.13 178 SER C N 1
ATOM 4524 C CA . SER C 1 178 ? 40.644 97.712 49.738 1.00 24.37 178 SER C CA 1
ATOM 4525 C C . SER C 1 178 ? 39.993 98.775 48.872 1.00 24.24 178 SER C C 1
ATOM 4526 O O . SER C 1 178 ? 39.690 99.869 49.343 1.00 24.47 178 SER C O 1
ATOM 4529 N N . ASP C 1 179 ? 39.738 98.433 47.614 1.00 24.59 179 ASP C N 1
ATOM 4530 C CA . ASP C 1 179 ? 39.041 99.328 46.712 1.00 24.37 179 ASP C CA 1
ATOM 4531 C C . ASP C 1 179 ? 37.534 99.070 46.719 1.00 24.25 179 ASP C C 1
ATOM 4532 O O . ASP C 1 179 ? 36.814 99.542 45.831 1.00 23.54 179 ASP C O 1
ATOM 4537 N N . ALA C 1 180 ? 37.044 98.319 47.709 1.00 23.69 180 ALA C N 1
ATOM 4538 C CA . ALA C 1 180 ? 35.591 98.093 47.810 1.00 22.83 180 ALA C CA 1
ATOM 4539 C C . ALA C 1 180 ? 34.816 99.401 48.010 1.00 22.64 180 ALA C C 1
ATOM 4540 O O . ALA C 1 180 ? 35.313 100.329 48.638 1.00 22.11 180 ALA C O 1
ATOM 4542 N N . LEU C 1 181 ? 33.604 99.477 47.453 1.00 21.91 181 LEU C N 1
ATOM 4543 C CA . LEU C 1 181 ? 32.707 100.585 47.759 1.00 22.06 181 LEU C CA 1
ATOM 4544 C C . LEU C 1 181 ? 31.669 100.067 48.763 1.00 21.56 181 LEU C C 1
ATOM 4545 O O . LEU C 1 181 ? 31.069 99.024 48.531 1.00 22.08 181 LEU C O 1
ATOM 4550 N N . ILE C 1 182 ? 31.464 100.775 49.870 1.00 21.24 182 ILE C N 1
ATOM 4551 C CA . ILE C 1 182 ? 30.566 100.282 50.934 1.00 21.26 182 ILE C CA 1
ATOM 4552 C C . ILE C 1 182 ? 29.453 101.290 51.198 1.00 21.88 182 ILE C C 1
ATOM 4553 O O . ILE C 1 182 ? 29.713 102.417 51.637 1.00 22.41 182 ILE C O 1
ATOM 4558 N N . LEU C 1 183 ? 28.225 100.867 50.933 1.00 21.87 183 LEU C N 1
ATOM 4559 C CA . LEU C 1 183 ? 27.043 101.692 51.139 1.00 22.55 183 LEU C CA 1
ATOM 4560 C C . LEU C 1 183 ? 26.559 101.557 52.574 1.00 22.90 183 LEU C C 1
ATOM 4561 O O . LEU C 1 183 ? 26.602 100.466 53.141 1.00 22.72 183 LEU C O 1
ATOM 4566 N N . VAL C 1 184 ? 26.113 102.669 53.161 1.00 23.46 184 VAL C N 1
ATOM 4567 C CA . VAL C 1 184 ? 25.554 102.664 54.511 1.00 24.16 184 VAL C CA 1
ATOM 4568 C C . VAL C 1 184 ? 24.192 103.352 54.507 1.00 24.82 184 VAL C C 1
ATOM 4569 O O . VAL C 1 184 ? 24.001 104.341 53.797 1.00 24.79 184 VAL C O 1
ATOM 4573 N N . VAL C 1 185 ? 23.235 102.794 55.251 1.00 25.66 185 VAL C N 1
ATOM 4574 C CA . VAL C 1 185 ? 21.996 103.499 55.600 1.00 26.16 185 VAL C CA 1
ATOM 4575 C C . VAL C 1 185 ? 22.027 103.644 57.115 1.00 27.46 185 VAL C C 1
ATOM 4576 O O . VAL C 1 185 ? 22.262 102.667 57.835 1.00 27.24 185 VAL C O 1
ATOM 4580 N N . SER C 1 186 ? 21.844 104.872 57.592 1.00 28.92 186 SER C N 1
ATOM 4581 C CA . SER C 1 186 ? 21.791 105.140 59.028 1.00 30.53 186 SER C CA 1
ATOM 4582 C C . SER C 1 186 ? 20.453 104.692 59.621 1.00 31.29 186 SER C C 1
ATOM 4583 O O . SER C 1 186 ? 19.395 105.027 59.096 1.00 31.18 186 SER C O 1
ATOM 4586 N N . GLU C 1 187 ? 20.505 103.929 60.706 1.00 33.21 187 GLU C N 1
ATOM 4587 C CA . GLU C 1 187 ? 19.287 103.555 61.436 1.00 35.72 187 GLU C CA 1
ATOM 4588 C C . GLU C 1 187 ? 18.709 104.728 62.239 1.00 36.45 187 GLU C C 1
ATOM 4589 O O . GLU C 1 187 ? 17.528 104.734 62.593 1.00 36.42 187 GLU C O 1
ATOM 4595 N N . GLU C 1 188 ? 19.558 105.714 62.514 1.00 37.64 188 GLU C N 1
ATOM 4596 C CA . GLU C 1 188 ? 19.178 106.896 63.277 1.00 39.48 188 GLU C CA 1
ATOM 4597 C C . GLU C 1 188 ? 18.395 107.905 62.428 1.00 38.93 188 GLU C C 1
ATOM 4598 O O . GLU C 1 188 ? 17.392 108.454 62.887 1.00 39.95 188 GLU C O 1
ATOM 4604 N N . THR C 1 189 ? 18.832 108.129 61.186 1.00 38.05 189 THR C N 1
ATOM 4605 C CA . THR C 1 189 ? 18.284 109.202 60.354 1.00 36.46 189 THR C CA 1
ATOM 4606 C C . THR C 1 189 ? 17.789 108.754 58.976 1.00 35.87 189 THR C C 1
ATOM 4607 O O . THR C 1 189 ? 17.027 109.464 58.323 1.00 35.81 189 THR C O 1
ATOM 4611 N N . GLY C 1 190 ? 18.243 107.595 58.514 1.00 34.92 190 GLY C N 1
ATOM 4612 C CA . GLY C 1 190 ? 17.945 107.173 57.142 1.00 34.04 190 GLY C CA 1
ATOM 4613 C C . GLY C 1 190 ? 18.882 107.771 56.099 1.00 33.41 190 GLY C C 1
ATOM 4614 O O . GLY C 1 190 ? 18.741 107.496 54.902 1.00 33.23 190 GLY C O 1
ATOM 4615 N N . ARG C 1 191 ? 19.844 108.583 56.539 1.00 32.34 191 ARG C N 1
ATOM 4616 C CA . ARG C 1 191 ? 20.836 109.137 55.622 1.00 32.14 191 ARG C CA 1
ATOM 4617 C C . ARG C 1 191 ? 21.615 108.011 54.946 1.00 30.58 191 ARG C C 1
ATOM 4618 O O . ARG C 1 191 ? 22.038 107.059 55.598 1.00 29.58 191 ARG C O 1
ATOM 4626 N N . THR C 1 192 ? 21.809 108.150 53.639 1.00 29.63 192 THR C N 1
ATOM 4627 C CA . THR C 1 192 ? 22.546 107.161 52.872 1.00 29.04 192 THR C CA 1
ATOM 4628 C C . THR C 1 192 ? 23.909 107.715 52.468 1.00 28.56 192 THR C C 1
ATOM 4629 O O . THR C 1 192 ? 24.018 108.876 52.061 1.00 28.76 192 THR C O 1
ATOM 4633 N N . SER C 1 193 ? 24.934 106.877 52.619 1.00 27.17 193 SER C N 1
ATOM 4634 C CA . SER C 1 193 ? 26.324 107.209 52.328 1.00 26.36 193 SER C CA 1
ATOM 4635 C C . SER C 1 193 ? 27.019 106.056 51.600 1.00 25.58 193 SER C C 1
ATOM 4636 O O . SER C 1 193 ? 26.514 104.927 51.573 1.00 24.61 193 SER C O 1
ATOM 4639 N N . PHE C 1 194 ? 28.173 106.339 51.010 1.00 24.85 194 PHE C N 1
ATOM 4640 C CA . PHE C 1 194 ? 29.123 105.267 50.699 1.00 24.63 194 PHE C CA 1
ATOM 4641 C C . PHE C 1 194 ? 30.518 105.662 51.095 1.00 24.47 194 PHE C C 1
ATOM 4642 O O . PHE C 1 194 ? 30.866 106.852 51.056 1.00 25.09 194 PHE C O 1
ATOM 4650 N N . ALA C 1 195 ? 31.301 104.666 51.494 1.00 23.65 195 ALA C N 1
ATOM 4651 C CA . ALA C 1 195 ? 32.715 104.844 51.735 1.00 22.95 195 ALA C CA 1
ATOM 4652 C C . ALA C 1 195 ? 33.529 104.319 50.560 1.00 23.03 195 ALA C C 1
ATOM 4653 O O . ALA C 1 195 ? 33.267 103.233 50.035 1.00 21.97 195 ALA C O 1
ATOM 4655 N N . LEU C 1 196 ? 34.532 105.098 50.171 1.00 23.43 196 LEU C N 1
ATOM 4656 C CA . LEU C 1 196 ? 35.480 104.702 49.142 1.00 24.15 196 LEU C CA 1
ATOM 4657 C C . LEU C 1 196 ? 36.843 105.281 49.487 1.00 24.56 196 LEU C C 1
ATOM 4658 O O . LEU C 1 196 ? 36.976 106.479 49.712 1.00 24.74 196 LEU C O 1
ATOM 4663 N N . ASN C 1 197 ? 37.854 104.426 49.525 1.00 25.27 197 ASN C N 1
ATOM 4664 C CA . ASN C 1 197 ? 39.230 104.856 49.820 1.00 26.71 197 ASN C CA 1
ATOM 4665 C C . ASN C 1 197 ? 39.357 105.736 51.076 1.00 26.87 197 ASN C C 1
ATOM 4666 O O . ASN C 1 197 ? 40.033 106.769 51.071 1.00 27.64 197 ASN C O 1
ATOM 4671 N N . GLY C 1 198 ? 38.694 105.332 52.152 1.00 27.13 198 GLY C N 1
ATOM 4672 C CA . GLY C 1 198 ? 38.887 105.986 53.444 1.00 27.41 198 GLY C CA 1
ATOM 4673 C C . GLY C 1 198 ? 38.034 107.224 53.647 1.00 27.72 198 GLY C C 1
ATOM 4674 O O . GLY C 1 198 ? 38.136 107.874 54.678 1.00 27.34 198 GLY C O 1
ATOM 4675 N N . ILE C 1 199 ? 37.181 107.539 52.670 1.00 27.16 199 ILE C N 1
ATOM 4676 C CA . ILE C 1 199 ? 36.340 108.727 52.727 1.00 27.61 199 ILE C CA 1
ATOM 4677 C C . ILE C 1 199 ? 34.857 108.365 52.651 1.00 27.73 199 ILE C C 1
ATOM 4678 O O . ILE C 1 199 ? 34.451 107.541 51.825 1.00 27.05 199 ILE C O 1
ATOM 4683 N N . LEU C 1 200 ? 34.061 108.982 53.523 1.00 27.79 200 LEU C N 1
ATOM 4684 C CA . LEU C 1 200 ? 32.623 108.779 53.545 1.00 28.42 200 LEU C CA 1
ATOM 4685 C C . LEU C 1 200 ? 31.911 109.907 52.802 1.00 28.51 200 LEU C C 1
ATOM 4686 O O . LEU C 1 200 ? 32.125 111.091 53.110 1.00 27.86 200 LEU C O 1
ATOM 4691 N N . TYR C 1 201 ? 31.075 109.542 51.824 1.00 27.89 201 TYR C N 1
ATOM 4692 C CA . TYR C 1 201 ? 30.344 110.517 51.012 1.00 28.40 201 TYR C CA 1
ATOM 4693 C C . TYR C 1 201 ? 28.843 110.366 51.187 1.00 29.01 201 TYR C C 1
ATOM 4694 O O . TYR C 1 201 ? 28.318 109.263 51.046 1.00 28.62 201 TYR C O 1
ATOM 4703 N N . THR C 1 202 ? 28.154 111.469 51.459 1.00 29.54 202 THR C N 1
ATOM 4704 C CA . THR C 1 202 ? 26.699 111.442 51.532 1.00 31.01 202 THR C CA 1
ATOM 4705 C C . THR C 1 202 ? 26.134 111.304 50.136 1.00 31.84 202 THR C C 1
ATOM 4706 O O . THR C 1 202 ? 26.604 111.960 49.210 1.00 31.78 202 THR C O 1
ATOM 4710 N N . ILE C 1 203 ? 25.143 110.432 49.979 1.00 33.23 203 ILE C N 1
ATOM 4711 C CA . ILE C 1 203 ? 24.390 110.356 48.736 1.00 34.98 203 ILE C CA 1
ATOM 4712 C C . ILE C 1 203 ? 22.904 110.539 49.012 1.00 36.37 203 ILE C C 1
ATOM 4713 O O . ILE C 1 203 ? 22.416 110.223 50.092 1.00 35.63 203 ILE C O 1
ATOM 4718 N N . SER C 1 204 ? 22.188 111.073 48.038 1.00 38.55 204 SER C N 1
ATOM 4719 C CA . SER C 1 204 ? 20.736 111.045 48.112 1.00 41.36 204 SER C CA 1
ATOM 4720 C C . SER C 1 204 ? 20.241 110.333 46.866 1.00 42.22 204 SER C C 1
ATOM 4721 O O . SER C 1 204 ? 20.370 110.858 45.765 1.00 42.58 204 SER C O 1
ATOM 4724 N N . LEU C 1 205 ? 19.701 109.128 47.049 1.00 43.84 205 LEU C N 1
ATOM 4725 C CA . LEU C 1 205 ? 19.207 108.303 45.940 1.00 44.84 205 LEU C CA 1
ATOM 4726 C C . LEU C 1 205 ? 17.683 108.288 45.878 1.00 45.45 205 LEU C C 1
ATOM 4727 O O . LEU C 1 205 ? 17.078 109.052 45.123 1.00 46.52 205 LEU C O 1
#

Radius of gyration: 31.42 Å; Cα contacts (8 Å, |Δi|>4): 1167; chains: 3; bounding box: 60×91×89 Å

CATH classification: 1.10.287.770 (+1 more: 3.40.1700.10)

Organism: Bacillus cereus (strain ATCC 14579 / DSM 31 / CCUG 7414 / JCM 2152 / NBRC 15305 / NCIMB 9373 / NCTC 2599 / NRRL B-3711) (NCBI:txid226900)

Nearest PDB structures (foldseek):
  2fb5-assembly1_A  TM=1.005E+00  e=1.516E-41  Bacillus cereus
  8c4n-assembly2_B  TM=9.757E-01  e=3.427E-19  Listeria monocytogenes
  8ogm-assembly1_B  TM=9.640E-01  e=7.238E-18  Bacillus subtilis subsp. subtilis str. 168
  6hvn-assembly1_A  TM=9.582E-01  e=4.870E-17  Listeria monocytogenes EGD-e
  6hvn-assembly1_B  TM=9.552E-01  e=1.113E-16  Listeria monocytogenes EGD-e

Foldseek 3Di:
DPVVVLVVVLVVLVVQLVVLVVVLVVLVVVLVVQVPDPVDDSVVCPVVSVVSVVSSQQSVQVSCLSVLPVVWAPCSVQVVVLLVVCLVVLQKAKEKEDDDDDCPVFKAADAFDQAFDGSVVRNVQRDPPDPFNQAHFYDGHGGGGGTNMFGAFDPDPPDDPVDDRSVRRQLRNQCVHQIKMWIQHSVNSFIWIHHNNDIGTGDD/DPPVVLVVVLVVLVVQLVVLVVVLVVLVVVLVVQVPDPPDDSVVCPVVSVVSVVSSQQSVQVSCLSVLPVVWAPCSVQVVVLLQVCLVVLQKAKEKEDDDDDCVVFKAADAFDQAFDGSVVRNVQRDPPDPFNQQYFYDGHGGGGGTNIFGDFDPDPPDDPPDDRSVRRQLRNQCVHQIKMWIQHSVNSFIWIHHNNDIGTGDD/DPPVVLVVVLVVLVVVLVVLVVVLVVLVVVLVVQVPDPPDDSVVCPVVNVVSVVSSQQSVLVSCLSVLPVVWAPCSVQVVVLLQVCLVVLQKAKEKEDDPDDPPVFKAADAFDQAFDGSVVRNVQRDPPDPFNQAYFYDGHGGRGGTNMFGDFDPDPVDPVVDDRSVRRQLRNQCVHQIKMWIQHSVRSWIWIHHNNDIGTGDD

B-factor: mean 30.91, std 9.77, range [17.98, 70.48]

Sequence (612 aa):
SNAMHEWGLSEELKIQTKQMIEIAEKELSIMRNAIDKEDECILCKMEDIHHMLANVQTLAATYYIQAYLSPYTESSSFITTAIQHLSARKHGALIVVERNETLEALIQTGTTLNAHLTAPLLESIFYPGNPLHDGAVLVKNNHIVSAANILPLTKSTEVDPELGTRHRAAIGLSEKSDALILVVSEETGRTSFALNGILYTISLSNAMHEWGLSEELKIQTKQMIEIAEKELSIMRNAIDKEDECILCKMEDIHHMLANVQTLAATYYIQAYLSPYTESSSFITTAIQHLSARKHGALIVVERNETLEALIQTGTTLNAHLTAPLLESIFYPGNPLHDGAVLVKNNHIVSAANILPLTKSTEVDPELGTRHRAAIGLSEKSDALILVVSEETGRTSFALNGILYTISLSNAMHEWGLSEELKIQTKQMIEIAEKELSIMRNAIDKEDECILCKMEDIHHMLANVQTLAATYYIQAYLSPYTESSSFITTAIQHLSARKHGALIVVERNETLEALIQTGTTLNAHLTAPLLESIFYPGNPLHDGAVLVKNNHIVSAANILPLTKSTEVDPELGTRHRAAIGLSEKSDALILVVSEETGRTSFALNGILYTISL

InterPro domains:
  IPR003390 DNA integrity scanning protein, DisA, N-terminal [PF02457] (78-194)
  IPR003390 DNA integrity scanning protein, DisA, N-terminal [PS51794] (54-201)
  IPR014046 Diadenylate cyclase [PIRSF004793] (8-199)
  IPR019457 Diadenylate cyclase CdaS, N-terminal [PF10372] (1-69)
  IPR034693 Diadenylate cyclase CdaS [MF_00838] (14-201)
  IPR036888 DNA integrity scanning protein, DisA, N-terminal domain superfamily [G3DSA:3.40.1700.10] (70-201)
  IPR036888 DNA integrity scanning protein, DisA, N-terminal domain superfamily [SSF143597] (34-198)
  IPR050338 DNA integrity scanning protein DisA [PTHR34185] (37-199)
  IPR053472 Diadenylate Cyclase CdaS-like [NF038328] (11-199)